Protein AF-A0AA35RX96-F1 (afdb_monomer)

Organism: Geodia barretti (NCBI:txid519541)

Nearest PDB structures (foldseek):
  9b27-assembly1_G  TM=5.243E-01  e=1.505E-03  Mus musculus
  9b3d-assembly1_G  TM=5.099E-01  e=1.868E-03  Mus musculus
  9b03-assembly1_G  TM=5.341E-01  e=7.207E-03  Homo sapiens

Secondary structure (DSSP, 8-state):
-HHHHTSPSSP-HHHHHHHHHHHHHHHHHSSSHHHHHHHHHHHHHTT--HHHHHHHTTT---HHHHHHHHHHHHH---HHHHHHHHHHHHHHHHHHHHHHHHHHHHHHHHHHHHHHHHHHHHHHHHHHHHHHHHHHHHHHHHHHHHHHHHHHHHHHHHHHHHHHHHHHHHHHHHHHHHHHHHHHHHHHHHHHHHHHHHHHHHHHHTS-----------------------------------PPPPPPPPPPPP-----------PPPP-----------PPPP--SSPPPPP-----S--TTSGGGS---HHHHHH---HHHHHHH--------HHHHHHHHHHHHHHT-B--S-HHHHHHHHHHHHHH-S-HHHHHHHHHHT-TTTS-HHHHHHHHTTPPPHHHHHHHHHTGGGGGGB-HHHHHHHHHHHHHHHHHHHHHHHHHHHHHTT-

Mean predicted aligned error: 22.91 Å

pLDDT: mean 76.08, std 21.25, range [27.05, 98.06]

Foldseek 3Di:
DLQVLLQDPPHDVVSVLVVLVVLLCCLVVADDDVRNQVSVVVCVVVPHDLVSNVVSCVPPCDPSNVVSSVSCVVPPDDPVVVVVVVVVVVVVVVVVVVVVVVVVVVVVVVVVVVVVVVVVVVVVVVVVVVVVVVVVVVVVVVVVVVVVVVVVVVVVVVVVVVVVVVVVVVVVVVVVVVVVVVVVVVVVVVVVVVVVVVVVVVVVVVPDDDDDDDDDDDDDDDDDDDDDDDDDDDDDDDDDDDDDDDDDDDDDDDDDDDDDDDPPPDDDDDPDDDDDDDPDDDDDDDPADFDDDPDDDDPDCPPHPCVPDDCVVVVVPDDCPVVCVVGHDDPPPQPPVRVVVVVVVVLVVLADDLDDPVLLVLQVVLVVVQVDDLVQLLVCLVVVPCPSGPPVNLVSVLVNQDDPVLQVSLVVCVVPLVRHDPSSNSNNSNCVRCNVSNVVVVVVVVVVVVVVD

Radius of gyration: 59.41 Å; Cα contacts (8 Å, |Δi|>4): 144; chains: 1; bounding box: 136×60×183 Å

Sequence (453 aa):
MLMSALVQEPVDPAFQAAVLCFINTVVQTAHGPNARVFHQHEFLEAGFSVQEVERSLHGRQDERVLHELREWAKNFIDIQQYMDDLAVARGRARDLKEDLETHQRKLHEANIDRENQFEQIRRLLKKTENQRENILTLNENINELLEVKLERDQLVEENEKMAEANKRYHLHTTELKEKVESLAEEKKIIDAQQDQIEFLQDKIQALGGGEGEEPTVKPGVSVDAAASTTDTDAGENGSRSEAPIIPPAPPPPPIDGVPMAPAFVPPPPPIGGGLVGVPMKKAVVPNVPLPMLNWLPIKNPEHTIFKDLNDEAVLETIDFSEFEAMFQVKRIEKSKKDLKREENLQKLSEQLHLIEQRRARNLVIAKRRIGHTSYRVTEFIMNADLDGLLPEHCELLLKFIPTEEELADLTKHSHRLHEFGEAERFIYDVSQKTHTRLEQCNMFCNWLCDAAC

InterPro domains:
  IPR015425 Formin, FH2 domain [PF02181] (281-435)
  IPR015425 Formin, FH2 domain [PS51444] (280-453)
  IPR016024 Armadillo-type fold [SSF48371] (4-142)
  IPR042201 Formin, FH2 domain superfamily [G3DSA:1.20.58.2220] (274-441)
  IPR043592 Formin-like protein, animal [PTHR45857] (2-433)

Structure (mmCIF, N/CA/C/O backbone):
data_AF-A0AA35RX96-F1
#
_entry.id   AF-A0AA35RX96-F1
#
loop_
_atom_site.group_PDB
_atom_site.id
_atom_site.type_symbol
_atom_site.label_atom_id
_atom_site.label_alt_id
_atom_site.label_comp_id
_atom_site.label_asym_id
_atom_site.label_entity_id
_atom_site.label_seq_id
_atom_site.pdbx_PDB_ins_code
_atom_site.Cartn_x
_atom_site.Cartn_y
_atom_site.Cartn_z
_atom_site.occupancy
_atom_site.B_iso_or_equiv
_atom_site.auth_seq_id
_atom_site.auth_comp_id
_atom_site.auth_asym_id
_atom_site.auth_atom_id
_atom_site.pdbx_PDB_model_num
ATOM 1 N N . MET A 1 1 ? 35.365 -10.823 -57.723 1.00 63.38 1 MET A N 1
ATOM 2 C CA . MET A 1 1 ? 34.862 -10.361 -59.039 1.00 63.38 1 MET A CA 1
ATOM 3 C C . MET A 1 1 ? 33.635 -9.461 -58.917 1.00 63.38 1 MET A C 1
ATOM 5 O O . MET A 1 1 ? 33.638 -8.420 -59.552 1.00 63.38 1 MET A O 1
ATOM 9 N N . LEU A 1 2 ? 32.615 -9.803 -58.110 1.00 76.56 2 LEU A N 1
ATOM 10 C CA . LEU A 1 2 ? 31.434 -8.936 -57.937 1.00 76.56 2 LEU A CA 1
ATOM 11 C C . LEU A 1 2 ? 31.775 -7.598 -57.249 1.00 76.56 2 LEU A C 1
ATOM 13 O O . LEU A 1 2 ? 31.431 -6.545 -57.772 1.00 76.56 2 LEU A O 1
ATOM 17 N N . MET A 1 3 ? 32.531 -7.630 -56.142 1.00 80.00 3 MET A N 1
ATOM 18 C CA . MET A 1 3 ? 32.918 -6.412 -55.405 1.00 80.00 3 MET A CA 1
ATOM 19 C C . MET A 1 3 ? 33.865 -5.500 -56.185 1.00 80.00 3 MET A C 1
ATOM 21 O O . MET A 1 3 ? 33.729 -4.286 -56.151 1.00 80.00 3 MET A O 1
ATOM 25 N N . SER A 1 4 ? 34.763 -6.073 -56.984 1.00 76.31 4 SER A N 1
ATOM 26 C CA . SER A 1 4 ? 35.619 -5.303 -57.892 1.00 76.31 4 SER A CA 1
ATOM 27 C C . SER A 1 4 ? 34.835 -4.655 -59.044 1.00 76.31 4 SER A C 1
ATOM 29 O O . SER A 1 4 ? 35.230 -3.599 -59.524 1.00 76.31 4 SER A O 1
ATOM 31 N N . ALA A 1 5 ? 33.722 -5.260 -59.480 1.00 79.25 5 ALA A N 1
ATOM 32 C CA . ALA A 1 5 ? 32.872 -4.734 -60.552 1.00 79.25 5 ALA A CA 1
ATOM 33 C C . ALA A 1 5 ? 31.914 -3.622 -60.080 1.00 79.25 5 ALA A C 1
ATOM 35 O O . ALA A 1 5 ? 31.410 -2.868 -60.905 1.00 79.25 5 ALA A O 1
ATOM 36 N N . LEU A 1 6 ? 31.685 -3.488 -58.766 1.00 77.81 6 LEU A N 1
ATOM 37 C CA . LEU A 1 6 ? 30.864 -2.420 -58.176 1.00 77.81 6 LEU A CA 1
ATOM 38 C C . LEU A 1 6 ? 31.442 -1.016 -58.413 1.00 77.81 6 LEU A C 1
ATOM 40 O O . LEU A 1 6 ? 30.689 -0.046 -58.406 1.00 77.81 6 LEU A O 1
ATOM 44 N N . VAL A 1 7 ? 32.759 -0.912 -58.599 1.00 78.31 7 VAL A N 1
ATOM 45 C CA . VAL A 1 7 ? 33.512 0.356 -58.667 1.00 78.31 7 VAL A CA 1
ATOM 46 C C . VAL A 1 7 ? 34.237 0.507 -60.018 1.00 78.31 7 VAL A C 1
ATOM 48 O O . VAL A 1 7 ? 34.886 1.516 -60.276 1.00 78.31 7 VAL A O 1
ATOM 51 N N . GLN A 1 8 ? 34.127 -0.486 -60.908 1.00 78.19 8 GLN A N 1
ATOM 52 C CA . GLN A 1 8 ? 34.809 -0.487 -62.200 1.00 78.19 8 GLN A CA 1
ATOM 53 C C . GLN A 1 8 ? 34.097 0.428 -63.208 1.00 78.19 8 GLN A C 1
ATOM 55 O O . GLN A 1 8 ? 32.892 0.314 -63.420 1.00 78.19 8 GLN A O 1
ATOM 60 N N . GLU A 1 9 ? 34.847 1.319 -63.859 1.00 73.38 9 GLU A N 1
ATOM 61 C CA . GLU A 1 9 ? 34.300 2.208 -64.888 1.00 73.38 9 GLU A CA 1
ATOM 62 C C . GLU A 1 9 ? 34.098 1.493 -66.244 1.00 73.38 9 GLU A C 1
ATOM 64 O O . GLU A 1 9 ? 34.957 0.699 -66.644 1.00 73.38 9 GLU A O 1
ATOM 69 N N . PRO A 1 10 ? 33.016 1.800 -66.996 1.00 71.31 10 PRO A N 1
ATOM 70 C CA . PRO A 1 10 ? 31.931 2.725 -66.654 1.00 71.31 10 PRO A CA 1
ATOM 71 C C . PRO A 1 10 ? 30.943 2.126 -65.641 1.00 71.31 10 PRO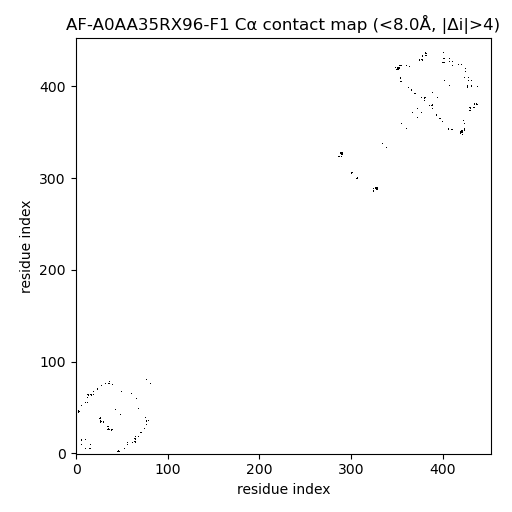 A C 1
ATOM 73 O O . PRO A 1 10 ? 30.452 1.012 -65.810 1.00 71.31 10 PRO A O 1
ATOM 76 N N . VAL A 1 11 ? 30.615 2.908 -64.611 1.00 76.38 11 VAL A N 1
ATOM 77 C CA . VAL A 1 11 ? 29.732 2.493 -63.515 1.00 76.38 11 VAL A CA 1
ATOM 78 C C . VAL A 1 11 ? 28.261 2.588 -63.941 1.00 76.38 11 VAL A C 1
ATOM 80 O O . VAL A 1 11 ? 27.792 3.665 -64.320 1.00 76.38 11 VAL A O 1
ATOM 83 N N . ASP A 1 12 ? 27.518 1.481 -63.839 1.00 84.56 12 ASP A N 1
ATOM 84 C CA . ASP A 1 12 ? 26.058 1.447 -64.010 1.00 84.56 12 ASP A CA 1
ATOM 85 C C . ASP A 1 12 ? 25.338 1.494 -62.642 1.00 84.56 12 ASP A C 1
ATOM 87 O O . ASP A 1 12 ? 25.375 0.511 -61.895 1.00 84.56 12 ASP A O 1
ATOM 91 N N . PRO A 1 13 ? 24.639 2.596 -62.299 1.00 83.25 13 PRO A N 1
ATOM 92 C CA . PRO A 1 13 ? 23.929 2.725 -61.025 1.00 83.25 13 PRO A CA 1
ATOM 93 C C . PRO A 1 13 ? 22.829 1.680 -60.805 1.00 83.25 13 PRO A C 1
ATOM 95 O O . PRO A 1 13 ? 22.554 1.309 -59.665 1.00 83.25 13 PRO A O 1
ATOM 98 N N . ALA A 1 14 ? 22.194 1.181 -61.874 1.00 85.69 14 ALA A N 1
ATOM 99 C CA . ALA A 1 14 ? 21.171 0.143 -61.746 1.00 85.69 14 ALA A CA 1
ATOM 100 C C . ALA A 1 14 ? 21.791 -1.188 -61.295 1.00 85.69 14 ALA A C 1
ATOM 102 O O . ALA A 1 14 ? 21.245 -1.866 -60.423 1.00 85.69 14 ALA A O 1
ATOM 103 N N . PHE A 1 15 ? 22.962 -1.521 -61.842 1.00 88.44 15 PHE A N 1
ATOM 104 C CA . PHE A 1 15 ? 23.752 -2.667 -61.409 1.00 88.44 15 PHE A CA 1
ATOM 105 C C . PHE A 1 15 ? 24.236 -2.510 -59.961 1.00 88.44 15 PHE A C 1
ATOM 107 O O . PHE A 1 15 ? 24.071 -3.434 -59.166 1.00 88.44 15 PHE A O 1
ATOM 114 N N . GLN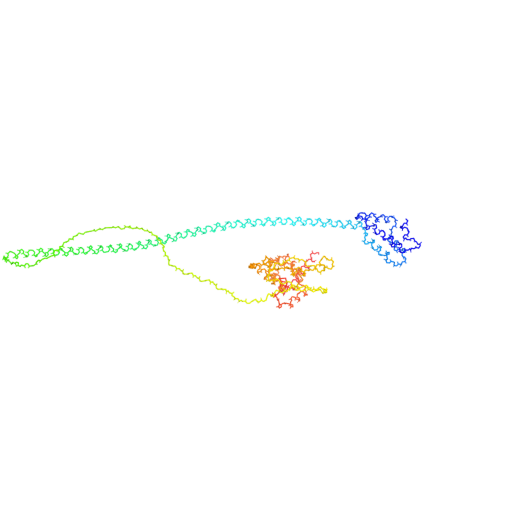 A 1 16 ? 24.753 -1.336 -59.579 1.00 87.81 16 GLN A N 1
ATOM 115 C CA . GLN A 1 16 ? 25.178 -1.075 -58.197 1.00 87.81 16 GLN A CA 1
ATOM 116 C C . GLN A 1 16 ? 24.034 -1.253 -57.196 1.00 87.81 16 GLN A C 1
ATOM 118 O O . GLN A 1 16 ? 24.204 -1.940 -56.190 1.00 87.81 16 GLN A O 1
ATOM 123 N N . ALA A 1 17 ? 22.858 -0.692 -57.489 1.00 89.19 17 ALA A N 1
ATOM 124 C CA . ALA A 1 17 ? 21.682 -0.845 -56.640 1.00 89.19 17 ALA A CA 1
ATOM 125 C C . ALA A 1 17 ? 21.252 -2.317 -56.519 1.00 89.19 17 ALA A C 1
ATOM 127 O O . ALA A 1 17 ? 20.965 -2.777 -55.419 1.00 89.19 17 ALA A O 1
ATOM 128 N N . ALA A 1 18 ? 21.267 -3.082 -57.617 1.00 90.81 18 ALA A N 1
ATOM 129 C CA . ALA A 1 18 ? 20.932 -4.507 -57.590 1.00 90.81 18 ALA A CA 1
ATOM 130 C C . ALA A 1 18 ? 21.916 -5.329 -56.739 1.00 90.81 18 ALA A C 1
ATOM 132 O O . ALA A 1 18 ? 21.499 -6.211 -55.987 1.00 90.81 18 ALA A O 1
ATOM 133 N N . VAL A 1 19 ? 23.216 -5.028 -56.821 1.00 90.81 19 VAL A N 1
ATOM 134 C CA . VAL A 1 19 ? 24.245 -5.707 -56.019 1.00 90.81 19 VAL A CA 1
ATOM 135 C C . VAL A 1 19 ? 24.138 -5.330 -54.540 1.00 90.81 19 VAL A C 1
ATOM 137 O O . VAL A 1 19 ? 24.203 -6.215 -53.690 1.00 90.81 19 VAL A O 1
ATOM 140 N N . LEU A 1 20 ? 23.928 -4.053 -54.213 1.00 91.31 20 LEU A N 1
ATOM 141 C CA . LEU A 1 20 ? 23.720 -3.621 -52.827 1.00 91.31 20 LEU A CA 1
ATOM 142 C C . LEU A 1 20 ? 22.447 -4.227 -52.227 1.00 91.31 20 LEU A C 1
ATOM 144 O O . LEU A 1 20 ? 22.480 -4.722 -51.104 1.00 91.31 20 LEU A O 1
ATOM 148 N N . CYS A 1 21 ? 21.362 -4.274 -53.001 1.00 93.12 21 CYS A N 1
ATOM 149 C CA . CYS A 1 21 ? 20.119 -4.927 -52.605 1.00 93.12 21 CYS A CA 1
ATOM 150 C C . CYS A 1 21 ? 20.332 -6.424 -52.337 1.00 93.12 21 CYS A C 1
ATOM 152 O O . CYS A 1 21 ? 19.841 -6.955 -51.341 1.00 93.12 21 CYS A O 1
ATOM 154 N N . PHE A 1 22 ? 21.124 -7.110 -53.170 1.00 93.75 22 PHE A N 1
ATOM 155 C CA . PHE A 1 22 ? 21.512 -8.501 -52.930 1.00 93.75 22 PHE A CA 1
ATOM 156 C C . PHE A 1 22 ? 22.292 -8.656 -51.618 1.00 93.75 22 PHE A C 1
ATOM 158 O O . PHE A 1 22 ? 21.932 -9.500 -50.799 1.00 93.75 22 PHE A O 1
ATOM 165 N N . ILE A 1 23 ? 23.316 -7.827 -51.390 1.00 92.12 23 ILE A N 1
ATOM 166 C CA . ILE A 1 23 ? 24.123 -7.843 -50.160 1.00 92.12 23 ILE A CA 1
ATOM 167 C C . ILE A 1 23 ? 23.229 -7.628 -48.931 1.00 92.12 23 ILE A C 1
ATOM 169 O O . ILE A 1 23 ? 23.259 -8.432 -47.996 1.00 92.12 23 ILE A O 1
ATOM 173 N N . ASN A 1 24 ? 22.382 -6.596 -48.956 1.00 93.62 24 ASN A N 1
ATOM 174 C CA . ASN A 1 24 ? 21.435 -6.295 -47.885 1.00 93.62 24 ASN A CA 1
ATOM 175 C C . ASN A 1 24 ? 20.462 -7.450 -47.652 1.00 93.62 24 ASN A C 1
ATOM 177 O O . ASN A 1 24 ? 20.251 -7.854 -46.511 1.00 93.62 24 ASN A O 1
ATOM 181 N N . THR A 1 25 ? 19.922 -8.040 -48.718 1.00 93.88 25 THR A N 1
ATOM 182 C CA . THR A 1 25 ? 19.000 -9.176 -48.621 1.00 93.88 25 THR A CA 1
ATOM 183 C C . THR A 1 25 ? 19.683 -10.389 -47.994 1.00 93.88 25 THR A C 1
ATOM 185 O O . THR A 1 25 ? 19.126 -10.992 -47.078 1.00 93.88 25 THR A O 1
ATOM 188 N N . VAL A 1 26 ? 20.899 -10.740 -48.421 1.00 92.94 26 VAL A N 1
ATOM 189 C CA . VAL A 1 26 ? 21.652 -11.878 -47.861 1.00 92.94 26 VAL A CA 1
ATOM 190 C C . VAL A 1 26 ? 21.942 -11.665 -46.377 1.00 92.94 26 VAL A C 1
ATOM 192 O O . VAL A 1 26 ? 21.703 -12.562 -45.571 1.00 92.94 26 VAL A O 1
ATOM 195 N N . VAL A 1 27 ? 22.387 -10.467 -45.988 1.00 93.12 27 VAL A N 1
ATOM 196 C CA . VAL A 1 27 ? 22.633 -10.157 -44.574 1.00 93.12 27 VAL A CA 1
ATOM 197 C C . VAL A 1 27 ? 21.332 -10.180 -43.770 1.00 93.12 27 VAL A C 1
ATOM 199 O O . VAL A 1 27 ? 21.289 -10.769 -42.697 1.00 93.12 27 VAL A O 1
ATOM 202 N N . GLN A 1 28 ? 20.245 -9.584 -44.256 1.00 91.12 28 GLN A N 1
ATOM 203 C CA . GLN A 1 28 ? 18.998 -9.481 -43.490 1.00 91.12 28 GLN A CA 1
ATOM 204 C C . GLN A 1 28 ? 18.252 -10.816 -43.360 1.00 91.12 28 GLN A C 1
ATOM 206 O O . GLN A 1 28 ? 17.637 -11.074 -42.318 1.00 91.12 28 GLN A O 1
ATOM 211 N N . THR A 1 29 ? 18.328 -11.672 -44.382 1.00 94.12 29 THR A N 1
ATOM 212 C CA . THR A 1 29 ? 17.693 -13.001 -44.390 1.00 94.12 29 THR A CA 1
ATOM 213 C C . THR A 1 29 ? 18.434 -14.032 -43.537 1.00 94.12 29 THR A C 1
ATOM 215 O O . THR A 1 29 ? 17.857 -15.065 -43.201 1.00 94.12 29 THR A O 1
ATOM 218 N N . ALA A 1 30 ? 19.672 -13.751 -43.122 1.00 92.94 30 ALA A N 1
ATOM 219 C CA . ALA A 1 30 ? 20.445 -14.654 -42.283 1.00 92.94 30 ALA A CA 1
ATOM 220 C C . ALA A 1 30 ? 19.833 -14.849 -40.880 1.00 92.94 30 ALA A C 1
ATOM 222 O O . ALA A 1 30 ? 19.326 -13.915 -40.241 1.00 92.94 30 ALA A O 1
ATOM 223 N N . HIS A 1 31 ? 19.908 -16.088 -40.384 1.00 90.62 31 HIS A N 1
ATOM 224 C CA . HIS A 1 31 ? 19.288 -16.516 -39.130 1.00 90.62 31 HIS A CA 1
ATOM 225 C C . HIS A 1 31 ? 20.068 -16.039 -37.896 1.00 90.62 31 HIS A C 1
ATOM 227 O O . HIS A 1 31 ? 20.986 -16.700 -37.413 1.00 90.62 31 HIS A O 1
ATOM 233 N N . GLY A 1 32 ? 19.637 -14.907 -37.341 1.00 89.38 32 GLY A N 1
ATOM 234 C CA . GLY A 1 32 ? 20.140 -14.373 -36.076 1.00 89.38 32 GLY A CA 1
ATOM 235 C C . GLY A 1 32 ? 21.416 -13.532 -36.216 1.00 89.38 32 GLY A C 1
ATOM 236 O O . GLY A 1 32 ? 22.087 -13.567 -37.246 1.00 89.38 32 GLY A O 1
ATOM 237 N N . PRO A 1 33 ? 21.768 -12.756 -35.176 1.00 87.69 33 PRO A N 1
ATOM 238 C CA . PRO A 1 33 ? 22.790 -11.710 -35.259 1.00 87.69 33 PRO A CA 1
ATOM 239 C C . PRO A 1 33 ? 24.180 -12.247 -35.622 1.00 87.69 33 PRO A C 1
ATOM 241 O O . PRO A 1 33 ? 24.883 -11.616 -36.399 1.00 87.69 33 PRO A O 1
ATOM 244 N N . ASN A 1 34 ? 24.548 -13.442 -35.152 1.00 90.62 34 ASN A N 1
ATOM 245 C CA . ASN A 1 34 ? 25.856 -14.038 -35.445 1.00 90.62 34 ASN A CA 1
ATOM 246 C C . ASN A 1 34 ? 26.034 -14.360 -36.936 1.00 90.62 34 ASN A C 1
ATOM 248 O O . ASN A 1 34 ? 27.093 -14.100 -37.497 1.00 90.62 34 ASN A O 1
ATOM 252 N N . ALA A 1 35 ? 24.995 -14.896 -37.586 1.00 92.56 35 ALA A N 1
ATOM 253 C CA . ALA A 1 35 ? 25.037 -15.184 -39.018 1.00 92.56 35 ALA A CA 1
ATOM 254 C C . ALA A 1 35 ? 25.080 -13.887 -39.841 1.00 92.56 35 ALA A C 1
ATOM 256 O O . ALA A 1 35 ? 25.801 -13.806 -40.831 1.00 92.56 35 ALA A O 1
ATOM 257 N N . ARG A 1 36 ? 24.368 -12.842 -39.393 1.00 93.62 36 ARG A N 1
ATOM 258 C CA . ARG A 1 36 ? 24.420 -11.509 -40.015 1.00 93.62 36 ARG A CA 1
ATOM 259 C C . ARG A 1 36 ? 25.817 -10.900 -39.942 1.00 93.62 36 ARG A C 1
ATOM 261 O O . ARG A 1 36 ? 26.319 -10.457 -40.967 1.00 93.62 36 ARG A O 1
ATOM 268 N N . VAL A 1 37 ? 26.447 -10.935 -38.766 1.00 93.38 37 VAL A N 1
ATOM 269 C CA . VAL A 1 37 ? 27.826 -10.463 -38.554 1.00 93.38 37 VAL A CA 1
ATOM 270 C C . VAL A 1 37 ? 28.813 -11.247 -39.420 1.00 93.38 37 VAL A C 1
ATOM 272 O O . VAL A 1 37 ? 29.675 -10.645 -40.052 1.00 93.38 37 VAL A O 1
ATOM 275 N N . PHE A 1 38 ? 28.664 -12.574 -39.503 1.00 92.81 38 PHE A N 1
ATOM 276 C CA . PHE A 1 38 ? 29.500 -13.413 -40.365 1.00 92.81 38 PHE A CA 1
ATOM 277 C C . PHE A 1 38 ? 29.401 -12.991 -41.838 1.00 92.81 38 PHE A C 1
ATOM 279 O O . PHE A 1 38 ? 30.417 -12.714 -42.465 1.00 92.81 38 PHE A O 1
ATOM 286 N N . HIS A 1 39 ? 28.187 -12.856 -42.381 1.00 92.62 39 HIS A N 1
ATOM 287 C CA . HIS A 1 39 ? 28.011 -12.408 -43.764 1.00 92.62 39 HIS A CA 1
ATOM 288 C C . HIS A 1 39 ? 28.483 -10.965 -43.988 1.00 92.62 39 HIS A C 1
ATOM 290 O O . HIS A 1 39 ? 29.057 -10.675 -45.034 1.00 92.62 39 HIS A O 1
ATOM 296 N N . GLN A 1 40 ? 28.289 -10.067 -43.016 1.00 93.06 40 GLN A N 1
ATOM 297 C CA . GLN A 1 40 ? 28.836 -8.708 -43.072 1.00 93.06 40 GLN A CA 1
ATOM 298 C C . GLN A 1 40 ? 30.364 -8.733 -43.192 1.00 93.06 40 GLN A C 1
ATOM 300 O O . GLN A 1 40 ? 30.909 -8.051 -44.057 1.00 93.06 40 GLN A O 1
ATOM 305 N N . HIS A 1 41 ? 31.041 -9.552 -42.384 1.00 91.56 41 HIS A N 1
ATO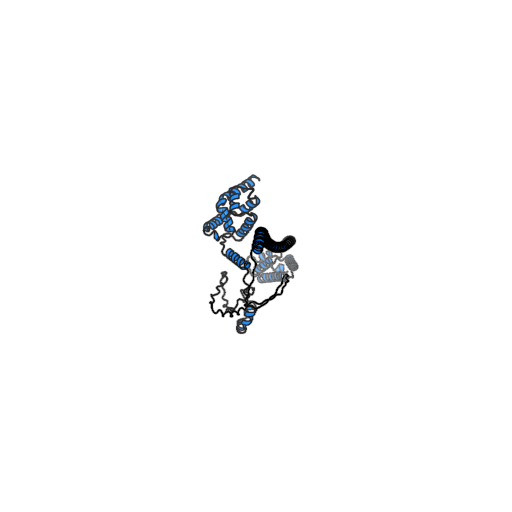M 306 C CA . HIS A 1 41 ? 32.493 -9.717 -42.431 1.00 91.56 41 HIS A CA 1
ATOM 307 C C . HIS A 1 41 ? 32.972 -10.288 -43.771 1.00 91.56 41 HIS A C 1
ATOM 309 O O . HIS A 1 41 ? 33.861 -9.712 -44.388 1.00 91.56 41 HIS A O 1
ATOM 315 N N . GLU A 1 42 ? 32.334 -11.354 -44.262 1.00 92.19 42 GLU A N 1
ATOM 316 C CA . GLU A 1 42 ? 32.661 -11.978 -45.554 1.00 92.19 42 GLU A CA 1
ATOM 317 C C . GLU A 1 42 ? 32.570 -10.978 -46.716 1.00 92.19 42 GLU A C 1
ATOM 319 O O . GLU A 1 42 ? 33.431 -10.951 -47.595 1.00 92.19 42 GLU A O 1
ATOM 324 N N . PHE A 1 43 ? 31.546 -10.116 -46.727 1.00 91.31 43 PHE A N 1
ATOM 325 C CA . PHE A 1 43 ? 31.423 -9.093 -47.764 1.00 91.31 43 PHE A CA 1
ATOM 326 C C . PHE A 1 43 ? 32.516 -8.024 -47.660 1.00 91.31 43 PHE A C 1
ATOM 328 O O . PHE A 1 43 ? 33.072 -7.640 -48.692 1.00 91.31 43 PHE A O 1
ATOM 335 N N . LEU A 1 44 ? 32.858 -7.575 -46.448 1.00 90.00 44 LEU A N 1
ATOM 336 C CA . LEU A 1 44 ? 33.948 -6.619 -46.227 1.00 90.00 44 LEU A CA 1
ATOM 337 C C . LEU A 1 44 ? 35.309 -7.203 -46.644 1.00 90.00 44 LEU A C 1
ATOM 339 O O . LEU A 1 44 ? 36.059 -6.540 -47.359 1.00 90.00 44 LEU A O 1
ATOM 343 N N . GLU A 1 45 ? 35.607 -8.457 -46.285 1.00 89.00 45 GLU A N 1
ATOM 344 C CA . GLU A 1 45 ? 36.835 -9.155 -46.703 1.00 89.00 45 GLU A CA 1
ATOM 345 C C . GLU A 1 45 ? 36.898 -9.386 -48.214 1.00 89.00 45 GLU A C 1
ATOM 347 O O . GLU A 1 45 ? 37.965 -9.281 -48.821 1.00 89.00 45 GLU A O 1
ATOM 352 N N . ALA A 1 46 ? 35.751 -9.634 -48.852 1.00 88.50 46 ALA A N 1
ATOM 353 C CA . ALA A 1 46 ? 35.649 -9.737 -50.305 1.00 88.50 46 ALA A CA 1
ATOM 354 C C . ALA A 1 46 ? 35.882 -8.397 -51.038 1.00 88.50 46 ALA A C 1
ATOM 356 O O . ALA A 1 46 ? 35.848 -8.371 -52.274 1.00 88.50 46 ALA A O 1
ATOM 357 N N . GLY A 1 47 ? 36.121 -7.302 -50.304 1.00 85.00 47 GLY A N 1
ATOM 358 C CA . GLY A 1 47 ? 36.432 -5.976 -50.833 1.00 85.00 47 GLY A CA 1
ATOM 359 C C . GLY A 1 47 ? 35.220 -5.057 -50.976 1.00 85.00 47 GLY A C 1
ATOM 360 O O . GLY A 1 47 ? 35.275 -4.103 -51.746 1.00 85.00 47 GLY A O 1
ATOM 361 N N . PHE A 1 48 ? 34.105 -5.337 -50.294 1.00 89.94 48 PHE A N 1
ATOM 362 C CA . PHE A 1 48 ? 32.981 -4.405 -50.248 1.00 89.94 48 PHE A CA 1
ATOM 363 C C . PHE A 1 48 ? 33.326 -3.195 -49.375 1.00 89.94 48 PHE A C 1
ATOM 365 O O . PHE A 1 48 ? 33.612 -3.337 -48.189 1.00 89.94 48 PHE A O 1
ATOM 372 N N . SER A 1 49 ? 33.249 -1.992 -49.942 1.00 87.69 49 SER A N 1
ATOM 373 C CA . SER A 1 49 ? 33.463 -0.749 -49.203 1.00 87.69 49 SER A CA 1
ATOM 374 C C . SER A 1 49 ? 32.415 0.291 -49.575 1.00 87.69 49 SER A C 1
ATOM 376 O O . SER A 1 49 ? 32.360 0.764 -50.710 1.00 87.69 49 SER A O 1
ATOM 378 N N . VAL A 1 50 ? 31.608 0.691 -48.586 1.00 86.94 50 VAL A N 1
ATOM 379 C CA . VAL A 1 50 ? 30.605 1.766 -48.712 1.00 86.94 50 VAL A CA 1
ATOM 380 C C . VAL A 1 50 ? 31.253 3.042 -49.257 1.00 86.94 50 VAL A C 1
ATOM 382 O O . VAL A 1 50 ? 30.737 3.642 -50.192 1.00 86.94 50 VAL A O 1
ATOM 385 N N . GLN A 1 51 ? 32.438 3.399 -48.753 1.00 85.31 51 GLN A N 1
ATOM 386 C CA . GLN A 1 51 ? 33.160 4.606 -49.165 1.00 85.31 51 GLN A CA 1
ATOM 387 C C . GLN A 1 51 ? 33.646 4.546 -50.618 1.00 85.31 51 GLN A C 1
ATOM 389 O O . GLN A 1 51 ? 33.758 5.578 -51.277 1.00 85.31 51 GLN A O 1
ATOM 394 N N . GLU A 1 52 ? 33.993 3.359 -51.120 1.00 85.12 52 GLU A N 1
ATOM 395 C CA . GLU A 1 52 ? 34.406 3.184 -52.517 1.00 85.12 52 GLU A CA 1
ATOM 396 C C . GLU A 1 52 ? 33.212 3.267 -53.462 1.00 85.12 52 GLU A C 1
ATOM 398 O O . GLU A 1 52 ? 33.306 3.922 -54.500 1.00 85.12 52 GLU A O 1
ATOM 403 N N . VAL A 1 53 ? 32.074 2.692 -53.066 1.00 85.19 53 VAL A N 1
ATOM 404 C CA . VAL A 1 53 ? 30.814 2.811 -53.808 1.00 85.19 53 VAL A CA 1
ATOM 405 C C . VAL A 1 53 ? 30.342 4.269 -53.836 1.00 85.19 53 VAL A C 1
ATOM 407 O O . VAL A 1 53 ? 30.027 4.780 -54.908 1.00 85.19 53 VAL A O 1
ATOM 410 N N . GLU A 1 54 ? 30.389 4.989 -52.714 1.00 84.31 54 GLU A N 1
ATOM 411 C CA . GLU A 1 54 ? 30.064 6.423 -52.663 1.00 84.31 54 GLU A CA 1
ATOM 412 C C . GLU A 1 54 ? 31.002 7.272 -53.535 1.00 84.31 54 GLU A C 1
ATOM 414 O O . GLU A 1 54 ? 30.542 8.156 -54.260 1.00 84.31 54 GLU A O 1
ATOM 419 N N . ARG A 1 55 ? 32.313 6.982 -53.530 1.00 84.44 55 ARG A N 1
ATOM 420 C CA . ARG A 1 55 ? 33.289 7.663 -54.401 1.00 84.44 55 ARG A CA 1
ATOM 421 C C . ARG A 1 55 ? 33.029 7.397 -55.883 1.00 84.44 55 ARG A C 1
ATOM 423 O O . ARG A 1 55 ? 33.133 8.324 -56.684 1.00 84.44 55 ARG A O 1
ATOM 430 N N . SER A 1 56 ? 32.647 6.169 -56.239 1.00 82.19 56 SER A N 1
ATOM 431 C CA . SER A 1 56 ? 32.367 5.765 -57.626 1.00 82.19 56 SER A CA 1
ATOM 432 C C . SER A 1 56 ? 31.200 6.523 -58.264 1.00 82.19 56 SER A C 1
ATOM 434 O O . SER A 1 56 ? 31.140 6.663 -59.486 1.00 82.19 56 SER A O 1
ATOM 436 N N . LEU A 1 57 ? 30.294 7.063 -57.444 1.00 78.81 57 LEU A N 1
ATOM 437 C CA . LEU A 1 57 ? 29.157 7.835 -57.923 1.00 78.81 57 LEU A CA 1
ATOM 438 C C . LEU A 1 57 ? 29.567 9.209 -58.478 1.00 78.81 57 LEU A C 1
ATOM 440 O O . LEU A 1 57 ? 28.758 9.815 -59.167 1.00 78.81 57 LEU A O 1
ATOM 444 N N . HIS A 1 58 ? 30.792 9.711 -58.249 1.00 69.81 58 HIS A N 1
ATOM 445 C CA . HIS A 1 58 ? 31.307 10.969 -58.830 1.00 69.81 58 HIS A CA 1
ATOM 446 C C . HIS A 1 58 ? 30.329 12.169 -58.725 1.00 69.81 58 HIS A C 1
ATOM 448 O O . HIS A 1 58 ? 30.204 12.979 -59.643 1.00 69.81 58 HIS A O 1
ATOM 454 N N . GLY A 1 59 ? 29.589 12.279 -57.614 1.00 68.12 59 GLY A N 1
ATOM 455 C CA . GLY A 1 59 ? 28.572 13.324 -57.401 1.00 68.12 59 GLY A CA 1
ATOM 456 C C . GLY A 1 59 ? 27.188 13.036 -58.008 1.00 68.12 59 GLY A C 1
ATOM 457 O O . GLY A 1 59 ? 26.273 13.844 -57.854 1.00 68.12 59 GLY A O 1
ATOM 458 N N . ARG A 1 60 ? 26.999 11.882 -58.657 1.00 74.06 60 ARG A N 1
ATOM 459 C CA . ARG A 1 60 ? 25.712 11.372 -59.144 1.00 74.06 60 ARG A CA 1
ATOM 460 C C . ARG A 1 60 ? 24.874 10.874 -57.964 1.00 74.06 60 ARG A C 1
ATOM 462 O O . ARG A 1 60 ? 25.262 9.952 -57.259 1.00 74.06 60 ARG A O 1
ATOM 469 N N . GLN A 1 61 ? 23.711 11.477 -57.755 1.00 71.69 61 GLN A N 1
ATOM 470 C CA . GLN A 1 61 ? 22.782 11.100 -56.687 1.00 71.69 61 GLN A CA 1
ATOM 471 C C . GLN A 1 61 ? 21.757 10.092 -57.233 1.00 71.69 61 GLN A C 1
ATOM 473 O O . GLN A 1 61 ? 20.651 10.480 -57.603 1.00 71.69 61 GLN A O 1
ATOM 478 N N . ASP A 1 62 ? 22.123 8.810 -57.363 1.00 84.81 62 ASP A N 1
ATOM 479 C CA . ASP A 1 62 ? 21.125 7.765 -57.655 1.00 84.81 62 ASP A CA 1
ATOM 480 C C . ASP A 1 62 ? 20.452 7.333 -56.346 1.00 84.81 62 ASP A C 1
ATOM 482 O O . ASP A 1 62 ? 21.080 6.728 -55.474 1.00 84.81 62 ASP A O 1
ATOM 486 N N . GLU A 1 63 ? 19.166 7.659 -56.204 1.00 86.50 63 GLU A N 1
ATOM 487 C CA . GLU A 1 63 ? 18.395 7.395 -54.985 1.00 86.50 63 GLU A CA 1
ATOM 488 C C . GLU A 1 63 ? 18.360 5.913 -54.601 1.00 86.50 63 GLU A C 1
ATOM 490 O O . GLU A 1 63 ? 18.307 5.601 -53.414 1.00 86.50 63 GLU A O 1
ATOM 495 N N . ARG A 1 64 ? 18.429 4.991 -55.570 1.00 89.81 64 ARG A N 1
ATOM 496 C CA . ARG A 1 64 ? 18.367 3.547 -55.296 1.00 89.81 64 ARG A CA 1
ATOM 497 C C . ARG A 1 64 ? 19.645 3.074 -54.623 1.00 89.81 64 ARG A C 1
ATOM 499 O O . ARG A 1 64 ? 19.589 2.370 -53.623 1.00 89.81 64 ARG A O 1
ATOM 506 N N . VAL A 1 65 ? 20.794 3.511 -55.135 1.00 88.31 65 VAL A N 1
ATOM 507 C CA . VAL A 1 65 ? 22.101 3.196 -54.545 1.00 88.31 65 VAL A CA 1
ATOM 508 C C . VAL A 1 65 ? 22.189 3.796 -53.139 1.00 88.31 65 VAL A C 1
ATOM 510 O O . VAL A 1 65 ? 22.536 3.098 -52.192 1.00 88.31 65 VAL A O 1
ATOM 513 N N . LEU A 1 66 ? 21.788 5.059 -52.968 1.00 88.75 66 LEU A N 1
ATOM 514 C CA . LEU A 1 66 ? 21.799 5.734 -51.664 1.00 88.75 66 LEU A CA 1
ATOM 515 C C . LEU A 1 66 ? 20.834 5.108 -50.650 1.00 88.75 66 LEU A C 1
ATOM 517 O O . LEU A 1 66 ? 21.144 5.063 -49.459 1.00 88.75 66 LEU A O 1
ATOM 521 N N . HIS A 1 67 ? 19.668 4.640 -51.101 1.00 91.56 67 HIS A N 1
ATOM 522 C CA . HIS A 1 67 ? 18.724 3.913 -50.259 1.00 91.56 67 HIS A CA 1
ATOM 523 C C . HIS A 1 67 ? 19.355 2.629 -49.718 1.00 91.56 67 HIS A C 1
ATOM 525 O O . HIS A 1 67 ? 19.359 2.419 -48.507 1.00 91.56 67 HIS A O 1
ATOM 531 N N . GLU A 1 68 ? 19.963 1.822 -50.588 1.00 92.25 68 GLU A N 1
ATOM 532 C CA . GLU A 1 68 ? 20.594 0.567 -50.179 1.00 92.25 68 GLU A CA 1
ATOM 533 C C . GLU A 1 68 ? 21.826 0.788 -49.288 1.00 92.25 68 GLU A C 1
ATOM 535 O O . GLU A 1 68 ? 22.029 0.048 -48.326 1.00 92.25 68 GLU A O 1
ATOM 540 N N . LEU A 1 69 ? 22.622 1.837 -49.527 1.00 91.25 69 LEU A N 1
ATOM 541 C CA . LEU A 1 69 ? 23.726 2.205 -48.628 1.00 91.25 69 LEU A CA 1
ATOM 542 C C . LEU A 1 69 ? 23.218 2.640 -47.245 1.00 91.25 69 LEU A C 1
ATOM 544 O O . LEU A 1 69 ? 23.818 2.303 -46.223 1.00 91.25 69 LEU A O 1
ATOM 548 N N . ARG A 1 70 ? 22.084 3.348 -47.188 1.00 91.31 70 ARG A N 1
ATOM 549 C CA . ARG A 1 70 ? 21.441 3.723 -45.922 1.00 91.31 70 ARG A CA 1
ATOM 550 C C . ARG A 1 70 ? 20.886 2.506 -45.188 1.00 91.31 70 ARG A C 1
ATOM 552 O O . ARG A 1 70 ? 21.032 2.423 -43.971 1.00 91.31 70 ARG A O 1
ATOM 559 N N . GLU A 1 71 ? 20.267 1.574 -45.906 1.00 91.69 71 GLU A N 1
ATOM 560 C CA . GLU A 1 71 ? 19.798 0.309 -45.335 1.00 91.69 71 GLU A CA 1
ATOM 561 C C . GLU A 1 71 ? 20.963 -0.545 -44.827 1.00 91.69 71 GLU A C 1
ATOM 563 O O . GLU A 1 71 ? 20.868 -1.105 -43.733 1.00 91.69 71 GLU A O 1
ATOM 568 N N . TRP A 1 72 ? 22.095 -0.573 -45.536 1.00 91.38 72 TRP A N 1
ATOM 569 C CA . TRP A 1 72 ? 23.315 -1.205 -45.037 1.00 91.38 72 TRP A CA 1
ATOM 570 C C . TRP A 1 72 ? 23.768 -0.562 -43.725 1.00 91.38 72 TRP A C 1
ATOM 572 O O . TRP A 1 72 ? 23.919 -1.259 -42.728 1.00 91.38 72 TRP A O 1
ATOM 582 N N . ALA A 1 73 ? 23.916 0.768 -43.691 1.00 90.62 73 ALA A N 1
ATOM 583 C CA . ALA A 1 73 ? 24.372 1.492 -42.503 1.00 90.62 73 ALA A CA 1
ATOM 584 C C . ALA A 1 73 ? 23.439 1.301 -41.295 1.00 90.62 73 ALA A C 1
ATOM 586 O O . ALA A 1 73 ? 23.901 1.120 -40.173 1.00 90.62 73 ALA A O 1
ATOM 587 N N . LYS A 1 74 ? 22.122 1.306 -41.520 1.00 89.94 74 LYS A N 1
ATOM 588 C CA . LYS A 1 74 ? 21.109 1.123 -40.473 1.00 89.94 74 LYS A CA 1
ATOM 589 C C . LYS A 1 74 ? 21.121 -0.285 -39.875 1.00 89.94 74 LYS A C 1
ATOM 591 O O . LYS A 1 74 ? 20.858 -0.439 -38.686 1.00 89.94 74 LYS A O 1
ATOM 596 N N . ASN A 1 75 ? 21.377 -1.300 -40.696 1.00 89.00 75 ASN A N 1
ATOM 597 C CA . ASN A 1 75 ? 21.362 -2.703 -40.278 1.00 89.00 75 ASN A CA 1
ATOM 598 C C . ASN A 1 75 ? 22.769 -3.258 -39.995 1.00 89.00 75 ASN A C 1
ATOM 600 O O . ASN A 1 75 ? 22.917 -4.451 -39.711 1.00 89.00 75 ASN A O 1
ATOM 604 N N . PHE A 1 76 ? 23.799 -2.416 -40.088 1.00 90.62 76 PHE A N 1
ATOM 605 C CA . PHE A 1 76 ? 25.172 -2.784 -39.787 1.00 90.62 76 PHE A CA 1
ATOM 606 C C . PHE A 1 76 ? 25.306 -3.122 -38.301 1.00 90.62 76 PHE A C 1
ATOM 608 O O . PHE A 1 76 ? 24.882 -2.347 -37.444 1.00 90.62 76 PHE A O 1
ATOM 615 N N . ILE A 1 77 ? 25.871 -4.290 -37.987 1.00 90.38 77 ILE A N 1
ATOM 616 C CA . ILE A 1 77 ? 26.041 -4.724 -36.601 1.00 90.38 77 ILE A CA 1
ATOM 617 C C . ILE A 1 77 ? 27.473 -4.409 -36.184 1.00 90.38 77 ILE A C 1
ATOM 619 O O . ILE A 1 77 ? 28.410 -5.124 -36.536 1.00 90.38 77 ILE A O 1
ATOM 623 N N . ASP A 1 78 ? 27.633 -3.350 -35.396 1.00 90.50 78 ASP A N 1
ATOM 624 C CA . ASP A 1 78 ? 28.886 -3.075 -34.702 1.00 90.50 78 ASP A CA 1
ATOM 625 C C . ASP A 1 78 ? 28.994 -3.991 -33.474 1.00 90.50 78 ASP A C 1
ATOM 627 O O . ASP A 1 78 ? 28.259 -3.843 -32.494 1.00 90.50 78 ASP A O 1
ATOM 631 N N . ILE A 1 79 ? 29.901 -4.968 -33.545 1.00 89.31 79 ILE A N 1
ATOM 632 C CA . ILE A 1 79 ? 30.118 -5.955 -32.481 1.00 89.31 79 ILE A CA 1
ATOM 633 C C . ILE A 1 79 ? 30.520 -5.265 -31.175 1.00 89.31 79 ILE A C 1
ATOM 635 O O . ILE A 1 79 ? 30.079 -5.694 -30.111 1.00 89.31 79 ILE A O 1
ATOM 639 N N . GLN A 1 80 ? 31.333 -4.209 -31.237 1.00 89.56 80 GLN A N 1
ATOM 640 C CA . GLN A 1 80 ? 31.839 -3.549 -30.041 1.00 89.56 80 GLN A CA 1
ATOM 641 C C . GLN A 1 80 ? 30.711 -2.806 -29.327 1.00 89.56 80 GLN A C 1
ATOM 643 O O . GLN A 1 80 ? 30.470 -3.056 -28.146 1.00 89.56 80 GLN A O 1
ATOM 648 N N . GLN A 1 81 ? 29.949 -1.998 -30.070 1.00 90.50 81 GLN A N 1
ATOM 649 C CA . GLN A 1 81 ? 28.773 -1.315 -29.528 1.00 90.50 81 GLN A CA 1
ATOM 650 C C . GLN A 1 81 ? 27.744 -2.318 -28.983 1.00 90.50 81 GLN A C 1
ATOM 652 O O . GLN A 1 81 ? 27.206 -2.133 -27.894 1.00 90.50 81 GLN A O 1
ATOM 657 N N . TYR A 1 82 ? 27.503 -3.418 -29.703 1.00 88.50 82 TYR A N 1
ATOM 658 C CA . TYR A 1 82 ? 26.570 -4.459 -29.273 1.00 88.50 82 TYR A CA 1
ATOM 659 C C . TYR A 1 82 ? 27.012 -5.143 -27.969 1.00 88.50 82 TYR A C 1
ATOM 661 O O . TYR A 1 82 ? 26.187 -5.424 -27.096 1.00 88.50 82 TYR A O 1
ATOM 669 N N . MET A 1 83 ? 28.311 -5.403 -27.806 1.00 89.50 83 MET A N 1
ATOM 670 C CA . MET A 1 83 ? 28.863 -5.982 -26.579 1.00 89.50 83 MET A CA 1
ATOM 671 C C . MET A 1 83 ? 28.764 -5.019 -25.392 1.00 89.50 83 MET A C 1
ATOM 673 O O . MET A 1 83 ? 28.415 -5.459 -24.291 1.00 89.50 83 MET A O 1
ATOM 677 N N . ASP A 1 84 ? 29.003 -3.727 -25.612 1.00 94.12 84 ASP A N 1
ATOM 678 C CA . ASP A 1 84 ? 28.861 -2.692 -24.587 1.00 94.12 84 ASP A CA 1
ATOM 679 C C . ASP A 1 84 ? 27.393 -2.543 -24.147 1.00 94.12 84 ASP A C 1
ATOM 681 O O . ASP A 1 84 ? 27.092 -2.573 -22.948 1.00 94.12 84 ASP A O 1
ATOM 685 N N . ASP A 1 85 ? 26.451 -2.511 -25.095 1.00 92.56 85 ASP A N 1
ATOM 686 C CA . ASP A 1 85 ? 25.011 -2.471 -24.812 1.00 92.56 85 ASP A CA 1
ATOM 687 C C . ASP A 1 85 ? 24.551 -3.708 -24.023 1.00 92.56 85 ASP A C 1
ATOM 689 O O . ASP A 1 85 ? 23.782 -3.599 -23.059 1.00 92.56 85 ASP A O 1
ATOM 693 N N . LEU A 1 86 ? 25.056 -4.897 -24.376 1.00 92.19 86 LEU A N 1
ATOM 694 C CA . LEU A 1 86 ? 24.798 -6.129 -23.630 1.00 92.19 86 LEU A CA 1
ATOM 695 C C . LEU A 1 86 ? 25.373 -6.083 -22.211 1.00 92.19 86 LEU A C 1
ATOM 697 O O . LEU A 1 86 ? 24.734 -6.579 -21.277 1.00 92.19 86 LEU A O 1
ATOM 701 N N . ALA A 1 87 ? 26.562 -5.509 -22.021 1.00 94.94 87 ALA A N 1
ATOM 702 C CA . ALA A 1 87 ? 27.161 -5.347 -20.701 1.00 94.94 87 ALA A CA 1
ATOM 703 C C . ALA A 1 87 ? 26.316 -4.412 -19.821 1.00 94.94 87 ALA A C 1
ATOM 705 O O . ALA A 1 87 ? 26.017 -4.754 -18.671 1.00 94.94 87 ALA A O 1
ATOM 706 N N . VAL A 1 88 ? 25.845 -3.292 -20.378 1.00 96.38 88 VAL A N 1
ATOM 707 C CA . VAL A 1 88 ? 24.930 -2.359 -19.703 1.00 96.38 88 VAL A CA 1
ATOM 708 C C . VAL A 1 88 ? 23.603 -3.040 -19.362 1.00 96.38 88 VAL A C 1
ATOM 710 O O . VAL A 1 88 ? 23.133 -2.938 -18.227 1.00 96.38 88 VAL A O 1
ATOM 713 N N . ALA A 1 89 ? 23.010 -3.782 -20.300 1.00 95.38 89 ALA A N 1
ATOM 714 C CA . ALA A 1 89 ? 21.763 -4.511 -20.072 1.00 95.38 89 ALA A CA 1
ATOM 715 C C . ALA A 1 89 ? 21.906 -5.568 -18.964 1.00 95.38 89 ALA A C 1
ATOM 717 O O . ALA A 1 89 ? 21.036 -5.681 -18.100 1.00 95.38 89 ALA A O 1
ATOM 718 N N . ARG A 1 90 ? 23.026 -6.303 -18.934 1.00 96.19 90 ARG A N 1
ATOM 719 C CA . ARG A 1 90 ? 23.346 -7.251 -17.852 1.00 96.19 90 ARG A CA 1
ATOM 720 C C . ARG A 1 90 ? 23.571 -6.559 -16.510 1.00 96.19 90 ARG A C 1
ATOM 722 O O . ARG A 1 90 ? 23.231 -7.137 -15.482 1.00 96.19 90 ARG A O 1
ATOM 729 N N . GLY A 1 91 ? 24.149 -5.357 -16.501 1.00 96.75 91 GLY A N 1
ATOM 730 C CA . GLY A 1 91 ? 24.235 -4.505 -15.312 1.00 96.75 91 GLY A CA 1
ATOM 731 C C . GLY A 1 91 ? 22.847 -4.203 -14.757 1.00 96.75 91 GLY A C 1
ATOM 732 O O . GLY A 1 91 ? 22.514 -4.660 -13.671 1.00 96.75 91 GLY A O 1
ATOM 733 N N . ARG A 1 92 ? 21.986 -3.590 -15.577 1.00 97.25 92 ARG A N 1
ATOM 734 C CA . ARG A 1 92 ? 20.604 -3.252 -15.196 1.00 97.25 92 ARG A CA 1
ATOM 735 C C . ARG A 1 92 ? 19.793 -4.464 -14.735 1.00 97.25 92 ARG A C 1
ATOM 737 O O . ARG A 1 92 ? 19.011 -4.361 -13.800 1.00 97.25 92 ARG A O 1
ATOM 744 N N . ALA A 1 93 ? 19.966 -5.619 -15.380 1.00 96.88 93 ALA A N 1
ATOM 745 C CA . ALA A 1 93 ? 19.283 -6.849 -14.983 1.00 96.88 93 ALA A CA 1
ATOM 746 C C . ALA A 1 93 ? 19.724 -7.353 -13.598 1.00 96.88 93 ALA A C 1
ATOM 748 O O . ALA A 1 93 ? 18.909 -7.928 -12.878 1.00 96.88 93 ALA A O 1
ATOM 749 N N . ARG A 1 94 ? 20.993 -7.144 -13.217 1.00 97.62 94 ARG A N 1
ATOM 750 C CA . ARG A 1 94 ? 21.476 -7.449 -11.862 1.00 97.62 94 ARG A CA 1
ATOM 751 C C . ARG A 1 94 ? 20.881 -6.489 -10.841 1.00 97.62 94 ARG A C 1
ATOM 753 O O . ARG A 1 94 ? 20.341 -6.971 -9.853 1.00 97.62 94 ARG A O 1
ATOM 760 N N . ASP A 1 95 ? 20.896 -5.191 -11.125 1.00 96.94 95 ASP A N 1
ATOM 761 C CA . ASP A 1 95 ? 20.351 -4.172 -10.219 1.00 96.94 95 ASP A CA 1
ATOM 762 C C . ASP A 1 95 ? 18.850 -4.410 -9.970 1.00 96.94 95 ASP A C 1
ATOM 764 O O . ASP A 1 95 ? 18.402 -4.493 -8.831 1.00 96.94 95 ASP A O 1
ATOM 768 N N . LEU A 1 96 ? 18.075 -4.670 -11.033 1.00 97.56 96 LEU A N 1
ATOM 769 C CA . LEU A 1 96 ? 16.650 -5.016 -10.924 1.00 97.56 96 LEU A CA 1
ATOM 770 C C . LEU A 1 96 ? 16.403 -6.294 -10.112 1.00 97.56 96 LEU A C 1
ATOM 772 O O . LEU A 1 96 ? 15.380 -6.414 -9.435 1.00 97.56 96 LEU A O 1
ATOM 776 N N . LYS A 1 97 ? 17.312 -7.271 -10.194 1.00 97.75 97 LYS A N 1
ATOM 777 C CA . LYS A 1 97 ? 17.219 -8.502 -9.406 1.00 97.75 97 LYS A CA 1
ATOM 778 C C . LYS A 1 97 ? 17.470 -8.221 -7.922 1.00 97.75 97 LYS A C 1
ATOM 780 O O . LYS A 1 97 ? 16.728 -8.733 -7.088 1.00 97.75 97 LYS A O 1
ATOM 785 N N . GLU A 1 98 ? 18.463 -7.400 -7.599 1.00 97.75 98 GLU A N 1
ATOM 786 C CA . GLU A 1 98 ? 18.760 -6.986 -6.224 1.00 97.75 98 GLU A CA 1
ATOM 787 C C . GLU A 1 98 ? 17.614 -6.162 -5.612 1.00 97.75 98 GLU A C 1
ATOM 789 O O . GLU A 1 98 ? 17.198 -6.407 -4.473 1.00 97.75 98 GLU A O 1
ATOM 794 N N . ASP A 1 99 ? 17.027 -5.253 -6.392 1.00 97.44 99 ASP A N 1
ATOM 795 C CA . ASP A 1 99 ? 15.836 -4.501 -5.996 1.00 97.44 99 ASP A CA 1
ATOM 796 C C . ASP A 1 99 ? 14.653 -5.435 -5.715 1.00 97.44 99 ASP A C 1
ATOM 798 O O . ASP A 1 99 ? 13.967 -5.294 -4.697 1.00 97.44 99 ASP A O 1
ATOM 802 N N . LEU A 1 100 ? 14.422 -6.431 -6.580 1.00 98.06 100 LEU A N 1
ATOM 803 C CA . LEU A 1 100 ? 13.360 -7.419 -6.392 1.00 98.06 100 LEU A CA 1
ATOM 804 C C . LEU A 1 100 ? 13.560 -8.231 -5.105 1.00 98.06 100 LEU A C 1
ATOM 806 O O . LEU A 1 100 ? 12.613 -8.385 -4.331 1.00 98.06 100 LEU A O 1
ATOM 810 N N . GLU A 1 101 ? 14.776 -8.715 -4.845 1.00 97.44 101 GLU A N 1
ATOM 811 C CA . GLU A 1 101 ? 15.118 -9.441 -3.614 1.00 97.44 101 GLU A CA 1
ATOM 812 C C . GLU A 1 101 ? 14.917 -8.559 -2.370 1.00 97.44 101 GLU A C 1
ATOM 814 O O . GLU A 1 101 ? 14.374 -8.999 -1.349 1.00 97.44 101 GLU A O 1
ATOM 819 N N . THR A 1 102 ? 15.274 -7.278 -2.466 1.00 97.75 102 THR A N 1
ATOM 820 C CA . THR A 1 102 ? 15.058 -6.294 -1.399 1.00 97.75 102 THR A CA 1
ATOM 821 C C . THR A 1 102 ? 13.570 -6.055 -1.144 1.00 97.75 102 THR A C 1
ATOM 823 O O . THR A 1 102 ? 13.130 -6.026 0.011 1.00 97.75 102 THR A O 1
ATOM 826 N N . HIS A 1 103 ? 12.762 -5.921 -2.197 1.00 97.19 103 HIS A N 1
ATOM 827 C CA . HIS A 1 103 ? 11.311 -5.780 -2.082 1.00 97.19 103 HIS A CA 1
ATOM 828 C C . HIS A 1 103 ? 10.650 -7.027 -1.489 1.00 97.19 103 HIS A C 1
ATOM 830 O O . HIS A 1 103 ? 9.770 -6.898 -0.636 1.00 97.19 103 HIS A O 1
ATOM 836 N N . GLN A 1 104 ? 11.099 -8.223 -1.873 1.00 97.81 104 GLN A N 1
ATOM 837 C CA . GLN A 1 104 ? 10.626 -9.480 -1.290 1.00 97.81 104 GLN A CA 1
ATOM 838 C C . GLN A 1 104 ? 10.930 -9.559 0.210 1.00 97.81 104 GLN A C 1
ATOM 840 O O . GLN A 1 104 ? 10.055 -9.940 0.988 1.00 97.81 104 GLN A O 1
ATOM 845 N N . ARG A 1 105 ? 12.127 -9.133 0.638 1.00 98.06 105 ARG A N 1
ATOM 846 C CA . ARG A 1 105 ? 12.501 -9.089 2.060 1.00 98.06 105 ARG A CA 1
ATOM 847 C C . ARG A 1 105 ? 11.614 -8.133 2.857 1.00 98.06 105 ARG A C 1
ATOM 849 O O . ARG A 1 105 ? 11.072 -8.531 3.883 1.00 98.06 105 ARG A O 1
ATOM 856 N N . LYS A 1 106 ? 11.398 -6.913 2.352 1.00 97.50 106 LYS A N 1
ATOM 857 C CA . LYS A 1 106 ? 10.505 -5.922 2.985 1.00 97.50 106 LYS A CA 1
ATOM 858 C C . LYS A 1 106 ? 9.069 -6.433 3.098 1.00 97.50 106 LYS A C 1
ATOM 860 O O . LYS A 1 106 ? 8.414 -6.219 4.112 1.00 97.50 106 LYS A O 1
ATOM 865 N N . LEU A 1 107 ? 8.576 -7.121 2.067 1.00 97.75 107 LEU A N 1
ATOM 866 C CA . LEU A 1 107 ? 7.239 -7.711 2.079 1.00 97.75 107 LEU A CA 1
ATOM 867 C C . LEU A 1 107 ? 7.134 -8.851 3.103 1.00 97.75 107 LEU A C 1
ATOM 869 O O . LEU A 1 107 ? 6.114 -8.976 3.778 1.00 97.75 107 LEU A O 1
ATOM 873 N N . HIS A 1 108 ? 8.184 -9.662 3.251 1.00 97.50 108 HIS A N 1
ATOM 874 C CA . HIS A 1 108 ? 8.244 -10.705 4.272 1.00 97.50 108 HIS A CA 1
ATOM 875 C C . HIS A 1 108 ? 8.243 -10.125 5.695 1.00 97.50 108 HIS A C 1
ATOM 877 O O . HIS A 1 108 ? 7.449 -10.562 6.524 1.00 97.50 108 HIS A O 1
ATOM 883 N N . GLU A 1 109 ? 9.061 -9.105 5.954 1.00 97.62 109 GLU A N 1
ATOM 884 C CA . GLU A 1 109 ? 9.119 -8.405 7.243 1.00 97.62 109 GLU A CA 1
ATOM 885 C C . GLU A 1 109 ? 7.771 -7.759 7.601 1.00 97.62 109 GLU A C 1
ATOM 887 O O . GLU A 1 109 ? 7.216 -8.029 8.664 1.00 97.62 109 GLU A O 1
ATOM 892 N N . ALA A 1 110 ? 7.158 -7.028 6.664 1.00 97.00 110 ALA A N 1
ATOM 893 C CA . ALA A 1 110 ? 5.837 -6.434 6.865 1.00 97.00 110 ALA A CA 1
ATOM 894 C C . ALA A 1 110 ? 4.744 -7.484 7.146 1.00 97.00 110 ALA A C 1
ATOM 896 O O . ALA A 1 110 ? 3.806 -7.227 7.904 1.00 97.00 110 ALA A O 1
ATOM 897 N N . ASN A 1 111 ? 4.848 -8.678 6.553 1.00 97.25 111 ASN A N 1
ATOM 898 C CA . ASN A 1 111 ? 3.928 -9.778 6.838 1.00 97.25 111 ASN A CA 1
ATOM 899 C C . ASN A 1 111 ? 4.106 -10.342 8.251 1.00 97.25 111 ASN A C 1
ATOM 901 O O . ASN A 1 111 ? 3.100 -10.667 8.883 1.00 97.25 111 ASN A O 1
ATOM 905 N N . ILE A 1 112 ? 5.345 -10.440 8.742 1.00 97.69 112 ILE A N 1
ATOM 906 C CA . ILE A 1 112 ? 5.638 -10.845 10.123 1.00 97.69 112 ILE A CA 1
ATOM 907 C C . ILE A 1 112 ? 5.069 -9.812 11.101 1.00 97.69 112 ILE A C 1
ATOM 909 O O . ILE A 1 112 ? 4.357 -10.181 12.035 1.00 97.69 112 ILE A O 1
ATOM 913 N N . ASP A 1 113 ? 5.302 -8.522 10.857 1.00 97.06 113 ASP A N 1
ATOM 914 C CA . ASP A 1 113 ? 4.777 -7.444 11.701 1.00 97.06 113 ASP A CA 1
ATOM 915 C C . ASP A 1 113 ? 3.250 -7.437 11.743 1.00 97.06 113 ASP A C 1
ATOM 917 O O . ASP A 1 113 ? 2.647 -7.321 12.813 1.00 97.06 113 ASP A O 1
ATOM 921 N N . ARG A 1 114 ? 2.609 -7.623 10.584 1.00 97.00 114 ARG A N 1
ATOM 922 C CA . ARG A 1 114 ? 1.154 -7.763 10.487 1.00 97.00 114 ARG A CA 1
ATOM 923 C C . ARG A 1 114 ? 0.661 -8.933 11.342 1.00 97.00 114 ARG A C 1
ATOM 925 O O . ARG A 1 114 ? -0.314 -8.777 12.073 1.00 97.00 114 ARG A O 1
ATOM 932 N N . GLU A 1 115 ? 1.317 -10.088 11.275 1.00 97.12 115 GLU A N 1
ATOM 933 C CA . GLU A 1 115 ? 0.935 -11.266 12.063 1.00 97.12 115 GLU A CA 1
ATOM 934 C C . GLU A 1 115 ? 1.093 -11.019 13.573 1.00 97.12 115 GLU A C 1
ATOM 936 O O . GLU A 1 115 ? 0.191 -11.321 14.356 1.00 97.12 115 GLU A O 1
ATOM 941 N N . ASN A 1 116 ? 2.178 -10.353 13.980 1.00 97.25 116 ASN A N 1
ATOM 942 C CA . ASN A 1 116 ? 2.400 -9.947 15.368 1.00 97.25 116 ASN A CA 1
ATOM 943 C C . ASN A 1 116 ? 1.303 -8.995 15.877 1.00 97.25 116 ASN A C 1
ATOM 945 O O . ASN A 1 116 ? 0.820 -9.145 17.005 1.00 97.25 116 ASN A O 1
ATOM 949 N N . GLN A 1 117 ? 0.869 -8.042 15.046 1.00 97.25 117 GLN A N 1
ATOM 950 C CA . GLN A 1 117 ? -0.248 -7.148 15.364 1.00 97.25 117 GLN A CA 1
ATOM 951 C C . GLN A 1 117 ? -1.565 -7.919 15.513 1.00 97.25 117 GLN A C 1
ATOM 953 O O . GLN A 1 117 ? -2.312 -7.675 16.465 1.00 97.25 117 GLN A O 1
ATOM 958 N N . PHE A 1 118 ? -1.847 -8.878 14.626 1.00 97.50 118 PHE A N 1
ATOM 959 C CA . PHE A 1 118 ? -3.036 -9.727 14.738 1.00 97.50 118 PHE A CA 1
ATOM 960 C C . PHE A 1 118 ? -3.043 -10.538 16.036 1.00 97.50 118 PHE A C 1
ATOM 962 O O . PHE A 1 118 ? -4.073 -10.601 16.711 1.00 97.50 118 PHE A O 1
ATOM 969 N N . GLU A 1 119 ? -1.901 -11.089 16.442 1.00 97.62 119 GLU A N 1
ATOM 970 C CA . GLU A 1 119 ? -1.800 -11.844 17.691 1.00 97.62 119 GLU A CA 1
ATOM 971 C C . GLU A 1 119 ? -1.938 -10.937 18.929 1.00 97.62 119 GLU A C 1
ATOM 973 O O . GLU A 1 119 ? -2.525 -11.321 19.945 1.00 97.62 119 GLU A O 1
ATOM 978 N N . GLN A 1 120 ? -1.470 -9.686 18.861 1.00 97.81 120 GLN A N 1
ATOM 979 C CA . GLN A 1 120 ? -1.731 -8.694 19.909 1.00 97.81 120 GLN A CA 1
ATOM 980 C C . GLN A 1 120 ? -3.224 -8.353 20.014 1.00 97.81 120 GLN A C 1
ATOM 982 O O . GLN A 1 120 ? -3.769 -8.338 21.121 1.00 97.81 120 GLN A O 1
ATOM 987 N N . ILE A 1 121 ? -3.898 -8.125 18.883 1.00 97.50 121 ILE A N 1
ATOM 988 C CA . ILE A 1 121 ? -5.343 -7.866 18.841 1.00 97.50 121 ILE A CA 1
ATOM 989 C C . ILE A 1 121 ? -6.111 -9.058 19.418 1.00 97.50 121 ILE A C 1
ATOM 991 O O . ILE A 1 121 ? -6.996 -8.867 20.248 1.00 97.50 121 ILE A O 1
ATOM 995 N N . ARG A 1 122 ? -5.739 -10.291 19.055 1.00 97.81 122 ARG A N 1
ATOM 996 C CA . ARG A 1 122 ? -6.360 -11.514 19.581 1.00 97.81 122 ARG A CA 1
ATOM 997 C C . ARG A 1 122 ? -6.242 -11.607 21.105 1.00 97.81 122 ARG A C 1
ATOM 999 O O . ARG A 1 122 ? -7.230 -11.900 21.779 1.00 97.81 122 ARG A O 1
ATOM 1006 N N . ARG A 1 123 ? -5.066 -11.303 21.668 1.00 97.56 123 ARG A N 1
ATOM 1007 C CA . ARG A 1 123 ? -4.866 -11.255 23.129 1.00 97.56 123 ARG A CA 1
ATOM 1008 C C . ARG A 1 123 ? -5.735 -10.194 23.802 1.00 97.56 123 ARG A C 1
ATOM 1010 O O . ARG A 1 123 ? -6.309 -10.465 24.857 1.00 97.56 123 ARG A O 1
ATOM 1017 N N . LEU A 1 124 ? -5.841 -9.005 23.207 1.00 97.81 124 LEU A N 1
ATOM 1018 C CA . LEU A 1 124 ? -6.689 -7.933 23.732 1.00 97.81 124 LEU A CA 1
ATOM 1019 C C . LEU A 1 124 ? -8.169 -8.314 23.694 1.00 97.81 124 LEU A C 1
ATOM 1021 O O . LEU A 1 124 ? -8.843 -8.146 24.704 1.00 97.81 124 LEU A O 1
ATOM 1025 N N . LEU A 1 125 ? -8.647 -8.894 22.590 1.00 97.88 125 LEU A N 1
ATOM 1026 C CA . LEU A 1 125 ? -10.023 -9.378 22.471 1.00 97.88 125 LEU A CA 1
ATOM 1027 C C . LEU A 1 125 ? -10.354 -10.396 23.564 1.00 97.88 125 LEU A C 1
ATOM 1029 O O . LEU A 1 125 ? -11.343 -10.216 24.267 1.00 97.88 125 LEU A O 1
ATOM 1033 N N . LYS A 1 126 ? -9.480 -11.385 23.787 1.00 97.75 126 LYS A N 1
ATOM 1034 C CA . LYS A 1 126 ? -9.660 -12.371 24.863 1.00 97.75 126 LYS A CA 1
ATOM 1035 C C . LYS A 1 126 ? -9.711 -11.720 26.249 1.00 97.75 126 LYS A C 1
ATOM 1037 O O . LYS A 1 126 ? -10.513 -12.103 27.092 1.00 97.75 126 LYS A O 1
ATOM 1042 N N . LYS A 1 127 ? -8.872 -10.708 26.501 1.00 97.62 127 LYS A N 1
ATOM 1043 C CA . LYS A 1 127 ? -8.908 -9.955 27.765 1.00 97.62 127 LYS A CA 1
ATOM 1044 C C . LYS A 1 127 ? -10.227 -9.194 27.928 1.00 97.62 127 LYS A C 1
ATOM 1046 O O . LYS A 1 127 ? -10.787 -9.204 29.019 1.00 97.62 127 LYS A O 1
ATOM 1051 N N . THR A 1 128 ? -10.711 -8.544 26.871 1.00 97.19 128 THR A N 1
ATOM 1052 C CA . THR A 1 128 ? -11.987 -7.817 26.877 1.00 97.19 128 THR A CA 1
ATOM 1053 C C . THR A 1 128 ? -13.175 -8.756 27.075 1.00 97.19 128 THR A C 1
ATOM 1055 O O . THR A 1 128 ? -14.095 -8.412 27.809 1.00 97.19 128 THR A O 1
ATOM 1058 N N . GLU A 1 129 ? -13.145 -9.942 26.475 1.00 97.69 129 GLU A N 1
ATOM 1059 C CA . GLU A 1 129 ? -14.170 -10.973 26.649 1.00 97.69 129 GLU A CA 1
ATOM 1060 C C . GLU A 1 129 ? -14.228 -11.461 28.101 1.00 97.69 129 GLU A C 1
ATOM 1062 O O . GLU A 1 129 ? -15.276 -11.352 28.732 1.00 97.69 129 GLU A O 1
ATOM 1067 N N . ASN A 1 130 ? -13.083 -11.817 28.693 1.00 97.19 130 ASN A N 1
ATOM 1068 C CA . ASN A 1 130 ? -13.011 -12.174 30.115 1.00 97.19 130 ASN A CA 1
ATOM 1069 C C . ASN A 1 130 ? -13.498 -11.033 31.031 1.00 97.19 130 ASN A C 1
ATOM 1071 O O . ASN A 1 130 ? -14.165 -11.263 32.036 1.00 97.19 130 ASN A O 1
ATOM 1075 N N . GLN A 1 131 ? -13.161 -9.777 30.710 1.00 96.69 131 GLN A N 1
ATOM 1076 C CA . GLN A 1 131 ? -13.657 -8.621 31.465 1.00 96.69 131 GLN A CA 1
ATOM 1077 C C . GLN A 1 131 ? -15.176 -8.478 31.354 1.00 96.69 131 GLN A C 1
ATOM 1079 O O . GLN A 1 131 ? -15.826 -8.147 32.342 1.00 96.69 131 GLN A O 1
ATOM 1084 N N . ARG A 1 132 ? -15.744 -8.729 30.172 1.00 97.56 132 ARG A N 1
ATOM 1085 C CA . ARG A 1 132 ? -17.190 -8.707 29.952 1.00 97.56 132 ARG A CA 1
ATOM 1086 C C . ARG A 1 132 ? -17.885 -9.799 30.764 1.00 97.56 132 ARG A C 1
ATOM 1088 O O . ARG A 1 132 ? -18.884 -9.495 31.403 1.00 97.56 132 ARG A O 1
ATOM 1095 N N . GLU A 1 133 ? -17.350 -11.018 30.782 1.00 97.31 133 GLU A N 1
ATOM 1096 C CA . GLU A 1 133 ? -17.876 -12.115 31.608 1.00 97.31 133 GLU A CA 1
ATOM 1097 C C . GLU A 1 133 ? -17.849 -11.763 33.100 1.00 97.31 133 GLU A C 1
ATOM 1099 O O . GLU A 1 133 ? -18.863 -11.898 33.777 1.00 97.31 133 GLU A O 1
ATOM 1104 N N . ASN A 1 134 ? -16.742 -11.203 33.597 1.00 97.12 134 ASN A N 1
ATOM 1105 C CA . ASN A 1 134 ? -16.644 -10.749 34.988 1.00 97.12 134 ASN A CA 1
ATOM 1106 C C . ASN A 1 134 ? -17.665 -9.654 35.340 1.00 97.12 134 ASN A C 1
ATOM 1108 O O . ASN A 1 134 ? -18.148 -9.592 36.465 1.00 97.12 134 ASN A O 1
ATOM 1112 N N . ILE A 1 135 ? -17.978 -8.756 34.401 1.00 97.19 135 ILE A N 1
ATOM 1113 C CA . ILE A 1 135 ? -19.002 -7.724 34.615 1.00 97.19 135 ILE A CA 1
ATOM 1114 C C . ILE A 1 135 ? -20.397 -8.352 34.664 1.00 97.19 135 ILE A C 1
ATOM 1116 O O . ILE A 1 135 ? -21.217 -7.930 35.475 1.00 97.19 135 ILE A O 1
ATOM 1120 N N . LEU A 1 136 ? -20.676 -9.343 33.812 1.00 96.88 136 LEU A N 1
ATOM 1121 C CA . LEU A 1 136 ? -21.961 -10.044 33.814 1.00 96.88 136 LEU A CA 1
ATOM 1122 C C . LEU A 1 136 ? -22.187 -10.778 35.138 1.00 96.88 136 LEU A C 1
ATOM 1124 O O . LEU A 1 136 ? -23.224 -10.566 35.758 1.00 96.88 136 LEU A O 1
ATOM 1128 N N . THR A 1 137 ? -21.194 -11.527 35.620 1.00 97.00 137 THR A N 1
ATOM 1129 C CA . THR A 1 137 ? -21.290 -12.225 36.914 1.00 97.00 137 THR A CA 1
ATOM 1130 C C . THR A 1 137 ? -21.405 -11.253 38.085 1.00 97.00 137 THR A C 1
ATOM 1132 O O . THR A 1 137 ? -22.179 -11.478 39.010 1.00 97.00 137 THR A O 1
ATOM 1135 N N . LEU A 1 138 ? -20.689 -10.123 38.050 1.00 96.50 138 LEU A N 1
ATOM 1136 C CA . LEU A 1 138 ? -20.837 -9.091 39.076 1.00 96.50 138 LEU A CA 1
ATOM 1137 C C . LEU A 1 138 ? -22.246 -8.481 39.076 1.00 96.50 138 LEU A C 1
ATOM 1139 O O . LEU A 1 138 ? -22.796 -8.241 40.147 1.00 96.50 138 LEU A O 1
ATOM 1143 N N . ASN A 1 139 ? -22.833 -8.240 37.902 1.00 96.56 139 ASN A N 1
ATOM 1144 C CA . ASN A 1 139 ? -24.203 -7.740 37.794 1.00 96.56 139 ASN A CA 1
ATOM 1145 C C . ASN A 1 139 ? -25.231 -8.758 38.307 1.00 96.56 139 ASN A C 1
ATOM 1147 O O . ASN A 1 139 ? -26.173 -8.351 38.979 1.00 96.56 139 ASN A O 1
ATOM 1151 N N . GLU A 1 140 ? -25.046 -10.052 38.033 1.00 96.88 140 GLU A N 1
ATOM 1152 C CA . GLU A 1 140 ? -25.874 -11.123 38.609 1.00 96.88 140 GLU A CA 1
ATOM 1153 C C . GLU A 1 140 ? -25.805 -11.097 40.141 1.00 96.88 140 GLU A C 1
ATOM 1155 O O . GLU A 1 140 ? -26.838 -10.951 40.791 1.00 96.88 140 GLU A O 1
ATOM 1160 N N . ASN A 1 141 ? -24.598 -11.067 40.714 1.00 96.50 141 ASN A N 1
ATOM 1161 C CA . ASN A 1 141 ? -24.407 -10.973 42.165 1.00 96.50 141 ASN A CA 1
ATOM 1162 C C . ASN A 1 141 ? -25.046 -9.707 42.771 1.00 96.50 141 ASN A C 1
ATOM 1164 O O . ASN A 1 141 ? -25.564 -9.737 43.886 1.00 96.50 141 ASN A O 1
ATOM 1168 N N . ILE A 1 142 ? -24.991 -8.568 42.069 1.00 97.06 142 ILE A N 1
ATOM 1169 C CA . ILE A 1 142 ? -25.632 -7.322 42.519 1.00 97.06 142 ILE A CA 1
ATOM 1170 C C . ILE A 1 142 ? -27.155 -7.469 42.528 1.00 97.06 142 ILE A C 1
ATOM 1172 O O . ILE A 1 142 ? -27.793 -7.007 43.473 1.00 97.06 142 ILE A O 1
ATOM 1176 N N . ASN A 1 143 ? -27.736 -8.093 41.503 1.00 96.19 143 ASN A N 1
ATOM 1177 C CA . ASN A 1 143 ? -29.178 -8.319 41.435 1.00 96.19 143 ASN A CA 1
ATOM 1178 C C . ASN A 1 143 ? -29.645 -9.243 42.568 1.00 96.19 143 ASN A C 1
ATOM 1180 O O . ASN A 1 143 ? -30.594 -8.892 43.265 1.00 96.19 143 ASN A O 1
ATOM 1184 N N . GLU A 1 144 ? -28.927 -10.339 42.828 1.00 96.44 144 GLU A N 1
ATOM 1185 C CA . GLU A 1 144 ? -29.200 -11.227 43.968 1.00 96.44 144 GLU A CA 1
ATOM 1186 C C . GLU A 1 144 ? -29.118 -10.472 45.307 1.00 96.44 144 GLU A C 1
ATOM 1188 O O . GLU A 1 144 ? -29.993 -10.591 46.164 1.00 96.44 144 GLU A O 1
ATOM 1193 N N . LEU A 1 145 ? -28.099 -9.622 45.487 1.00 96.06 145 LEU A N 1
ATOM 1194 C CA . LEU A 1 145 ? -27.956 -8.813 46.700 1.00 96.06 145 LEU A CA 1
ATOM 1195 C C . LEU A 1 145 ? -29.111 -7.809 46.870 1.00 96.06 145 LEU A C 1
ATOM 1197 O O . LEU A 1 145 ? -29.520 -7.522 47.997 1.00 96.06 145 LEU A O 1
ATOM 1201 N N . LEU A 1 146 ? -29.622 -7.245 45.772 1.00 96.44 146 LEU A N 1
ATOM 1202 C CA . LEU A 1 146 ? -30.769 -6.337 45.794 1.00 96.44 146 LEU A CA 1
ATOM 1203 C C . LEU A 1 146 ? -32.058 -7.062 46.191 1.00 96.44 146 LEU A C 1
ATOM 1205 O O . LEU A 1 146 ? -32.825 -6.500 46.974 1.00 96.44 146 LEU A O 1
ATOM 1209 N N . GLU A 1 147 ? -32.271 -8.289 45.714 1.00 96.19 147 GLU A N 1
ATOM 1210 C CA . GLU A 1 147 ? -33.403 -9.132 46.122 1.00 96.19 147 GLU A CA 1
ATOM 1211 C C . GLU A 1 147 ? -33.341 -9.448 47.618 1.00 96.19 147 GLU A C 1
ATOM 1213 O O . GLU A 1 147 ? -34.278 -9.134 48.352 1.00 96.19 147 GLU A O 1
ATOM 1218 N N . VAL A 1 148 ? -32.193 -9.925 48.109 1.00 96.44 148 VAL A N 1
ATOM 1219 C CA . VAL A 1 148 ? -31.988 -10.196 49.544 1.00 96.44 148 VAL A CA 1
ATOM 1220 C C . VAL A 1 148 ? -32.192 -8.937 50.387 1.00 96.44 148 VAL A C 1
ATOM 1222 O O . VAL A 1 148 ? -32.763 -8.985 51.478 1.00 96.44 148 VAL A O 1
ATOM 1225 N N . LYS A 1 149 ? -31.731 -7.777 49.904 1.00 96.38 149 LYS A N 1
ATOM 1226 C CA . LYS A 1 149 ? -31.938 -6.508 50.606 1.00 96.38 149 LYS A CA 1
ATOM 1227 C C . LYS A 1 149 ? -33.426 -6.158 50.690 1.00 96.38 149 LYS A C 1
ATOM 1229 O O . LYS A 1 149 ? -33.858 -5.701 51.746 1.00 96.38 149 LYS A O 1
ATOM 1234 N N . LEU A 1 150 ? -34.188 -6.374 49.617 1.00 96.56 150 LEU A N 1
ATOM 1235 C CA . LEU A 1 150 ? -35.626 -6.120 49.587 1.00 96.56 150 LEU A CA 1
ATOM 1236 C C . LEU A 1 150 ? -36.374 -7.030 50.570 1.00 96.56 150 LEU A C 1
ATOM 1238 O O . LEU A 1 150 ? -37.184 -6.535 51.349 1.00 96.56 150 LEU A O 1
ATOM 1242 N N . GLU A 1 151 ? -36.061 -8.328 50.584 1.00 95.94 151 GLU A N 1
ATOM 1243 C CA . GLU A 1 151 ? -36.638 -9.290 51.536 1.00 95.94 151 GLU A CA 1
ATOM 1244 C C . GLU A 1 151 ? -36.316 -8.913 52.986 1.00 95.94 151 GLU A C 1
ATOM 1246 O O . GLU A 1 151 ? -37.190 -8.899 53.853 1.00 95.94 151 GLU A O 1
ATOM 1251 N N . ARG A 1 152 ? -35.062 -8.535 53.256 1.00 94.94 152 ARG A N 1
ATOM 1252 C CA . ARG A 1 152 ? -34.642 -8.061 54.578 1.00 94.94 152 ARG A CA 1
ATOM 1253 C C . ARG A 1 152 ? -35.422 -6.818 55.005 1.00 94.94 152 ARG A C 1
ATOM 1255 O O . ARG A 1 152 ? -35.841 -6.746 56.156 1.00 94.94 152 ARG A O 1
ATOM 1262 N N . ASP A 1 153 ? -35.591 -5.843 54.114 1.00 95.50 153 ASP A N 1
ATOM 1263 C CA . ASP A 1 153 ? -36.309 -4.602 54.422 1.00 95.50 153 ASP A CA 1
ATOM 1264 C C . ASP A 1 153 ? -37.799 -4.889 54.725 1.00 95.50 153 ASP A C 1
ATOM 1266 O O . ASP A 1 153 ? -38.341 -4.326 55.675 1.00 95.50 153 ASP A O 1
ATOM 1270 N N . GLN A 1 154 ? -38.426 -5.838 54.015 1.00 96.00 154 GLN A N 1
ATOM 1271 C CA . GLN A 1 154 ? -39.792 -6.310 54.305 1.00 96.00 154 GLN A CA 1
ATOM 1272 C C . GLN A 1 154 ? -39.898 -6.991 55.677 1.00 96.00 154 GLN A C 1
ATOM 1274 O O . GLN A 1 154 ? -40.785 -6.662 56.465 1.00 96.00 154 GLN A O 1
ATOM 1279 N N . LEU A 1 155 ? -38.968 -7.896 56.003 1.00 94.75 155 LEU A N 1
ATOM 1280 C CA . LEU A 1 155 ? -38.940 -8.581 57.301 1.00 94.75 155 LEU A CA 1
ATOM 1281 C C . LEU A 1 155 ? -38.711 -7.618 58.471 1.00 94.75 155 LEU A C 1
ATOM 1283 O O . LEU A 1 155 ? -39.229 -7.836 59.567 1.00 94.75 155 LEU A O 1
ATOM 1287 N N . VAL A 1 156 ? -37.918 -6.562 58.275 1.00 96.00 156 VAL A N 1
ATOM 1288 C CA . VAL A 1 156 ? -37.739 -5.514 59.290 1.00 96.00 156 VAL A CA 1
ATOM 1289 C C . VAL A 1 156 ? -39.059 -4.781 59.528 1.00 96.00 156 VAL A C 1
ATOM 1291 O O . VAL A 1 156 ? -39.456 -4.631 60.682 1.00 96.00 156 VAL A O 1
ATOM 1294 N N . GLU A 1 157 ? -39.772 -4.401 58.467 1.00 95.69 157 GLU A N 1
ATOM 1295 C CA . GLU A 1 157 ? -41.068 -3.723 58.580 1.00 95.69 157 GLU A CA 1
ATOM 1296 C C . GLU A 1 157 ? -42.125 -4.601 59.281 1.00 95.69 157 GLU A C 1
ATOM 1298 O O . GLU A 1 157 ? -42.874 -4.126 60.140 1.00 95.69 157 GLU A O 1
ATOM 1303 N N . GLU A 1 158 ? -42.181 -5.898 58.967 1.00 94.44 158 GLU A N 1
ATOM 1304 C CA . GLU A 1 158 ? -43.075 -6.843 59.650 1.00 94.44 158 GLU A CA 1
ATOM 1305 C C . GLU A 1 158 ? -42.723 -7.016 61.131 1.00 94.44 158 GLU A C 1
ATOM 1307 O O . GLU A 1 158 ? -43.616 -7.009 61.984 1.00 94.44 158 GLU A O 1
ATOM 1312 N N . ASN A 1 159 ? -41.432 -7.113 61.461 1.00 92.38 159 ASN A N 1
ATOM 1313 C CA . ASN A 1 159 ? -40.980 -7.199 62.848 1.00 92.38 159 ASN A CA 1
ATOM 1314 C C . ASN A 1 159 ? -41.320 -5.935 63.646 1.00 92.38 159 ASN A C 1
ATOM 1316 O O . ASN A 1 159 ? -41.728 -6.040 64.804 1.00 92.38 159 ASN A O 1
ATOM 1320 N N . GLU A 1 160 ? -41.200 -4.748 63.048 1.00 95.75 160 GLU A N 1
ATOM 1321 C CA . GLU A 1 160 ? -41.606 -3.491 63.684 1.00 95.75 160 GLU A CA 1
ATOM 1322 C C . GLU A 1 160 ? -43.115 -3.469 63.964 1.00 95.75 160 GLU A C 1
ATOM 1324 O O . GLU A 1 160 ? -43.528 -3.196 65.095 1.00 95.75 160 GLU A O 1
ATOM 1329 N N . LYS A 1 161 ? -43.947 -3.861 62.988 1.00 95.69 161 LYS A N 1
ATOM 1330 C CA . LYS A 1 161 ? -45.405 -3.990 63.175 1.00 95.69 161 LYS A CA 1
ATOM 1331 C C . LYS A 1 161 ? -45.753 -4.985 64.282 1.00 95.69 161 LYS A C 1
ATOM 1333 O O . LYS A 1 161 ? -46.622 -4.710 65.113 1.00 95.69 161 LYS A O 1
ATOM 1338 N N . MET A 1 162 ? -45.071 -6.129 64.322 1.00 93.56 162 MET A N 1
ATOM 1339 C CA . MET A 1 162 ? -45.273 -7.141 65.358 1.00 93.56 162 MET A CA 1
ATOM 1340 C C . MET A 1 162 ? -44.855 -6.628 66.741 1.00 93.56 162 MET A C 1
ATOM 1342 O O . MET A 1 162 ? -45.565 -6.852 67.723 1.00 93.56 162 MET A O 1
ATOM 1346 N N . ALA A 1 163 ? -43.743 -5.898 66.836 1.00 94.69 163 ALA A N 1
ATOM 1347 C CA . ALA A 1 163 ? -43.289 -5.287 68.080 1.00 94.69 163 ALA A CA 1
ATOM 1348 C C . ALA A 1 163 ? -44.284 -4.235 68.596 1.00 94.69 163 ALA A C 1
ATOM 1350 O O . ALA A 1 163 ? -44.591 -4.207 69.791 1.00 94.69 163 ALA A O 1
ATOM 1351 N N . GLU A 1 164 ? -44.844 -3.407 67.711 1.00 95.12 164 GLU A N 1
ATOM 1352 C CA . GLU A 1 164 ? -45.898 -2.456 68.069 1.00 95.12 164 GLU A CA 1
ATOM 1353 C C . GLU A 1 164 ? -47.175 -3.152 68.542 1.00 95.12 164 GLU A C 1
ATOM 1355 O O . GLU A 1 164 ? -47.753 -2.753 69.557 1.00 95.12 164 GLU A O 1
ATOM 1360 N N . ALA A 1 165 ? -47.611 -4.202 67.841 1.00 94.25 165 ALA A N 1
ATOM 1361 C CA . ALA A 1 165 ? -48.764 -4.999 68.242 1.00 94.25 165 ALA A CA 1
ATOM 1362 C C . ALA A 1 165 ? -48.543 -5.625 69.626 1.00 94.25 165 ALA A C 1
ATOM 1364 O O . ALA A 1 165 ? -49.384 -5.459 70.510 1.00 94.25 165 ALA A O 1
ATOM 1365 N N . ASN A 1 166 ? -47.384 -6.249 69.859 1.00 92.31 166 ASN A N 1
ATOM 1366 C CA . ASN A 1 166 ? -47.012 -6.794 71.166 1.00 92.31 166 ASN A CA 1
ATOM 1367 C C . ASN A 1 166 ? -47.008 -5.720 72.256 1.00 92.31 166 ASN A C 1
ATOM 1369 O O . ASN A 1 166 ? -47.529 -5.954 73.345 1.00 92.31 166 ASN A O 1
ATOM 1373 N N . LYS A 1 167 ? -46.497 -4.517 71.969 1.00 95.19 167 LYS A N 1
ATOM 1374 C CA . LYS A 1 167 ? -46.535 -3.391 72.911 1.00 95.19 167 LYS A CA 1
ATOM 1375 C C . LYS A 1 167 ? -47.971 -2.988 73.266 1.00 95.19 167 LYS A C 1
ATOM 1377 O O . LYS A 1 167 ? -48.253 -2.750 74.439 1.00 95.19 167 LYS A O 1
ATOM 1382 N N . ARG A 1 168 ? -48.885 -2.948 72.287 1.00 93.81 168 ARG A N 1
ATOM 1383 C CA . ARG A 1 168 ? -50.319 -2.669 72.513 1.00 93.81 168 ARG A CA 1
ATOM 1384 C C . ARG A 1 168 ? -50.988 -3.765 73.337 1.00 93.81 168 ARG A C 1
ATOM 1386 O O . ARG A 1 168 ? -51.698 -3.447 74.286 1.00 93.81 168 ARG A O 1
ATOM 1393 N N . TYR A 1 169 ? -50.727 -5.033 73.019 1.00 90.12 169 TYR A N 1
ATOM 1394 C CA . TYR A 1 169 ? -51.217 -6.162 73.812 1.00 90.12 169 TYR A CA 1
ATOM 1395 C C . TYR A 1 169 ? -50.731 -6.079 75.256 1.00 90.12 169 TYR A C 1
ATOM 1397 O O . TYR A 1 169 ? -51.519 -6.280 76.180 1.00 90.12 169 TYR A O 1
ATOM 1405 N N . HIS A 1 170 ? -49.460 -5.737 75.468 1.00 92.75 170 HIS A N 1
ATOM 1406 C CA . HIS A 1 170 ? -48.917 -5.592 76.812 1.00 92.75 170 HIS A CA 1
ATOM 1407 C C . HIS A 1 170 ? -49.599 -4.463 77.588 1.00 92.75 170 HIS A C 1
ATOM 1409 O O . HIS A 1 170 ? -50.010 -4.693 78.723 1.00 92.75 170 HIS A O 1
ATOM 1415 N N . LEU A 1 171 ? -49.799 -3.300 76.957 1.00 94.81 171 LEU A N 1
ATOM 1416 C CA . LEU A 1 171 ? -50.506 -2.168 77.559 1.00 94.81 171 LEU A CA 1
ATOM 1417 C C . LEU A 1 171 ? -51.955 -2.526 77.925 1.00 94.81 171 LEU A C 1
ATOM 1419 O O . LEU A 1 171 ? -52.394 -2.297 79.049 1.00 94.81 171 LEU A O 1
ATOM 1423 N N . HIS A 1 172 ? -52.685 -3.166 77.011 1.00 93.38 172 HIS A N 1
ATOM 1424 C CA . HIS A 1 172 ? -54.051 -3.599 77.290 1.00 93.38 172 HIS A CA 1
ATOM 1425 C C . HIS A 1 172 ? -54.101 -4.629 78.430 1.00 93.38 172 HIS A C 1
ATOM 1427 O O . HIS A 1 172 ? -54.971 -4.575 79.298 1.00 93.38 172 HIS A O 1
ATOM 1433 N N . THR A 1 173 ? -53.133 -5.547 78.471 1.00 90.56 173 THR A N 1
ATOM 1434 C CA . THR A 1 173 ? -53.020 -6.534 79.552 1.00 90.56 173 THR A CA 1
ATOM 1435 C C . THR A 1 173 ? -52.759 -5.859 80.900 1.00 90.56 173 THR A C 1
ATOM 1437 O O . THR A 1 173 ? -53.304 -6.298 81.911 1.00 90.56 173 THR A O 1
ATOM 1440 N N . THR A 1 174 ? -51.948 -4.795 80.941 1.00 92.19 174 THR A N 1
ATOM 1441 C CA . THR A 1 174 ? -51.736 -4.014 82.169 1.00 92.19 174 THR A CA 1
ATOM 1442 C C . THR A 1 174 ? -52.997 -3.265 82.596 1.00 92.19 174 THR A C 1
ATOM 1444 O O . THR A 1 174 ? -53.375 -3.368 83.757 1.00 92.19 174 THR A O 1
ATOM 1447 N N . GLU A 1 175 ? -53.718 -2.630 81.667 1.00 93.75 175 GLU A N 1
ATOM 1448 C CA . GLU A 1 175 ? -54.988 -1.945 81.961 1.00 93.75 175 GLU A CA 1
ATOM 1449 C C . GLU A 1 175 ? -56.061 -2.912 82.491 1.00 93.75 175 GLU A C 1
ATOM 1451 O O . GLU A 1 175 ? -56.794 -2.596 83.429 1.00 93.75 175 GLU A O 1
ATOM 1456 N N . LEU A 1 176 ? -56.154 -4.119 81.919 1.00 92.12 176 LEU A N 1
ATOM 1457 C CA . LEU A 1 176 ? -57.060 -5.161 82.408 1.00 92.12 176 LEU A CA 1
ATOM 1458 C C . LEU A 1 176 ? -56.694 -5.610 83.823 1.00 92.12 176 LEU A C 1
ATOM 1460 O O . LEU A 1 176 ? -57.594 -5.795 84.638 1.00 92.12 176 LEU A O 1
ATOM 1464 N N . LYS A 1 177 ? -55.399 -5.767 84.131 1.00 90.88 177 LYS A N 1
ATOM 1465 C CA . LYS A 1 177 ? -54.944 -6.100 85.490 1.00 90.88 177 LYS A CA 1
ATOM 1466 C C . LYS A 1 177 ? -55.332 -5.018 86.494 1.00 90.88 177 LYS A C 1
ATOM 1468 O O . LYS A 1 177 ? -55.922 -5.357 87.513 1.00 90.88 177 LYS A O 1
ATOM 1473 N N . GLU A 1 178 ? -55.087 -3.748 86.177 1.00 93.50 178 GLU A N 1
ATOM 1474 C CA . GLU A 1 178 ? -55.483 -2.618 87.031 1.00 93.50 178 GLU A CA 1
ATOM 1475 C C . GLU A 1 178 ? -57.003 -2.578 87.249 1.00 93.50 178 GLU A C 1
ATOM 1477 O O . GLU A 1 178 ? -57.480 -2.336 88.356 1.00 93.50 178 GLU A O 1
ATOM 1482 N N . LYS A 1 179 ? -57.791 -2.870 86.206 1.00 92.62 179 LYS A N 1
ATOM 1483 C CA . LYS A 1 179 ? -59.254 -2.911 86.309 1.00 92.62 179 LYS A CA 1
ATOM 1484 C C . LYS A 1 179 ? -59.767 -4.107 87.111 1.00 92.62 179 LYS A C 1
ATOM 1486 O O . LYS A 1 179 ? -60.774 -3.993 87.798 1.00 92.62 179 LYS A O 1
ATOM 1491 N N . VAL A 1 180 ? -59.091 -5.252 87.037 1.00 92.81 180 VAL A N 1
ATOM 1492 C CA . VAL A 1 180 ? -59.391 -6.412 87.890 1.00 92.81 180 VAL A CA 1
ATOM 1493 C C . VAL A 1 180 ? -59.053 -6.109 89.349 1.00 92.81 180 VAL A C 1
ATOM 1495 O O . VAL A 1 180 ? -59.840 -6.466 90.222 1.00 92.81 180 VAL A O 1
ATOM 1498 N N . GLU A 1 181 ? -57.937 -5.431 89.626 1.00 90.75 181 GLU A N 1
ATOM 1499 C CA . GLU A 1 181 ? -57.589 -4.989 90.983 1.00 90.75 181 GLU A CA 1
ATOM 1500 C C . GLU A 1 181 ? -58.619 -4.002 91.543 1.00 90.75 181 GLU A C 1
ATOM 1502 O O . GLU A 1 181 ? -59.115 -4.216 92.650 1.00 90.75 181 GLU A O 1
ATOM 1507 N N . SER A 1 182 ? -59.031 -2.996 90.763 1.00 90.88 182 SER A N 1
ATOM 1508 C CA . SER A 1 182 ? -60.030 -2.020 91.217 1.00 90.88 182 SER A CA 1
ATOM 1509 C C . SER A 1 182 ? -61.406 -2.646 91.450 1.00 90.88 182 SER A C 1
ATOM 1511 O O . SER A 1 182 ? -62.044 -2.366 92.464 1.00 90.88 182 SER A O 1
ATOM 1513 N N . LEU A 1 183 ? -61.842 -3.558 90.574 1.00 90.69 183 LEU A N 1
ATOM 1514 C CA . LEU A 1 183 ? -63.070 -4.331 90.780 1.00 90.69 183 LEU A CA 1
ATOM 1515 C C . LEU A 1 183 ? -62.964 -5.266 91.992 1.00 90.69 183 LEU A C 1
ATOM 1517 O O . LEU A 1 183 ? -63.956 -5.477 92.684 1.00 90.69 183 LEU A O 1
ATOM 1521 N N . ALA A 1 184 ? -61.787 -5.829 92.279 1.00 89.81 184 ALA A N 1
ATOM 1522 C CA . ALA A 1 184 ? -61.576 -6.644 93.474 1.00 89.81 184 ALA A CA 1
ATOM 1523 C C . ALA A 1 184 ? -61.646 -5.804 94.763 1.00 89.81 184 ALA A C 1
ATOM 1525 O O . ALA A 1 184 ? -62.142 -6.285 95.783 1.00 89.81 184 ALA A O 1
ATOM 1526 N N . GLU A 1 185 ? -61.183 -4.555 94.727 1.00 90.62 185 GLU A N 1
ATOM 1527 C CA . GLU A 1 185 ? -61.329 -3.596 95.826 1.00 90.62 185 GLU A CA 1
ATOM 1528 C C . GLU A 1 185 ? -62.770 -3.124 96.007 1.00 90.62 185 GLU A C 1
ATOM 1530 O O . GLU A 1 185 ? -63.266 -3.121 97.133 1.00 90.62 185 GLU A O 1
ATOM 1535 N N . GLU A 1 186 ? -63.476 -2.817 94.920 1.00 88.62 186 GLU A N 1
ATOM 1536 C CA . GLU A 1 186 ? -64.907 -2.506 94.963 1.00 88.62 186 GLU A CA 1
ATOM 1537 C C . GLU A 1 186 ? -65.711 -3.691 95.513 1.00 88.62 186 GLU A C 1
ATOM 1539 O O . GLU A 1 186 ? -66.552 -3.520 96.397 1.00 88.62 186 GLU A O 1
ATOM 1544 N N . LYS A 1 187 ? -65.384 -4.917 95.086 1.00 86.81 187 LYS A N 1
ATOM 1545 C CA . LYS A 1 187 ? -66.001 -6.135 95.615 1.00 86.81 187 LYS A CA 1
ATOM 1546 C C . LYS A 1 187 ? -65.773 -6.287 97.122 1.00 86.81 187 LYS A C 1
ATOM 1548 O O . LYS A 1 187 ? -66.723 -6.582 97.831 1.00 86.81 187 LYS A O 1
ATOM 1553 N N . LYS A 1 188 ? -64.565 -6.022 97.639 1.00 90.12 188 LYS A N 1
ATOM 1554 C CA . LYS A 1 188 ? -64.311 -6.037 99.097 1.00 90.12 188 LYS A CA 1
ATOM 1555 C C . LYS A 1 188 ? -65.212 -5.060 99.859 1.00 90.12 188 LYS A C 1
ATOM 1557 O O . LYS A 1 188 ? -65.614 -5.359 100.979 1.00 90.12 188 LYS A O 1
ATOM 1562 N N . ILE A 1 189 ? -65.503 -3.893 99.280 1.00 87.94 189 ILE A N 1
ATOM 1563 C CA . ILE A 1 189 ? -66.397 -2.899 99.891 1.00 87.94 189 ILE A CA 1
ATOM 1564 C C . ILE A 1 189 ? -67.838 -3.413 99.892 1.00 87.94 189 ILE A C 1
ATOM 1566 O O . ILE A 1 189 ? -68.511 -3.308 100.915 1.00 87.94 189 ILE A O 1
ATOM 1570 N N . ILE A 1 190 ? -68.299 -3.978 98.774 1.00 85.75 190 ILE A N 1
ATOM 1571 C CA . ILE A 1 190 ? -69.643 -4.558 98.661 1.00 85.75 190 ILE A CA 1
ATOM 1572 C C . ILE A 1 190 ? -69.811 -5.727 99.633 1.00 85.75 190 ILE A C 1
ATOM 1574 O O . ILE A 1 190 ? -70.802 -5.748 100.354 1.00 85.75 190 ILE A O 1
ATOM 1578 N N . ASP A 1 191 ? -68.838 -6.639 99.709 1.00 86.62 191 ASP A N 1
ATOM 1579 C CA . ASP A 1 191 ? -68.858 -7.775 100.636 1.00 86.62 191 ASP A CA 1
ATOM 1580 C C . ASP A 1 191 ? -68.967 -7.264 102.095 1.00 86.62 191 ASP A C 1
ATOM 1582 O O . ASP A 1 191 ? -69.834 -7.698 102.845 1.00 86.62 191 ASP A O 1
ATOM 1586 N N . ALA A 1 192 ? -68.200 -6.233 102.479 1.00 83.62 192 ALA A N 1
ATOM 1587 C CA . ALA A 1 192 ? -68.294 -5.624 103.814 1.00 83.62 192 ALA A CA 1
ATOM 1588 C C . ALA A 1 192 ? -69.633 -4.897 104.078 1.00 83.62 192 ALA A C 1
ATOM 1590 O O . ALA A 1 192 ? -70.112 -4.845 105.215 1.00 83.62 192 ALA A O 1
ATOM 1591 N N . GLN A 1 193 ? -70.238 -4.300 103.046 1.00 84.81 193 GLN A N 1
ATOM 1592 C CA . GLN A 1 193 ? -71.578 -3.715 103.132 1.00 84.81 193 GLN A CA 1
ATOM 1593 C C . GLN A 1 193 ? -72.654 -4.798 103.250 1.00 84.81 193 GLN A C 1
ATOM 1595 O O . GLN A 1 193 ? -73.608 -4.612 104.002 1.00 84.81 193 GLN A O 1
ATOM 1600 N N . GLN A 1 194 ? -72.504 -5.922 102.548 1.00 81.56 194 GLN A N 1
ATOM 1601 C CA . GLN A 1 194 ? -73.383 -7.082 102.668 1.00 81.56 194 GLN A CA 1
ATOM 1602 C C . GLN A 1 194 ? -73.291 -7.700 104.059 1.00 81.56 194 GLN A C 1
ATOM 1604 O O . GLN A 1 194 ? -74.340 -7.904 104.654 1.00 81.56 194 GLN A O 1
ATOM 1609 N N . ASP A 1 195 ? -72.095 -7.858 104.629 1.00 83.06 195 ASP A N 1
ATOM 1610 C CA . ASP A 1 195 ? -71.919 -8.308 106.018 1.00 83.06 195 ASP A CA 1
ATOM 1611 C C . ASP A 1 195 ? -72.636 -7.370 107.013 1.00 83.06 195 ASP A C 1
ATOM 1613 O O . ASP A 1 195 ? -73.272 -7.811 107.973 1.00 83.06 195 ASP A O 1
ATOM 1617 N N . GLN A 1 196 ? -72.587 -6.048 106.782 1.00 79.69 196 GLN A N 1
ATOM 1618 C CA . GLN A 1 196 ? -73.356 -5.080 107.575 1.00 79.69 196 GLN A CA 1
ATOM 1619 C C . GLN A 1 196 ? -74.869 -5.207 107.371 1.00 79.69 196 GLN A C 1
ATOM 1621 O O . GLN A 1 196 ? -75.623 -5.066 108.334 1.00 79.69 196 GLN A O 1
ATOM 1626 N N . ILE A 1 197 ? -75.329 -5.433 106.139 1.00 79.69 197 ILE A N 1
ATOM 1627 C CA . ILE A 1 197 ? -76.750 -5.623 105.832 1.00 79.69 197 ILE A CA 1
ATOM 1628 C C . ILE A 1 197 ? -77.255 -6.927 106.447 1.00 79.69 197 ILE A C 1
ATOM 1630 O O . ILE A 1 197 ? -78.325 -6.907 107.040 1.00 79.69 197 ILE A O 1
ATOM 1634 N N . GLU A 1 198 ? -76.497 -8.018 106.366 1.00 80.94 198 GLU A N 1
ATOM 1635 C CA . GLU A 1 198 ? -76.818 -9.311 106.975 1.00 80.94 198 GLU A CA 1
ATOM 1636 C C . GLU A 1 198 ? -76.903 -9.170 108.500 1.00 80.94 198 GLU A C 1
ATOM 1638 O O . GLU A 1 198 ? -77.909 -9.538 109.099 1.00 80.94 198 GLU A O 1
ATOM 1643 N N . PHE A 1 199 ? -75.952 -8.465 109.123 1.00 76.75 199 PHE A N 1
ATOM 1644 C CA . PHE A 1 199 ? -76.019 -8.114 110.545 1.00 76.75 199 PHE A CA 1
ATOM 1645 C C . PHE A 1 199 ? -77.264 -7.279 110.913 1.00 76.75 199 PHE A C 1
ATOM 1647 O O . PHE A 1 199 ? -77.840 -7.433 111.995 1.00 76.75 199 PHE A O 1
ATOM 1654 N N . LEU A 1 200 ? -77.699 -6.372 110.032 1.00 73.25 200 LEU A N 1
ATOM 1655 C CA . LEU A 1 200 ? -78.919 -5.581 110.225 1.00 73.25 200 LEU A CA 1
ATOM 1656 C C . LEU A 1 200 ? -80.195 -6.397 109.961 1.00 73.25 200 LEU A C 1
ATOM 1658 O O . LEU A 1 200 ? -81.186 -6.190 110.660 1.00 73.25 200 LEU A O 1
ATOM 1662 N N . GLN A 1 201 ? -80.182 -7.326 109.006 1.00 71.25 201 GLN A N 1
ATOM 1663 C CA . GLN A 1 201 ? -81.283 -8.242 108.707 1.00 71.25 201 GLN A CA 1
ATOM 1664 C C . GLN A 1 201 ? -81.481 -9.255 109.837 1.00 71.25 201 GLN A C 1
ATOM 1666 O O . GLN A 1 201 ? -82.611 -9.396 110.297 1.00 71.25 201 GLN A O 1
ATOM 1671 N N . ASP A 1 202 ? -80.409 -9.829 110.389 1.00 71.00 202 ASP A N 1
ATOM 1672 C CA . ASP A 1 202 ? -80.446 -10.670 111.596 1.00 71.00 202 ASP A CA 1
ATOM 1673 C C . ASP A 1 202 ? -81.047 -9.916 112.794 1.00 71.00 202 ASP A C 1
ATOM 1675 O O . ASP A 1 202 ? -81.813 -10.462 113.593 1.00 71.00 202 ASP A O 1
ATOM 1679 N N . LYS A 1 203 ? -80.775 -8.610 112.897 1.00 65.69 203 LYS A N 1
ATOM 1680 C CA . LYS A 1 203 ? -81.339 -7.739 113.938 1.00 65.69 203 LYS A CA 1
ATOM 1681 C C . LYS A 1 203 ? -82.813 -7.383 113.706 1.00 65.69 203 LYS A C 1
ATOM 1683 O O . LYS A 1 203 ? -83.544 -7.184 114.676 1.00 65.69 203 LYS A O 1
ATOM 1688 N N . ILE A 1 204 ? -83.257 -7.304 112.451 1.00 59.62 204 ILE A N 1
ATOM 1689 C CA . ILE A 1 204 ? -84.665 -7.093 112.073 1.00 59.62 204 ILE A CA 1
ATOM 1690 C C . ILE A 1 204 ? -85.469 -8.394 112.242 1.00 59.62 204 ILE A C 1
ATOM 1692 O O . ILE A 1 204 ? -86.592 -8.358 112.745 1.00 59.62 204 ILE A O 1
ATOM 1696 N N . GLN A 1 205 ? -84.883 -9.550 111.926 1.00 55.94 205 GLN A N 1
ATOM 1697 C CA . GLN A 1 205 ? -85.509 -10.867 112.077 1.00 55.94 205 GLN A CA 1
ATOM 1698 C C . GLN A 1 205 ? -85.663 -11.282 113.552 1.00 55.94 205 GLN A C 1
ATOM 1700 O O . GLN A 1 205 ? -86.559 -12.053 113.891 1.00 55.94 205 GLN A O 1
ATOM 1705 N N . ALA A 1 206 ? -84.887 -10.676 114.458 1.00 50.94 206 ALA A N 1
ATOM 1706 C CA . ALA A 1 206 ? -85.075 -10.774 115.905 1.00 50.94 206 ALA A CA 1
ATOM 1707 C C . ALA A 1 206 ? -86.282 -9.972 116.464 1.00 50.94 206 ALA A C 1
ATOM 1709 O O . ALA A 1 206 ? -86.579 -10.103 117.653 1.00 50.94 206 ALA A O 1
ATOM 1710 N N . LEU A 1 207 ? -86.994 -9.157 115.662 1.00 40.81 207 LEU A N 1
ATOM 1711 C CA . LEU A 1 207 ? -88.107 -8.300 116.128 1.00 40.81 207 LEU A CA 1
ATOM 1712 C C . LEU A 1 207 ? -89.416 -8.365 115.315 1.00 40.81 207 LEU A C 1
ATOM 1714 O O . LEU A 1 207 ? -90.354 -7.636 115.637 1.00 40.81 207 LEU A O 1
ATOM 1718 N N . GLY A 1 208 ? -89.561 -9.248 114.328 1.00 33.19 208 GLY A N 1
ATOM 1719 C CA . GLY A 1 208 ? -90.822 -9.342 113.583 1.00 33.19 208 GLY A CA 1
ATOM 1720 C C . GLY A 1 208 ? -90.997 -10.668 112.864 1.00 33.19 208 GLY A C 1
ATOM 1721 O O . GLY A 1 208 ? -90.355 -10.912 111.848 1.00 33.19 208 GLY A O 1
ATOM 1722 N N . GLY A 1 209 ? -91.882 -11.514 113.392 1.00 32.47 209 GLY A N 1
ATOM 1723 C CA . GLY A 1 209 ? -92.401 -12.686 112.690 1.00 32.47 209 GLY A CA 1
ATOM 1724 C C . GLY A 1 209 ? -93.656 -12.359 111.874 1.00 32.47 209 GLY A C 1
ATOM 1725 O O . GLY A 1 209 ? -94.387 -11.432 112.217 1.00 32.47 209 GLY A O 1
ATOM 1726 N N . GLY A 1 210 ? -93.924 -13.179 110.851 1.00 31.39 210 GLY A N 1
ATOM 1727 C CA . GLY A 1 210 ? -95.267 -13.363 110.282 1.00 31.39 210 GLY A CA 1
ATOM 1728 C C . GLY A 1 210 ? -95.413 -13.187 108.763 1.00 31.39 210 GLY A C 1
ATOM 1729 O O . GLY A 1 210 ? -95.670 -12.085 108.305 1.00 31.39 210 GLY A O 1
ATOM 1730 N N . GLU A 1 211 ? -95.262 -14.309 108.048 1.00 30.08 211 GLU A N 1
ATOM 1731 C CA . GLU A 1 211 ? -96.102 -14.901 106.973 1.00 30.08 211 GLU A CA 1
ATOM 1732 C C . GLU A 1 211 ? -96.755 -14.101 105.810 1.00 30.08 211 GLU A C 1
ATOM 1734 O O . GLU A 1 211 ? -97.472 -13.126 106.012 1.00 30.08 211 GLU A O 1
ATOM 1739 N N . GLY A 1 212 ? -96.657 -14.722 104.612 1.00 29.19 212 GLY A N 1
ATOM 1740 C CA . GLY A 1 212 ? -97.653 -14.769 103.513 1.00 29.19 212 GLY A CA 1
ATOM 1741 C C . GLY A 1 212 ? -97.487 -13.733 102.386 1.00 29.19 212 GLY A C 1
ATOM 1742 O O . GLY A 1 212 ? -97.174 -12.586 102.657 1.00 29.19 212 GLY A O 1
ATOM 1743 N N . GLU A 1 213 ? -97.703 -13.988 101.091 1.00 27.98 213 GLU A N 1
ATOM 1744 C CA . GLU A 1 213 ? -98.056 -15.161 100.276 1.00 27.98 213 GLU A CA 1
ATOM 1745 C C . GLU A 1 213 ? -97.865 -14.744 98.781 1.00 27.98 213 GLU A C 1
ATOM 1747 O O . GLU A 1 213 ? -97.744 -13.558 98.471 1.00 27.98 213 GLU A O 1
ATOM 1752 N N . GLU A 1 214 ? -97.798 -15.719 97.869 1.00 27.05 214 GLU A N 1
ATOM 1753 C CA . GLU A 1 214 ? -97.663 -15.644 96.390 1.00 27.05 214 GLU A CA 1
ATOM 1754 C C . GLU A 1 214 ? -98.845 -14.901 95.679 1.00 27.05 214 GLU A C 1
ATOM 1756 O O . GLU A 1 214 ? -99.823 -14.612 96.370 1.00 27.05 214 GLU A O 1
ATOM 1761 N N . PRO A 1 215 ? -98.866 -14.599 94.341 1.00 44.38 215 PRO A N 1
ATOM 1762 C CA . PRO A 1 215 ? -98.696 -15.591 93.259 1.00 44.38 215 PRO A CA 1
ATOM 1763 C C . PRO A 1 215 ? -98.016 -15.152 91.927 1.00 44.38 215 PRO A C 1
ATOM 1765 O O . PRO A 1 215 ? -98.152 -14.039 91.430 1.00 44.38 215 PRO A O 1
ATOM 1768 N N . THR A 1 216 ? -97.313 -16.126 91.335 1.00 31.89 216 THR A N 1
ATOM 1769 C CA . THR A 1 216 ? -97.192 -16.525 89.908 1.00 31.89 216 THR A CA 1
ATOM 1770 C C . THR A 1 216 ? -97.480 -15.546 88.750 1.00 31.89 216 THR A C 1
ATOM 1772 O O . THR A 1 216 ? -98.604 -15.075 88.634 1.00 31.89 216 THR A O 1
ATOM 1775 N N . VAL A 1 217 ? -96.577 -15.497 87.747 1.00 31.02 217 VAL A N 1
ATOM 1776 C CA . VAL A 1 217 ? -96.772 -16.069 86.380 1.00 31.02 217 VAL A CA 1
ATOM 1777 C C . VAL A 1 217 ? -95.400 -16.492 85.795 1.00 31.02 217 VAL A C 1
ATOM 1779 O O . VAL A 1 217 ? -94.419 -15.762 85.876 1.00 31.02 217 VAL A O 1
ATOM 1782 N N . LYS A 1 218 ? -95.346 -17.702 85.224 1.00 38.84 218 LYS A N 1
ATOM 1783 C CA . LYS A 1 218 ? -94.227 -18.434 84.579 1.00 38.84 218 LYS A CA 1
ATOM 1784 C C . LYS A 1 218 ? -94.538 -18.600 83.056 1.00 38.84 218 LYS A C 1
ATOM 1786 O O . LYS A 1 218 ? -95.657 -18.282 82.668 1.00 38.84 218 LYS A O 1
ATOM 1791 N N . PRO A 1 219 ? -93.754 -19.330 82.230 1.00 58.19 219 PRO A N 1
ATOM 1792 C CA . PRO A 1 219 ? -92.312 -19.237 81.948 1.00 58.19 219 PRO A CA 1
ATOM 1793 C C . PRO A 1 219 ? -91.981 -19.516 80.445 1.00 58.19 219 PRO A C 1
ATOM 1795 O O . PRO A 1 219 ? -92.859 -19.793 79.633 1.00 58.19 219 PRO A O 1
ATOM 1798 N N . GLY A 1 220 ? -90.688 -19.578 80.108 1.00 31.47 220 GLY A N 1
ATOM 1799 C CA . GLY A 1 220 ? -90.147 -20.265 78.918 1.00 31.47 220 GLY A CA 1
ATOM 1800 C C . GLY A 1 220 ? -88.659 -19.922 78.745 1.00 31.47 220 GLY A C 1
ATOM 1801 O O . GLY A 1 220 ? -88.374 -18.848 78.237 1.00 31.47 220 GLY A O 1
ATOM 1802 N N . VAL A 1 221 ? -87.702 -20.594 79.414 1.00 32.16 221 VAL A N 1
ATOM 1803 C CA . VAL A 1 221 ? -87.039 -21.880 79.040 1.00 32.16 221 VAL A CA 1
ATOM 1804 C C . VAL A 1 221 ? -86.281 -21.699 77.705 1.00 32.16 221 VAL A C 1
ATOM 1806 O O . VAL A 1 221 ? -86.910 -21.305 76.734 1.00 32.16 221 VAL A O 1
ATOM 1809 N N . SER A 1 222 ? -84.962 -21.881 77.535 1.00 34.34 222 SER A N 1
ATOM 1810 C CA . SER A 1 222 ? -83.912 -22.722 78.164 1.00 34.34 222 SER A CA 1
ATOM 1811 C C . SER A 1 222 ? -82.528 -22.273 77.612 1.00 34.34 222 SER A C 1
ATOM 1813 O O . SER A 1 222 ? -82.500 -21.790 76.484 1.00 34.34 222 SER A O 1
ATOM 1815 N N . VAL A 1 223 ? -81.442 -22.199 78.410 1.00 33.56 223 VAL A N 1
ATOM 1816 C CA . VAL A 1 223 ? -80.243 -23.106 78.495 1.00 33.56 223 VAL A CA 1
ATOM 1817 C C . VAL A 1 223 ? -79.655 -23.571 77.142 1.00 33.56 223 VAL A C 1
ATOM 1819 O O . VAL A 1 223 ? -80.423 -23.908 76.253 1.00 33.56 223 VAL A O 1
ATOM 1822 N N . ASP A 1 224 ? -78.349 -23.597 76.835 1.00 28.25 224 ASP A N 1
ATOM 1823 C CA . ASP A 1 224 ? -77.085 -23.915 77.543 1.00 28.25 224 ASP A CA 1
ATOM 1824 C C . ASP A 1 224 ? -75.909 -23.368 76.668 1.00 28.25 224 ASP A C 1
ATOM 1826 O O . ASP A 1 224 ? -76.066 -23.254 75.456 1.00 28.25 224 ASP A O 1
ATOM 1830 N N . ALA A 1 225 ? -74.822 -22.789 77.193 1.00 30.00 225 ALA A N 1
ATOM 1831 C CA . ALA A 1 225 ? -73.590 -23.380 77.751 1.00 30.00 225 ALA A CA 1
ATOM 1832 C C . ALA A 1 225 ? -72.410 -23.563 76.765 1.00 30.00 225 ALA A C 1
ATOM 1834 O O . ALA A 1 225 ? -72.574 -24.027 75.644 1.00 30.00 225 ALA A O 1
ATOM 1835 N N . ALA A 1 226 ? -71.219 -23.279 77.319 1.00 29.00 226 ALA A N 1
ATOM 1836 C CA . ALA A 1 226 ? -69.878 -23.779 76.978 1.00 29.00 226 ALA A CA 1
ATOM 1837 C C . ALA A 1 226 ? -69.257 -23.283 75.649 1.00 29.00 226 ALA A C 1
ATOM 1839 O O . ALA A 1 226 ? -69.816 -23.460 74.579 1.00 29.00 226 ALA A O 1
ATOM 1840 N N . ALA A 1 227 ? -68.165 -22.505 75.725 1.00 28.95 227 ALA A N 1
ATOM 1841 C CA . ALA A 1 227 ? -66.761 -22.971 75.668 1.00 28.95 227 ALA A CA 1
ATOM 1842 C C . ALA A 1 227 ? -66.368 -23.400 74.235 1.00 28.95 227 ALA A C 1
ATOM 1844 O O . ALA A 1 227 ? -67.160 -24.006 73.537 1.00 28.95 227 ALA A O 1
ATOM 1845 N N . SER A 1 228 ? -65.176 -23.220 73.683 1.00 30.12 228 SER A N 1
ATOM 1846 C CA . SER A 1 228 ? -63.910 -22.582 74.028 1.00 30.12 228 SER A CA 1
ATOM 1847 C C . SER A 1 228 ? -63.003 -22.837 72.806 1.00 30.12 228 SER A C 1
ATOM 1849 O O . SER A 1 228 ? -63.181 -23.848 72.132 1.00 30.12 228 SER A O 1
ATOM 1851 N N . THR A 1 229 ? -61.984 -21.992 72.619 1.00 30.58 229 THR A N 1
ATOM 1852 C CA . THR A 1 229 ? -60.621 -22.342 72.144 1.00 30.58 229 THR A CA 1
ATOM 1853 C C . THR A 1 229 ? -60.351 -22.809 70.699 1.00 30.58 229 THR A C 1
ATOM 1855 O O . THR A 1 229 ? -60.902 -23.806 70.249 1.00 30.58 229 THR A O 1
ATOM 1858 N N . THR A 1 230 ? -59.316 -22.153 70.123 1.00 31.38 230 THR A N 1
ATOM 1859 C CA . THR A 1 230 ? -58.167 -22.693 69.333 1.00 31.38 230 THR A CA 1
ATOM 1860 C C . THR A 1 230 ? -58.472 -23.306 67.961 1.00 31.38 230 THR A C 1
ATOM 1862 O O . THR A 1 230 ? -59.491 -23.953 67.794 1.00 31.38 230 THR A O 1
ATOM 1865 N N . ASP A 1 231 ? -57.635 -23.278 66.930 1.00 31.69 231 ASP A N 1
ATOM 1866 C CA . ASP A 1 231 ? -56.371 -22.632 66.540 1.00 31.69 231 ASP A CA 1
ATOM 1867 C C . ASP A 1 231 ? -56.106 -23.123 65.089 1.00 31.69 231 ASP A C 1
ATOM 1869 O O . ASP A 1 231 ? -56.713 -24.108 64.662 1.00 31.69 231 ASP A O 1
ATOM 1873 N N . THR A 1 232 ? -55.135 -22.496 64.409 1.00 34.47 232 THR A N 1
ATOM 1874 C CA . THR A 1 232 ? -54.344 -23.015 63.256 1.00 34.47 232 THR A CA 1
ATOM 1875 C C . THR A 1 232 ? -55.096 -23.177 61.916 1.00 34.47 232 THR A C 1
ATOM 1877 O O . THR A 1 232 ? -56.033 -23.957 61.806 1.00 34.47 232 THR A O 1
ATOM 1880 N N . ASP A 1 233 ? -54.842 -22.386 60.867 1.00 34.06 233 ASP A N 1
ATOM 1881 C CA . ASP A 1 233 ? -53.621 -22.225 60.040 1.00 34.06 233 ASP A CA 1
ATOM 1882 C C . ASP A 1 233 ? -53.340 -23.402 59.070 1.00 34.06 233 ASP A C 1
ATOM 1884 O O . ASP A 1 233 ? -53.833 -24.513 59.249 1.00 34.06 233 ASP A O 1
ATOM 1888 N N . ALA A 1 234 ? -52.529 -23.098 58.049 1.00 33.12 234 ALA A N 1
ATOM 1889 C CA . ALA A 1 234 ? -52.179 -23.817 56.824 1.00 33.12 234 ALA A CA 1
ATOM 1890 C C . ALA A 1 234 ? -53.224 -23.666 55.699 1.00 33.12 234 ALA A C 1
ATOM 1892 O O . ALA A 1 234 ? -54.391 -23.997 55.852 1.00 33.12 234 ALA A O 1
ATOM 1893 N N . GLY A 1 235 ? -52.902 -23.185 54.501 1.00 30.33 235 GLY A N 1
ATOM 1894 C CA . GLY A 1 235 ? -51.601 -23.005 53.873 1.00 30.33 235 GLY A CA 1
ATOM 1895 C C . GLY A 1 235 ? -51.654 -23.531 52.435 1.00 30.33 235 GLY A C 1
ATOM 1896 O O . GLY A 1 235 ? -52.218 -24.587 52.179 1.00 30.33 235 GLY A O 1
ATOM 1897 N N . GLU A 1 236 ? -51.009 -22.775 51.548 1.00 30.78 236 GLU A N 1
ATOM 1898 C CA . GLU A 1 236 ? -50.425 -23.183 50.261 1.00 30.78 236 GLU A CA 1
ATOM 1899 C C . GLU A 1 236 ? -51.264 -23.309 48.967 1.00 30.78 236 GLU A C 1
ATOM 1901 O O . GLU A 1 236 ? -52.053 -24.219 48.745 1.00 30.78 236 GLU A O 1
ATOM 1906 N N . ASN A 1 237 ? -50.889 -22.397 48.056 1.00 31.62 237 ASN A N 1
ATOM 1907 C CA . ASN A 1 237 ? -50.387 -22.602 46.688 1.00 31.62 237 ASN A CA 1
ATOM 1908 C C . ASN A 1 237 ? -51.264 -23.228 45.593 1.00 31.62 237 ASN A C 1
ATOM 1910 O O . ASN A 1 237 ? -51.673 -24.382 45.647 1.00 31.62 237 ASN A O 1
ATOM 1914 N N . GLY A 1 238 ? -51.311 -22.513 44.457 1.00 28.03 238 GLY A N 1
ATOM 1915 C CA . GLY A 1 238 ? -51.447 -23.152 43.147 1.00 28.03 238 GLY A CA 1
ATOM 1916 C C . GLY A 1 238 ? -52.047 -22.306 42.023 1.00 28.03 238 GLY A C 1
ATOM 1917 O O . GLY A 1 238 ? -53.215 -22.457 41.713 1.00 28.03 238 GLY A O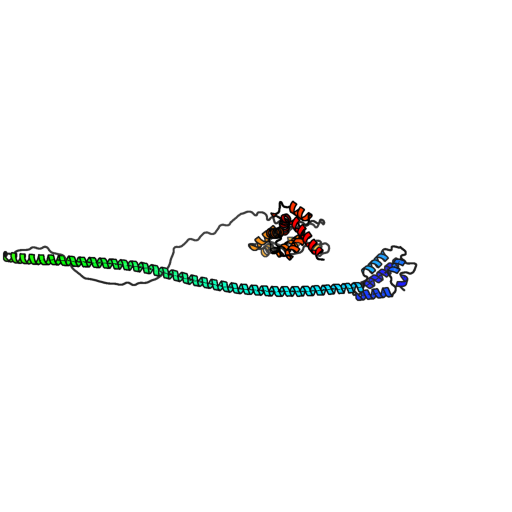 1
ATOM 1918 N N . SER A 1 239 ? -51.211 -21.480 41.382 1.00 31.28 239 SER A N 1
ATOM 1919 C CA . SER A 1 239 ? -51.081 -21.292 39.919 1.00 31.28 239 SER A CA 1
ATOM 1920 C C . SER A 1 239 ? -52.324 -21.290 38.994 1.00 31.28 239 SER A C 1
ATOM 1922 O O . SER A 1 239 ? -52.993 -22.306 38.831 1.00 31.28 239 SER A O 1
ATOM 1924 N N . ARG A 1 240 ? -52.457 -20.209 38.198 1.00 29.30 240 ARG A N 1
ATOM 1925 C CA . ARG A 1 240 ? -52.359 -20.186 36.708 1.00 29.30 240 ARG A CA 1
ATOM 1926 C C . ARG A 1 240 ? -53.397 -19.268 36.027 1.00 29.30 240 ARG A C 1
ATOM 1928 O O . ARG A 1 240 ? -54.587 -19.519 36.096 1.00 29.30 240 ARG A O 1
ATOM 1935 N N . SER A 1 241 ? -52.858 -18.254 35.333 1.00 34.09 241 SER A N 1
ATOM 1936 C CA . SER A 1 241 ? -53.213 -17.693 34.006 1.00 34.09 241 SER A CA 1
ATOM 1937 C C . SER A 1 241 ? -54.691 -17.553 33.594 1.00 34.09 241 SER A C 1
ATOM 1939 O O . SER A 1 241 ? -55.375 -18.558 33.513 1.00 34.09 241 SER A O 1
ATOM 1941 N N . GLU A 1 242 ? -55.125 -16.346 33.192 1.00 32.84 242 GLU A N 1
ATOM 1942 C CA . GLU A 1 242 ? -55.447 -15.992 31.785 1.00 32.84 242 GLU A CA 1
ATOM 1943 C C . GLU A 1 242 ? -55.847 -14.500 31.673 1.00 32.84 242 GLU A C 1
ATOM 1945 O O . GLU A 1 242 ? -56.617 -13.987 32.483 1.00 32.84 242 GLU A O 1
ATOM 1950 N N . ALA A 1 243 ? -55.293 -13.783 30.688 1.00 43.41 243 ALA A N 1
ATOM 1951 C CA . ALA A 1 243 ? -55.547 -12.364 30.399 1.00 43.41 243 ALA A CA 1
ATOM 1952 C C . ALA A 1 243 ? -56.498 -12.208 29.190 1.00 43.41 243 ALA A C 1
ATOM 1954 O O . ALA A 1 243 ? -56.537 -13.103 28.344 1.00 43.41 243 ALA A O 1
ATOM 1955 N N . PRO A 1 244 ? -57.243 -11.092 29.051 1.00 39.50 244 PRO A N 1
ATOM 1956 C CA . PRO A 1 244 ? -58.209 -10.930 27.971 1.00 39.50 244 PRO A CA 1
ATOM 1957 C C . PRO A 1 244 ? -57.574 -10.523 26.627 1.00 39.50 244 PRO A C 1
ATOM 1959 O O . PRO A 1 244 ? -56.556 -9.839 26.546 1.00 39.50 244 PRO A O 1
ATOM 1962 N N . ILE A 1 245 ? -58.253 -10.980 25.577 1.00 41.97 245 ILE A N 1
ATOM 1963 C CA . ILE A 1 245 ? -57.930 -11.023 24.145 1.00 41.97 245 ILE A CA 1
ATOM 1964 C C . ILE A 1 245 ? -57.827 -9.624 23.497 1.00 41.97 245 ILE A C 1
ATOM 1966 O O . ILE A 1 245 ? -58.706 -8.783 23.677 1.00 41.97 245 ILE A O 1
ATOM 1970 N N . ILE A 1 246 ? -56.791 -9.409 22.674 1.00 48.53 246 ILE A N 1
ATOM 1971 C CA . ILE A 1 246 ? -56.593 -8.233 21.799 1.00 48.53 246 ILE A CA 1
ATOM 1972 C C . ILE A 1 246 ? -57.076 -8.584 20.372 1.00 48.53 246 ILE A C 1
ATOM 1974 O O . ILE A 1 246 ? -56.764 -9.679 19.899 1.00 48.53 246 ILE A O 1
ATOM 1978 N N . PRO A 1 247 ? -57.811 -7.708 19.653 1.00 59.16 247 PRO A N 1
ATOM 1979 C CA . PRO A 1 247 ? -58.248 -7.975 18.279 1.00 59.16 247 PRO A CA 1
ATOM 1980 C C . PRO A 1 247 ? -57.121 -7.764 17.240 1.00 59.16 247 PRO A C 1
ATOM 1982 O O . PRO A 1 247 ? -56.202 -6.978 17.480 1.00 59.16 247 PRO A O 1
ATOM 1985 N N . PRO A 1 248 ? -57.178 -8.430 16.066 1.00 45.28 248 PRO A N 1
ATOM 1986 C CA . PRO A 1 248 ? -56.132 -8.352 15.047 1.00 45.28 248 PRO A CA 1
ATOM 1987 C C . PRO A 1 248 ? -56.179 -7.032 14.261 1.00 45.28 248 PRO A C 1
ATOM 1989 O O . PRO A 1 248 ? -57.246 -6.548 13.882 1.00 45.28 248 PRO A O 1
ATOM 1992 N N . ALA A 1 249 ? -55.001 -6.467 13.993 1.00 46.06 249 ALA A N 1
ATOM 1993 C CA . ALA A 1 249 ? -54.822 -5.268 13.180 1.00 46.06 249 ALA A CA 1
ATOM 1994 C C . ALA A 1 249 ? -55.066 -5.543 11.674 1.00 46.06 249 ALA A C 1
ATOM 1996 O O . ALA A 1 249 ? -54.728 -6.628 11.193 1.00 46.06 249 ALA A O 1
ATOM 1997 N N . PRO A 1 250 ? -55.626 -4.580 10.915 1.00 52.78 250 PRO A N 1
ATOM 1998 C CA . PRO A 1 250 ? -55.869 -4.717 9.478 1.00 52.78 250 PRO A CA 1
ATOM 1999 C C . PRO A 1 250 ? -54.579 -4.598 8.634 1.00 52.78 250 PRO A C 1
ATOM 2001 O O . PRO A 1 250 ? -53.607 -3.979 9.075 1.00 52.78 250 PRO A O 1
ATOM 2004 N N . PRO A 1 251 ? -54.559 -5.165 7.409 1.00 48.81 251 PRO A N 1
ATOM 2005 C CA . PRO A 1 251 ? -53.413 -5.106 6.498 1.00 48.81 251 PRO A CA 1
ATOM 2006 C C . PRO A 1 251 ? -53.183 -3.686 5.935 1.00 48.81 251 PRO A C 1
ATOM 2008 O O . PRO A 1 251 ? -54.151 -2.952 5.721 1.00 48.81 251 PRO A O 1
ATOM 2011 N N . PRO A 1 252 ? -51.925 -3.284 5.661 1.00 44.12 252 PRO A N 1
ATOM 2012 C CA . PRO A 1 252 ? -51.620 -1.974 5.090 1.00 44.12 252 PRO A CA 1
ATOM 2013 C C . PRO A 1 252 ? -52.061 -1.859 3.610 1.00 44.12 252 PRO A C 1
ATOM 2015 O O . PRO A 1 252 ? -51.922 -2.826 2.858 1.00 44.12 252 PRO A O 1
ATOM 2018 N N . PRO A 1 253 ? -52.574 -0.688 3.175 1.00 50.19 253 PRO A N 1
ATOM 2019 C CA . PRO A 1 253 ? -52.970 -0.421 1.789 1.00 50.19 253 PRO A CA 1
ATOM 2020 C C . PRO A 1 253 ? -51.766 -0.230 0.838 1.00 50.19 253 PRO A C 1
ATOM 2022 O O . PRO A 1 253 ? -50.661 0.077 1.296 1.00 50.19 253 PRO A O 1
ATOM 2025 N N . PRO A 1 254 ? -51.969 -0.382 -0.487 1.00 40.88 254 PRO A N 1
ATOM 2026 C CA . PRO A 1 254 ? -50.930 -0.203 -1.499 1.00 40.88 254 PRO A CA 1
ATOM 2027 C C . PRO A 1 254 ? -50.567 1.282 -1.644 1.00 40.88 254 PRO A C 1
ATOM 2029 O O . PRO A 1 254 ? -51.444 2.133 -1.785 1.00 40.88 254 PRO A O 1
ATOM 2032 N N . ILE A 1 255 ? -49.271 1.601 -1.610 1.00 37.31 255 ILE A N 1
ATOM 2033 C CA . ILE A 1 255 ? -48.783 2.949 -1.921 1.00 37.31 255 ILE A CA 1
ATOM 2034 C C . ILE A 1 255 ? -48.617 3.041 -3.437 1.00 37.31 255 ILE A C 1
ATOM 2036 O O . ILE A 1 255 ? -47.588 2.656 -3.990 1.00 37.31 255 ILE A O 1
ATOM 2040 N N . ASP A 1 256 ? -49.652 3.560 -4.089 1.00 37.94 256 ASP A N 1
ATOM 2041 C CA . ASP A 1 256 ? -49.544 4.169 -5.407 1.00 37.94 256 ASP A CA 1
ATOM 2042 C C . ASP A 1 256 ? -48.850 5.535 -5.304 1.00 37.94 256 ASP A C 1
ATOM 2044 O O . ASP A 1 256 ? -49.201 6.375 -4.475 1.00 37.94 256 ASP A O 1
ATOM 2048 N N . GLY A 1 257 ? -47.909 5.765 -6.221 1.00 40.84 257 GLY A N 1
ATOM 2049 C CA . GLY A 1 257 ? -47.658 7.083 -6.804 1.00 40.84 257 GLY A CA 1
ATOM 2050 C C . GLY A 1 257 ? -46.782 8.064 -6.021 1.00 40.84 257 GLY A C 1
ATOM 2051 O O . GLY A 1 257 ? -47.285 8.927 -5.310 1.00 40.84 257 GLY A O 1
ATOM 2052 N N . VAL A 1 258 ? -45.477 8.071 -6.318 1.00 28.98 258 VAL A N 1
ATOM 2053 C CA . VAL A 1 258 ? -44.662 9.303 -6.309 1.00 28.98 258 VAL A CA 1
ATOM 2054 C C . VAL A 1 258 ? -43.741 9.270 -7.544 1.00 28.98 258 VAL A C 1
ATOM 2056 O O . VAL A 1 258 ? -43.174 8.216 -7.838 1.00 28.98 258 VAL A O 1
ATOM 2059 N N . PRO A 1 259 ? -43.641 10.362 -8.328 1.00 33.62 259 PRO A N 1
ATOM 2060 C CA . PRO A 1 259 ? -43.169 10.326 -9.710 1.00 33.62 259 PRO A CA 1
ATOM 2061 C C . PRO A 1 259 ? -41.648 10.162 -9.818 1.00 33.62 259 PRO A C 1
ATOM 2063 O O . PRO A 1 259 ? -40.885 10.734 -9.041 1.00 33.62 259 PRO A O 1
ATOM 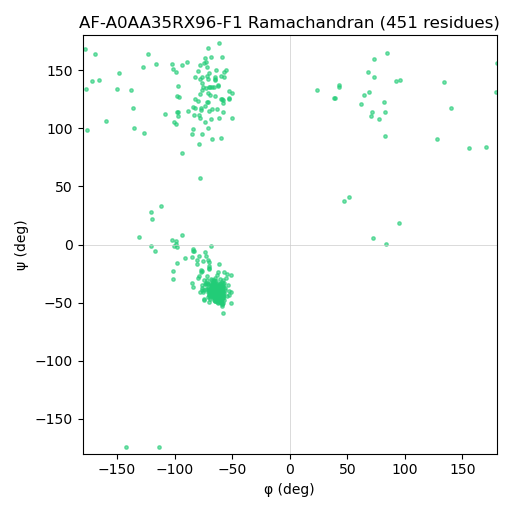2066 N N . MET A 1 260 ? -41.210 9.418 -10.837 1.00 29.80 260 MET A N 1
ATOM 2067 C CA . MET A 1 260 ? -39.814 9.378 -11.276 1.00 29.80 260 MET A CA 1
ATOM 2068 C C . MET A 1 260 ? -39.339 10.788 -11.648 1.00 29.80 260 MET A C 1
ATOM 2070 O O . MET A 1 260 ? -39.785 11.361 -12.641 1.00 29.80 260 MET A O 1
ATOM 2074 N N . ALA A 1 261 ? -38.392 11.321 -10.878 1.00 30.25 261 ALA A N 1
ATOM 2075 C CA . ALA A 1 261 ? -37.492 12.368 -11.343 1.00 30.25 261 ALA A CA 1
ATOM 2076 C C . ALA A 1 261 ? -36.336 11.722 -12.143 1.00 30.25 261 ALA A C 1
ATOM 2078 O O . ALA A 1 261 ? -35.911 10.611 -11.813 1.00 30.25 261 ALA A O 1
ATOM 2079 N N . PRO A 1 262 ? -35.843 12.380 -13.206 1.00 38.00 262 PRO A N 1
ATOM 2080 C CA . PRO A 1 262 ? -34.958 11.780 -14.197 1.00 38.00 262 PRO A CA 1
ATOM 2081 C C . PRO A 1 262 ? -33.571 11.511 -13.608 1.00 38.00 262 PRO A C 1
ATOM 2083 O O . PRO A 1 262 ? -32.981 12.365 -12.946 1.00 38.00 262 PRO A O 1
ATOM 2086 N N . ALA A 1 263 ? -33.029 10.325 -13.881 1.00 33.66 263 ALA A N 1
ATOM 2087 C CA . ALA A 1 263 ? -31.640 10.004 -13.596 1.00 33.66 263 ALA A CA 1
ATOM 2088 C C . ALA A 1 263 ? -30.724 10.839 -14.509 1.00 33.66 263 ALA A C 1
ATOM 2090 O O . ALA A 1 263 ? -30.387 10.429 -15.616 1.00 33.66 263 ALA A O 1
ATOM 2091 N N . PHE A 1 264 ? -30.313 12.019 -14.047 1.00 35.97 264 PHE A N 1
ATOM 2092 C CA . PHE A 1 264 ? -29.156 12.719 -14.597 1.00 35.97 264 PHE A CA 1
ATOM 2093 C C . PHE A 1 264 ? -27.889 12.079 -14.029 1.00 35.97 264 PHE A C 1
ATOM 2095 O O . PHE A 1 264 ? -27.345 12.517 -13.018 1.00 35.97 264 PHE A O 1
ATOM 2102 N N . VAL A 1 265 ? -27.419 11.019 -14.680 1.00 36.38 265 VAL A N 1
ATOM 2103 C CA . VAL A 1 265 ? -25.998 10.660 -14.639 1.00 36.38 265 VAL A CA 1
ATOM 2104 C C . VAL A 1 265 ? -25.331 11.426 -15.783 1.00 36.38 265 VAL A C 1
ATOM 2106 O O . VAL A 1 265 ? -25.692 11.191 -16.938 1.00 36.38 265 VAL A O 1
ATOM 2109 N N . PRO A 1 266 ? -24.422 12.380 -15.514 1.00 31.41 266 PRO A N 1
ATOM 2110 C CA . PRO A 1 266 ? -23.732 13.078 -16.585 1.00 31.41 266 PRO A CA 1
ATOM 2111 C C . PRO A 1 266 ? -22.803 12.087 -17.309 1.00 31.41 266 PRO A C 1
ATOM 2113 O O . PRO A 1 266 ? -22.113 11.305 -16.646 1.00 31.41 266 PRO A O 1
ATOM 2116 N N . PRO A 1 267 ? -22.766 12.087 -18.652 1.00 39.31 267 PRO A N 1
ATOM 2117 C CA . PRO A 1 267 ? -21.775 11.317 -19.388 1.00 39.31 267 PRO A CA 1
ATOM 2118 C C . PRO A 1 267 ? -20.363 11.857 -19.088 1.00 39.31 267 PRO A C 1
ATOM 2120 O O . PRO A 1 267 ? -20.206 13.053 -18.820 1.00 39.31 267 PRO A O 1
ATOM 2123 N N . PRO A 1 268 ? -19.323 11.003 -19.130 1.00 35.34 268 PRO A N 1
ATOM 2124 C CA . PRO A 1 268 ? -17.945 11.443 -18.947 1.00 35.34 268 PRO A CA 1
ATOM 2125 C C . PRO A 1 268 ? -17.562 12.480 -20.021 1.00 35.34 268 PRO A C 1
ATOM 2127 O O . PRO A 1 268 ? -18.030 12.383 -21.160 1.00 35.34 268 PRO A O 1
ATOM 2130 N N . PRO A 1 269 ? -16.725 13.479 -19.686 1.00 35.53 269 PRO A N 1
ATOM 2131 C CA . PRO A 1 269 ? -16.406 14.570 -20.596 1.00 35.53 269 PRO A CA 1
ATOM 2132 C C . PRO A 1 269 ? -15.641 14.061 -21.831 1.00 35.53 269 PRO A C 1
ATOM 2134 O O . PRO A 1 269 ? -14.783 13.180 -21.706 1.00 35.53 269 PRO A O 1
ATOM 2137 N N . PRO A 1 270 ? -15.902 14.623 -23.025 1.00 41.25 270 PRO A N 1
ATOM 2138 C CA . PRO A 1 270 ? -15.148 14.291 -24.221 1.00 41.25 270 PRO A CA 1
ATOM 2139 C C . PRO A 1 270 ? -13.733 14.861 -24.091 1.00 41.25 270 PRO A C 1
ATOM 2141 O O . PRO A 1 270 ? -13.533 16.075 -24.062 1.00 41.25 270 PRO A O 1
ATOM 2144 N N . ILE A 1 271 ? -12.732 13.982 -24.033 1.00 41.47 271 ILE A N 1
ATOM 2145 C CA . ILE A 1 271 ? -11.339 14.376 -24.250 1.00 41.47 271 ILE A CA 1
ATOM 2146 C C . ILE A 1 271 ? -11.226 14.753 -25.729 1.00 41.47 271 ILE A C 1
ATOM 2148 O O . ILE A 1 271 ? -11.333 13.902 -26.612 1.00 41.47 271 ILE A O 1
ATOM 2152 N N . GLY A 1 272 ? -11.095 16.056 -25.979 1.00 32.06 272 GLY A N 1
ATOM 2153 C CA . GLY A 1 272 ? -11.049 16.651 -27.306 1.00 32.06 272 GLY A CA 1
ATOM 2154 C C . GLY A 1 272 ? -9.903 16.112 -28.164 1.00 32.06 272 GLY A C 1
ATOM 2155 O O . GLY A 1 272 ? -8.735 16.187 -27.796 1.00 32.06 272 GLY A O 1
ATOM 2156 N N . GLY A 1 273 ? -10.273 15.611 -29.337 1.00 30.33 273 GLY A N 1
ATOM 2157 C CA . GLY A 1 273 ? -9.400 15.231 -30.442 1.00 30.33 273 GLY A CA 1
ATOM 2158 C C . GLY A 1 273 ? -10.294 14.800 -31.598 1.00 30.33 273 GLY A C 1
ATOM 2159 O O . GLY A 1 273 ? -10.867 13.717 -31.561 1.00 30.33 273 GLY A O 1
ATOM 2160 N N . GLY A 1 274 ? -10.526 15.710 -32.543 1.00 34.31 274 GLY A N 1
ATOM 2161 C CA . GLY A 1 274 ? -11.531 15.562 -33.592 1.00 34.31 274 GLY A CA 1
ATOM 2162 C C . GLY A 1 274 ? -11.209 14.524 -34.671 1.00 34.31 274 GLY A C 1
ATOM 2163 O O . GLY A 1 274 ? -10.067 14.104 -34.833 1.00 34.31 274 GLY A O 1
ATOM 2164 N N . LEU A 1 275 ? -12.259 14.259 -35.462 1.00 36.34 275 LEU A N 1
ATOM 2165 C CA . LEU A 1 275 ? -12.319 13.531 -36.738 1.00 36.34 275 LEU A CA 1
ATOM 2166 C C . LEU A 1 275 ? -12.260 11.995 -36.623 1.00 36.34 275 LEU A C 1
ATOM 2168 O O . LEU A 1 275 ? -11.224 11.420 -36.327 1.00 36.34 275 LEU A O 1
ATOM 2172 N N . VAL A 1 276 ? -13.388 11.317 -36.861 1.00 35.88 276 VAL A N 1
ATOM 2173 C CA . VAL A 1 276 ? -13.752 10.614 -38.114 1.00 35.88 276 VAL A CA 1
ATOM 2174 C C . VAL A 1 276 ? -15.129 9.961 -37.889 1.00 35.88 276 VAL A C 1
ATOM 2176 O O . VAL A 1 276 ? -15.386 9.351 -36.854 1.00 35.88 276 VAL A O 1
ATOM 2179 N N . GLY A 1 277 ? -16.046 10.164 -38.840 1.00 42.72 277 GLY A N 1
ATOM 2180 C CA . GLY A 1 277 ? -17.452 9.772 -38.753 1.00 42.72 277 GLY A CA 1
ATOM 2181 C C . GLY A 1 277 ? -17.680 8.265 -38.834 1.00 42.72 277 GLY A C 1
ATOM 2182 O O . GLY A 1 277 ? -17.745 7.706 -39.924 1.00 42.72 277 GLY A O 1
ATOM 2183 N N . VAL A 1 278 ? -17.892 7.637 -37.679 1.00 42.41 278 VAL A N 1
ATOM 2184 C CA . VAL A 1 278 ? -18.558 6.334 -37.583 1.00 42.41 278 VAL A CA 1
ATOM 2185 C C . VAL A 1 278 ? -20.036 6.605 -37.272 1.00 42.41 278 VAL A C 1
ATOM 2187 O O . VAL A 1 278 ? -20.309 7.360 -36.333 1.00 42.41 278 VAL A O 1
ATOM 2190 N N . PRO A 1 279 ? -21.002 6.066 -38.039 1.00 46.62 279 PRO A N 1
ATOM 2191 C CA . PRO A 1 279 ? -22.418 6.256 -37.741 1.00 46.62 279 PRO A CA 1
ATOM 2192 C C . PRO A 1 279 ? -22.724 5.737 -36.329 1.00 46.62 279 PRO A C 1
ATOM 2194 O O . PRO A 1 279 ? -22.412 4.595 -35.990 1.00 46.62 279 PRO A O 1
ATOM 2197 N N . MET A 1 280 ? -23.297 6.599 -35.483 1.00 47.94 280 MET A N 1
ATOM 2198 C CA . MET A 1 280 ? -23.717 6.242 -34.126 1.00 47.94 280 MET A CA 1
ATOM 2199 C C . MET A 1 280 ? -24.792 5.150 -34.197 1.00 47.94 280 MET A C 1
ATOM 2201 O O . MET A 1 280 ? -25.926 5.418 -34.594 1.00 47.94 280 MET A O 1
ATOM 2205 N N . LYS A 1 281 ? -24.433 3.920 -33.804 1.00 57.81 281 LYS A N 1
ATOM 2206 C CA . LYS A 1 281 ? -25.385 2.823 -33.566 1.00 57.81 281 LYS A CA 1
ATOM 2207 C C . LYS A 1 281 ? -26.409 3.258 -32.504 1.00 57.81 281 LYS A C 1
ATOM 2209 O O . LYS A 1 281 ? -26.059 3.976 -31.564 1.00 57.81 281 LYS A O 1
ATOM 2214 N N . LYS A 1 282 ? -27.671 2.828 -32.641 1.00 60.12 282 LYS A N 1
ATOM 2215 C CA . LYS A 1 282 ? -28.726 3.097 -31.646 1.00 60.12 282 LYS A CA 1
ATOM 2216 C C . LYS A 1 282 ? -28.299 2.536 -30.286 1.00 60.12 282 LYS A C 1
ATOM 2218 O O . LYS A 1 282 ? -28.037 1.343 -30.164 1.00 60.12 282 LYS A O 1
ATOM 2223 N N . ALA A 1 283 ? -28.229 3.394 -29.272 1.00 60.81 283 ALA A N 1
ATOM 2224 C CA . ALA A 1 283 ? -27.941 2.962 -27.912 1.00 60.81 283 ALA A CA 1
ATOM 2225 C C . ALA A 1 283 ? -29.153 2.208 -27.344 1.00 60.81 283 ALA A C 1
ATOM 2227 O O . ALA A 1 283 ? -30.253 2.759 -27.288 1.00 60.81 283 ALA A O 1
ATOM 2228 N N . VAL A 1 284 ? -28.948 0.962 -26.920 1.00 70.00 284 VAL A N 1
ATOM 2229 C CA . VAL A 1 284 ? -29.945 0.206 -26.155 1.00 70.00 284 VAL A CA 1
ATOM 2230 C C . VAL A 1 284 ? -29.909 0.722 -24.719 1.00 70.00 284 VAL A C 1
ATOM 2232 O O . VAL A 1 284 ? -28.873 0.645 -24.058 1.00 70.00 284 VAL A O 1
ATOM 2235 N N . VAL A 1 285 ? -31.019 1.295 -24.256 1.00 73.62 285 VAL A N 1
ATOM 2236 C CA . VAL A 1 285 ? -31.1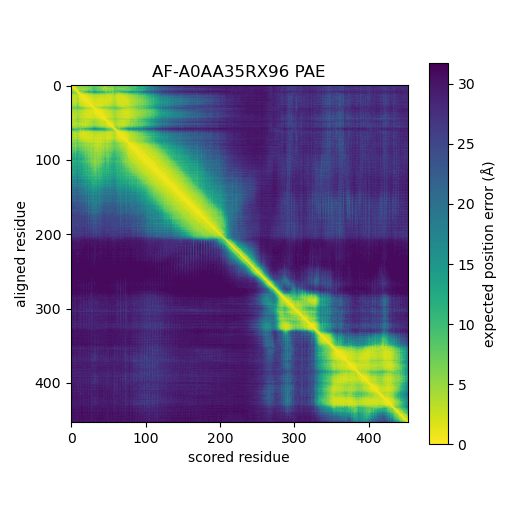62 1.781 -22.879 1.00 73.62 285 VAL A CA 1
ATOM 2237 C C . VAL A 1 285 ? -31.881 0.697 -22.076 1.00 73.62 285 VAL A C 1
ATOM 2239 O O . VAL A 1 285 ? -33.040 0.424 -22.384 1.00 73.62 285 VAL A O 1
ATOM 2242 N N . PRO A 1 286 ? -31.225 0.064 -21.088 1.00 77.00 286 PRO A N 1
ATOM 2243 C CA . PRO A 1 286 ? -31.860 -0.971 -20.283 1.00 77.00 286 PRO A CA 1
ATOM 2244 C C . PRO A 1 286 ? -32.904 -0.379 -19.328 1.00 77.00 286 PRO A C 1
ATOM 2246 O O . PRO A 1 286 ? -32.768 0.765 -18.884 1.00 77.00 286 PRO A O 1
ATOM 2249 N N . ASN A 1 287 ? -33.923 -1.162 -18.962 1.00 81.00 287 ASN A N 1
ATOM 225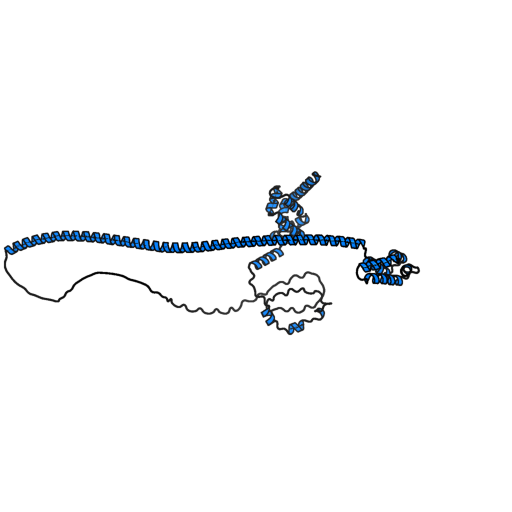0 C CA . ASN A 1 287 ? -34.969 -0.707 -18.032 1.00 81.00 287 ASN A CA 1
ATOM 2251 C C . ASN A 1 287 ? -34.499 -0.698 -16.568 1.00 81.00 287 ASN A C 1
ATOM 2253 O O . ASN A 1 287 ? -35.048 0.025 -15.734 1.00 81.00 287 ASN A O 1
ATOM 2257 N N . VAL A 1 288 ? -33.478 -1.498 -16.246 1.00 79.31 288 VAL A N 1
ATOM 2258 C CA . VAL A 1 288 ? -32.921 -1.670 -14.895 1.00 79.31 288 VAL A CA 1
ATOM 2259 C C . VAL A 1 288 ? -31.403 -1.442 -14.889 1.00 79.31 288 VAL A C 1
ATOM 2261 O O . VAL A 1 288 ? -30.745 -1.643 -15.910 1.00 79.31 288 VAL A O 1
ATOM 2264 N N . PRO A 1 289 ? -30.802 -1.016 -13.758 1.00 78.56 289 PRO A N 1
ATOM 2265 C CA . PRO A 1 289 ? -29.357 -0.830 -13.678 1.00 78.56 289 PRO A CA 1
ATOM 2266 C C . PRO A 1 289 ? -28.637 -2.180 -13.764 1.00 78.56 289 PRO A C 1
ATOM 2268 O O . PRO A 1 289 ? -28.781 -3.027 -12.881 1.00 78.56 289 PRO A O 1
ATOM 2271 N N . LEU A 1 290 ? -27.836 -2.359 -14.811 1.00 84.00 290 LEU A N 1
ATOM 2272 C CA . LEU A 1 290 ? -27.031 -3.556 -15.046 1.00 84.00 290 LEU A CA 1
ATOM 2273 C C . LEU A 1 290 ? -25.563 -3.327 -14.651 1.00 84.00 290 LEU A C 1
ATOM 2275 O O . LEU A 1 290 ? -25.079 -2.192 -14.701 1.00 84.00 290 LEU A O 1
ATOM 2279 N N . PRO A 1 291 ? -24.833 -4.379 -14.241 1.00 80.81 291 PRO A N 1
ATOM 2280 C CA . PRO A 1 291 ? -23.417 -4.301 -13.945 1.00 80.81 291 PRO A CA 1
ATOM 2281 C C . PRO A 1 291 ? -22.660 -3.904 -15.208 1.00 80.81 291 PRO A C 1
ATOM 2283 O O . PRO A 1 291 ? -22.909 -4.414 -16.299 1.00 80.81 291 PRO A O 1
ATOM 2286 N N . MET A 1 292 ? -21.715 -2.983 -15.046 1.00 80.56 292 MET A N 1
ATOM 2287 C CA . MET A 1 292 ? -20.893 -2.520 -16.153 1.00 80.56 292 MET A CA 1
ATOM 2288 C C . MET A 1 292 ? -19.949 -3.633 -16.608 1.00 80.56 292 MET A C 1
ATOM 2290 O O . MET A 1 292 ? -19.202 -4.202 -15.809 1.00 80.56 292 MET A O 1
ATOM 2294 N N . LEU A 1 293 ? -19.947 -3.904 -17.910 1.00 81.38 293 LEU A N 1
ATOM 2295 C CA . LEU A 1 293 ? -18.958 -4.774 -18.522 1.00 81.38 293 LEU A CA 1
ATOM 2296 C C . LEU A 1 293 ? -17.638 -4.002 -18.681 1.00 81.38 293 LEU A C 1
ATOM 2298 O O . LEU A 1 293 ? -17.568 -3.019 -19.415 1.00 81.38 293 LEU A O 1
ATOM 2302 N N . ASN A 1 294 ? -16.584 -4.447 -17.992 1.00 80.31 294 ASN A N 1
ATOM 2303 C CA . ASN A 1 294 ? -15.259 -3.810 -17.993 1.00 80.31 294 ASN A CA 1
ATOM 2304 C C . ASN A 1 294 ? -14.447 -4.137 -19.261 1.00 80.31 294 ASN A C 1
ATOM 2306 O O . ASN A 1 294 ? -13.351 -4.692 -19.188 1.00 80.31 294 ASN A O 1
ATOM 2310 N N . TRP A 1 295 ? -14.992 -3.825 -20.433 1.00 87.31 295 TRP A N 1
ATOM 2311 C CA . TRP A 1 295 ? -14.311 -3.989 -21.717 1.00 87.31 295 TRP A CA 1
ATOM 2312 C C . TRP A 1 295 ? -13.583 -2.717 -22.172 1.00 87.31 295 TRP A C 1
ATOM 2314 O O . TRP A 1 295 ? -13.936 -1.598 -21.799 1.00 87.31 295 TRP A O 1
ATOM 2324 N N . LEU A 1 296 ? -12.548 -2.895 -22.995 1.00 81.44 296 LEU A N 1
ATOM 2325 C CA . LEU A 1 296 ? -11.816 -1.799 -23.626 1.00 81.44 296 LEU A CA 1
ATOM 2326 C C . LEU A 1 296 ? -12.337 -1.602 -25.058 1.00 81.44 296 LEU A C 1
ATOM 2328 O O . LEU A 1 296 ? -12.152 -2.497 -25.886 1.00 81.44 296 LEU A O 1
ATOM 2332 N N . PRO A 1 297 ? -12.977 -0.461 -25.376 1.00 81.69 297 PRO A N 1
ATOM 2333 C CA . PRO A 1 297 ? -13.517 -0.222 -26.708 1.00 81.69 297 PRO A CA 1
ATOM 2334 C C . PRO A 1 297 ? -12.394 -0.030 -27.736 1.00 81.69 297 PRO A C 1
ATOM 2336 O O . PRO A 1 297 ? -11.435 0.715 -27.511 1.00 81.69 297 PRO A O 1
ATOM 2339 N N . ILE A 1 298 ? -12.534 -0.676 -28.894 1.00 80.44 298 ILE A N 1
ATOM 2340 C CA . ILE A 1 298 ? -11.609 -0.529 -30.022 1.00 80.44 298 ILE A CA 1
ATOM 2341 C C . ILE A 1 298 ? -11.981 0.736 -30.798 1.00 80.44 298 ILE A C 1
ATOM 2343 O O . ILE A 1 298 ? -13.115 0.897 -31.237 1.00 80.44 298 ILE A O 1
ATOM 2347 N N . LYS A 1 299 ? -11.013 1.640 -30.979 1.00 77.56 299 LYS A N 1
ATOM 2348 C CA . LYS A 1 299 ? -11.236 2.946 -31.622 1.00 77.56 299 LYS A CA 1
ATOM 2349 C C . LYS A 1 299 ? -11.302 2.887 -33.151 1.00 77.56 299 LYS A C 1
ATOM 2351 O O . LYS A 1 299 ? -11.921 3.758 -33.748 1.00 77.56 299 LYS A O 1
ATOM 2356 N N . ASN A 1 300 ? -10.652 1.904 -33.781 1.00 79.50 300 ASN A N 1
ATOM 2357 C CA . ASN A 1 300 ? -10.611 1.772 -35.238 1.00 79.50 300 ASN A CA 1
ATOM 2358 C C . ASN A 1 300 ? -10.846 0.310 -35.675 1.00 79.50 300 ASN A C 1
ATOM 2360 O O . ASN A 1 300 ? -9.916 -0.496 -35.595 1.00 79.50 300 ASN A O 1
ATOM 2364 N N . PRO A 1 301 ? -12.068 -0.048 -36.111 1.00 75.38 301 PRO A N 1
ATOM 2365 C CA . PRO A 1 301 ? -12.406 -1.420 -36.484 1.00 75.38 301 PRO A CA 1
ATOM 2366 C C . PRO A 1 301 ? -12.035 -1.803 -37.932 1.00 75.38 301 PRO A C 1
ATOM 2368 O O . PRO A 1 301 ? -12.189 -2.972 -38.279 1.00 75.38 301 PRO A O 1
ATOM 2371 N N . GLU A 1 302 ? -11.520 -0.885 -38.764 1.00 75.81 302 GLU A N 1
ATOM 2372 C CA . GLU A 1 302 ? -11.366 -1.048 -40.230 1.00 75.81 302 GLU A CA 1
ATOM 2373 C C . GLU A 1 302 ? -10.530 -2.255 -40.703 1.00 75.81 302 GLU A C 1
ATOM 2375 O O . GLU A 1 302 ? -10.714 -2.736 -41.823 1.00 75.81 302 GLU A O 1
ATOM 2380 N N . HIS A 1 303 ? -9.629 -2.766 -39.861 1.00 79.00 303 HIS A N 1
ATOM 2381 C CA . HIS A 1 303 ? -8.791 -3.943 -40.143 1.00 79.00 303 HIS A CA 1
ATOM 2382 C C . HIS A 1 303 ? -9.006 -5.071 -39.128 1.00 79.00 303 HIS A C 1
ATOM 2384 O O . HIS A 1 303 ? -8.097 -5.848 -38.839 1.00 79.00 303 HIS A O 1
ATOM 2390 N N . THR A 1 304 ? -10.198 -5.138 -38.540 1.00 82.75 304 THR A N 1
ATOM 2391 C CA . THR A 1 304 ? -10.545 -6.127 -37.518 1.00 82.75 304 THR A CA 1
ATOM 2392 C C . THR A 1 304 ? -11.759 -6.939 -37.940 1.00 82.75 304 THR A C 1
ATOM 2394 O O . THR A 1 304 ? -12.534 -6.514 -38.795 1.00 82.75 304 THR A O 1
ATOM 2397 N N . ILE A 1 305 ? -11.969 -8.075 -37.275 1.00 84.62 305 ILE A N 1
ATOM 2398 C CA . ILE A 1 305 ? -13.170 -8.899 -37.456 1.00 84.62 305 ILE A CA 1
ATOM 2399 C C . ILE A 1 305 ? -14.469 -8.104 -37.243 1.00 84.62 305 ILE A C 1
ATOM 2401 O O . ILE A 1 305 ? -15.485 -8.437 -37.832 1.00 84.62 305 ILE A O 1
ATOM 2405 N N . PHE A 1 306 ? -14.434 -7.021 -36.458 1.00 81.88 306 PHE A N 1
ATOM 2406 C CA . PHE A 1 306 ? -15.602 -6.206 -36.118 1.00 81.88 306 PHE A CA 1
ATOM 2407 C C . PHE A 1 306 ? -16.123 -5.337 -37.269 1.00 81.88 306 PHE A C 1
ATOM 2409 O O . PHE A 1 306 ? -17.196 -4.758 -37.132 1.00 81.88 306 PHE A O 1
ATOM 2416 N N . LYS A 1 307 ? -15.392 -5.232 -38.388 1.00 80.94 307 LYS A N 1
ATOM 2417 C CA . LYS A 1 307 ? -15.841 -4.481 -39.569 1.00 80.94 307 LYS A CA 1
ATOM 2418 C C . LYS A 1 307 ? -17.094 -5.086 -40.205 1.00 80.94 307 LYS A C 1
ATOM 2420 O O . LYS A 1 307 ? -17.988 -4.344 -40.598 1.00 80.94 307 LYS A O 1
ATOM 2425 N N . ASP A 1 308 ? -17.156 -6.415 -40.259 1.00 80.00 308 ASP A N 1
ATOM 2426 C CA . ASP A 1 308 ? -18.228 -7.149 -40.939 1.00 80.00 308 ASP A CA 1
ATOM 2427 C C . ASP A 1 308 ? -19.322 -7.641 -39.968 1.00 80.00 308 ASP A C 1
ATOM 2429 O O . ASP A 1 308 ? -20.287 -8.279 -40.388 1.00 80.00 308 ASP A O 1
ATOM 2433 N N . LEU A 1 309 ? -19.197 -7.349 -38.664 1.00 81.25 309 LEU A N 1
ATOM 2434 C CA . LEU A 1 309 ? -20.206 -7.702 -37.662 1.00 81.25 309 LEU A CA 1
ATOM 2435 C C . LEU A 1 309 ? -21.324 -6.650 -37.614 1.00 81.25 309 LEU A C 1
ATOM 2437 O O . LEU A 1 309 ? -21.096 -5.488 -37.263 1.00 81.25 309 LEU A O 1
ATOM 2441 N N . ASN A 1 310 ? -22.552 -7.085 -37.910 1.00 77.69 310 ASN A N 1
ATOM 2442 C CA . ASN A 1 310 ? -23.761 -6.300 -37.687 1.00 77.69 310 ASN A CA 1
ATOM 2443 C C . ASN A 1 310 ? -24.574 -6.868 -36.514 1.00 77.69 310 ASN A C 1
ATOM 2445 O O . ASN A 1 310 ? -25.155 -7.948 -36.610 1.00 77.69 310 ASN A O 1
ATOM 2449 N N . ASP A 1 311 ? -24.642 -6.102 -35.427 1.00 78.88 311 ASP A N 1
ATOM 2450 C CA . ASP A 1 311 ? -25.307 -6.499 -34.184 1.00 78.88 311 ASP A CA 1
ATOM 2451 C C . ASP A 1 311 ? -26.823 -6.208 -34.211 1.00 78.88 311 ASP A C 1
ATOM 2453 O O . ASP A 1 311 ? -27.556 -6.681 -33.349 1.00 78.88 311 ASP A O 1
ATOM 2457 N N . GLU A 1 312 ? -27.324 -5.453 -35.200 1.00 78.88 312 GLU A N 1
ATOM 2458 C CA . GLU A 1 312 ? -28.728 -5.005 -35.261 1.00 78.88 312 GLU A CA 1
ATOM 2459 C C . GLU A 1 312 ? -29.719 -6.169 -35.381 1.00 78.88 312 GLU A C 1
ATOM 2461 O O . GLU A 1 312 ? -30.714 -6.207 -34.661 1.00 78.88 312 GLU A O 1
ATOM 2466 N N . ALA A 1 313 ? -29.409 -7.168 -36.213 1.00 73.75 313 ALA A N 1
ATOM 2467 C CA . ALA A 1 313 ? -30.256 -8.353 -36.371 1.00 73.75 313 ALA A CA 1
ATOM 2468 C C . ALA A 1 313 ? -30.338 -9.194 -35.080 1.00 73.75 313 ALA A C 1
ATOM 2470 O O . ALA A 1 313 ? -31.342 -9.860 -34.824 1.00 73.75 313 ALA A O 1
ATOM 2471 N N . VAL A 1 314 ? -29.287 -9.150 -34.255 1.00 77.38 314 VAL A N 1
ATOM 2472 C CA . VAL A 1 314 ? -29.224 -9.845 -32.963 1.00 77.38 314 VAL A CA 1
ATOM 2473 C C . VAL A 1 314 ? -30.025 -9.078 -31.909 1.00 77.38 314 VAL A C 1
ATOM 2475 O O . VAL A 1 314 ? -30.766 -9.679 -31.137 1.00 77.38 314 VAL A O 1
ATOM 2478 N N . LEU A 1 315 ? -29.939 -7.745 -31.909 1.00 76.25 315 LEU A N 1
ATOM 2479 C CA . LEU A 1 315 ? -30.700 -6.888 -30.996 1.00 76.25 315 LEU A CA 1
ATOM 2480 C C . LEU A 1 315 ? -32.216 -6.940 -31.248 1.00 76.25 315 LEU A C 1
ATOM 2482 O O . LEU A 1 315 ? -32.979 -6.803 -30.299 1.00 76.25 315 LEU A O 1
ATOM 2486 N N . GLU A 1 316 ? -32.661 -7.150 -32.491 1.00 79.31 316 GLU A N 1
ATOM 2487 C CA . GLU A 1 316 ? -34.090 -7.293 -32.821 1.00 79.31 316 GLU A CA 1
ATOM 2488 C C . GLU A 1 316 ? -34.674 -8.669 -32.465 1.00 79.31 316 GLU A C 1
ATOM 2490 O O . GLU A 1 316 ? -35.888 -8.798 -32.306 1.00 79.31 316 GLU A O 1
ATOM 2495 N N . THR A 1 317 ? -33.836 -9.704 -32.345 1.00 77.44 317 THR A N 1
ATOM 2496 C CA . THR A 1 317 ? -34.286 -11.085 -32.094 1.00 77.44 317 THR A CA 1
ATOM 2497 C C . THR A 1 317 ? -34.210 -11.511 -30.629 1.00 77.44 317 THR A C 1
ATOM 2499 O O . THR A 1 317 ? -34.840 -12.503 -30.262 1.00 77.44 317 THR A O 1
ATOM 2502 N N . ILE A 1 318 ? -33.471 -10.784 -29.787 1.00 79.19 318 ILE A N 1
ATOM 2503 C CA . ILE A 1 318 ? -33.281 -11.120 -28.371 1.00 79.19 318 ILE A CA 1
ATOM 2504 C C . ILE A 1 318 ? -34.234 -10.306 -27.487 1.00 79.19 318 ILE A C 1
ATOM 2506 O O . ILE A 1 318 ? -34.247 -9.078 -27.532 1.00 79.19 318 ILE A O 1
ATOM 2510 N N . ASP A 1 319 ? -34.980 -10.994 -26.620 1.00 80.94 319 ASP A N 1
ATOM 2511 C CA . ASP A 1 319 ? -35.698 -10.370 -25.504 1.00 80.94 319 ASP A CA 1
ATOM 2512 C C . ASP A 1 319 ? -34.745 -10.154 -24.319 1.00 80.94 319 ASP A C 1
ATOM 2514 O O . ASP A 1 319 ? -34.207 -11.102 -23.741 1.00 80.94 319 ASP A O 1
ATOM 2518 N N . PHE A 1 320 ? -34.534 -8.892 -23.948 1.00 82.50 320 PHE A N 1
ATOM 2519 C CA . PHE A 1 320 ? -33.650 -8.512 -22.846 1.00 82.50 320 PHE A CA 1
ATOM 2520 C C . PHE A 1 320 ? -34.320 -8.583 -21.470 1.00 82.50 320 PHE A C 1
ATOM 2522 O O . PHE A 1 320 ? -33.628 -8.422 -20.470 1.00 82.50 320 PHE A O 1
ATOM 2529 N N . SER A 1 321 ? -35.623 -8.863 -21.382 1.00 84.25 321 SER A N 1
ATOM 2530 C CA . SER A 1 321 ? -36.369 -8.841 -20.115 1.00 84.25 321 SER A CA 1
ATOM 2531 C C . SER A 1 321 ? -35.845 -9.867 -19.101 1.00 84.25 321 SER A C 1
ATOM 2533 O O . SER A 1 321 ? -35.644 -9.548 -17.928 1.00 84.25 321 SER A O 1
ATOM 2535 N N . GLU A 1 322 ? -35.566 -11.098 -19.547 1.00 83.12 322 GLU A N 1
ATOM 2536 C CA . GLU A 1 322 ? -35.008 -12.149 -18.683 1.00 83.12 322 GLU A CA 1
ATOM 2537 C C . GLU A 1 322 ? -33.552 -11.842 -18.300 1.00 83.12 322 GLU A C 1
ATOM 2539 O O . GLU A 1 322 ? -33.153 -11.988 -17.142 1.00 83.12 322 GLU A O 1
ATOM 2544 N N . PHE A 1 323 ? -32.767 -11.345 -19.260 1.00 84.88 323 PHE A N 1
ATOM 2545 C CA . PHE A 1 323 ? -31.385 -10.923 -19.035 1.00 84.88 323 PHE A CA 1
ATOM 2546 C C . PHE A 1 323 ? -31.309 -9.802 -17.991 1.00 84.88 323 PHE A C 1
ATOM 2548 O O . PHE A 1 323 ? -30.533 -9.878 -17.039 1.00 84.88 323 PHE A O 1
ATOM 2555 N N . GLU A 1 324 ? -32.166 -8.793 -18.113 1.00 87.94 324 GLU A N 1
ATOM 2556 C CA . GLU A 1 324 ? -32.271 -7.687 -17.172 1.00 87.94 324 GLU A CA 1
ATOM 2557 C C . GLU A 1 324 ? -32.638 -8.161 -15.762 1.00 87.94 324 GLU A C 1
ATOM 2559 O O . GLU A 1 324 ? -32.010 -7.747 -14.786 1.00 87.94 324 GLU A O 1
ATOM 2564 N N . ALA A 1 325 ? -33.590 -9.088 -15.643 1.00 83.44 325 ALA A N 1
ATOM 2565 C CA . ALA A 1 325 ? -33.993 -9.654 -14.359 1.00 83.44 325 ALA A CA 1
ATOM 2566 C C . ALA A 1 325 ? -32.869 -10.456 -13.674 1.00 83.44 325 ALA A C 1
ATOM 2568 O O . ALA A 1 325 ? -32.734 -10.403 -12.447 1.00 83.44 325 ALA A O 1
ATOM 2569 N N . MET A 1 326 ? -32.054 -11.181 -14.449 1.00 82.12 326 MET A N 1
ATOM 2570 C CA . MET A 1 326 ? -30.933 -11.975 -13.930 1.00 82.12 326 MET A CA 1
ATOM 2571 C C . MET A 1 326 ? -29.724 -11.120 -13.547 1.00 82.12 326 MET A C 1
ATOM 2573 O O . MET A 1 326 ? -29.067 -11.400 -12.542 1.00 82.12 326 MET A O 1
ATOM 2577 N N . PHE A 1 327 ? -29.426 -10.088 -14.337 1.00 82.25 327 PHE A N 1
ATOM 2578 C CA . PHE A 1 327 ? -28.223 -9.276 -14.175 1.00 82.25 327 PHE A CA 1
ATOM 2579 C C . PHE A 1 327 ? -28.467 -7.946 -13.463 1.00 82.25 327 PHE A C 1
ATOM 2581 O O . PHE A 1 327 ? -27.499 -7.239 -13.221 1.00 82.25 327 PHE A O 1
ATOM 2588 N N . GLN A 1 328 ? -29.691 -7.583 -13.070 1.00 86.06 328 GLN A N 1
ATOM 2589 C CA . GLN A 1 328 ? -29.923 -6.339 -12.328 1.00 86.06 328 GLN A CA 1
ATOM 2590 C C . GLN A 1 328 ? -29.026 -6.217 -11.086 1.00 86.06 328 GLN A C 1
ATOM 2592 O O . GLN A 1 328 ? -28.920 -7.116 -10.243 1.00 86.06 328 GLN A O 1
ATOM 2597 N N . VAL A 1 329 ? -28.403 -5.052 -10.932 1.00 78.31 329 VAL A N 1
ATOM 2598 C CA . VAL A 1 329 ? -27.666 -4.712 -9.721 1.00 78.31 329 VAL A CA 1
ATOM 2599 C C . VAL A 1 329 ? -28.695 -4.434 -8.636 1.00 78.31 329 VAL A C 1
ATOM 2601 O O . VAL A 1 329 ? -29.332 -3.378 -8.614 1.00 78.31 329 VAL A O 1
ATOM 2604 N N . LYS A 1 330 ? -28.852 -5.379 -7.702 1.00 65.38 330 LYS A N 1
ATOM 2605 C CA . LYS A 1 330 ? -29.560 -5.107 -6.447 1.00 65.38 330 LYS A CA 1
ATOM 2606 C C . LYS A 1 330 ? -28.916 -3.866 -5.837 1.00 65.38 330 LYS A C 1
ATOM 2608 O O . LYS A 1 330 ? -27.698 -3.849 -5.665 1.00 65.38 330 LYS A O 1
ATOM 2613 N N . ARG A 1 331 ? -29.706 -2.832 -5.523 1.00 56.31 331 ARG A N 1
ATOM 2614 C CA . ARG A 1 331 ? -29.226 -1.701 -4.720 1.00 56.31 331 ARG A CA 1
ATOM 2615 C C . ARG A 1 331 ? -28.769 -2.263 -3.378 1.00 56.31 331 ARG A C 1
ATOM 2617 O O . ARG A 1 331 ? -29.565 -2.423 -2.462 1.00 56.31 331 ARG A O 1
ATOM 2624 N N . ILE A 1 332 ? -27.491 -2.601 -3.280 1.00 54.34 332 ILE A N 1
ATOM 2625 C CA . ILE A 1 332 ? -26.829 -2.738 -1.997 1.00 54.34 332 ILE A CA 1
ATOM 2626 C C . ILE A 1 332 ? -26.893 -1.327 -1.428 1.00 54.34 332 ILE A C 1
ATOM 2628 O O . ILE A 1 332 ? -26.388 -0.393 -2.057 1.00 54.34 332 ILE A O 1
ATOM 2632 N N . GLU A 1 333 ? -27.590 -1.146 -0.308 1.00 54.16 333 GLU A N 1
ATOM 2633 C CA . GLU A 1 333 ? -27.515 0.099 0.447 1.00 54.16 333 GLU A CA 1
ATOM 2634 C C . GLU A 1 333 ? -26.030 0.407 0.642 1.00 54.16 333 GLU A C 1
ATOM 2636 O O . GLU A 1 333 ? -25.318 -0.342 1.317 1.00 54.16 333 GLU A O 1
ATOM 2641 N N . LYS A 1 334 ? -25.531 1.440 -0.053 1.00 52.56 334 LYS A N 1
ATOM 2642 C CA . LYS A 1 334 ? -24.116 1.809 -0.001 1.00 52.56 334 LYS A CA 1
ATOM 2643 C C . LYS A 1 334 ? -23.754 1.967 1.472 1.00 52.56 334 LYS A C 1
ATOM 2645 O O . LYS A 1 334 ? -24.406 2.724 2.194 1.00 52.56 334 LYS A O 1
ATOM 2650 N N . SER A 1 335 ? -22.731 1.247 1.929 1.00 56.12 335 SER A N 1
ATOM 2651 C CA . SER A 1 335 ? -22.285 1.361 3.314 1.00 56.12 335 SER A CA 1
ATOM 2652 C C . SER A 1 335 ? -21.931 2.819 3.605 1.00 56.12 335 SER A C 1
ATOM 2654 O O . SER A 1 335 ? -21.410 3.525 2.737 1.00 56.12 335 SER A O 1
ATOM 2656 N N . LYS A 1 336 ? -22.130 3.281 4.847 1.00 60.00 336 LYS A N 1
ATOM 2657 C CA . LYS A 1 336 ? -21.693 4.623 5.282 1.00 60.00 336 LYS A CA 1
ATOM 2658 C C . LYS A 1 336 ? -20.216 4.896 4.942 1.00 60.00 336 LYS A C 1
ATOM 2660 O O . LYS A 1 336 ? -19.834 6.049 4.763 1.00 60.00 336 LYS A O 1
ATOM 2665 N N . LYS A 1 337 ? -19.384 3.849 4.836 1.00 58.22 337 LYS A N 1
ATOM 2666 C CA . LYS A 1 337 ? -17.983 3.951 4.396 1.00 58.22 337 LYS A CA 1
ATOM 2667 C C . LYS A 1 337 ? -17.830 4.265 2.905 1.00 58.22 337 LYS A C 1
ATOM 2669 O O . LYS A 1 337 ? -16.940 5.037 2.561 1.00 58.22 337 LYS A O 1
ATOM 2674 N N . ASP A 1 338 ? -18.681 3.709 2.051 1.00 63.34 338 ASP A N 1
ATOM 2675 C CA . ASP A 1 338 ? -18.609 3.900 0.599 1.00 63.34 338 ASP A CA 1
ATOM 2676 C C . ASP A 1 338 ? -19.112 5.290 0.209 1.00 63.34 338 ASP A C 1
ATOM 2678 O O . ASP A 1 338 ? -18.449 5.983 -0.557 1.00 63.34 338 ASP A O 1
ATOM 2682 N N . LEU A 1 339 ? -20.194 5.752 0.847 1.00 66.88 339 LEU A N 1
ATOM 2683 C CA . LEU A 1 339 ? -20.688 7.129 0.718 1.00 66.88 339 LEU A CA 1
ATOM 2684 C C . LEU A 1 339 ? -19.618 8.148 1.134 1.00 66.88 339 LEU A C 1
ATOM 2686 O O . LEU A 1 339 ? -19.333 9.092 0.406 1.00 66.88 339 LEU A O 1
ATOM 2690 N N . LYS A 1 340 ? -18.943 7.908 2.265 1.00 68.25 340 LYS A N 1
ATOM 2691 C CA . LYS A 1 340 ? -17.872 8.790 2.750 1.00 68.25 340 LYS A CA 1
ATOM 2692 C C . LYS A 1 340 ? -16.631 8.772 1.852 1.00 68.25 340 LYS A C 1
ATOM 2694 O O . LYS A 1 340 ? -15.920 9.769 1.759 1.00 68.25 340 LYS A O 1
ATOM 2699 N N . ARG A 1 341 ? -16.347 7.646 1.190 1.00 67.75 341 ARG A N 1
ATOM 2700 C CA . ARG A 1 341 ? -15.257 7.538 0.212 1.00 67.75 341 ARG A CA 1
ATOM 2701 C C . ARG A 1 341 ? -15.580 8.310 -1.065 1.00 67.75 341 ARG A C 1
ATOM 2703 O O . ARG A 1 341 ? -14.697 8.978 -1.589 1.00 67.75 341 ARG A O 1
ATOM 2710 N N . GLU A 1 342 ? -16.819 8.235 -1.533 1.00 69.44 342 GLU A N 1
ATOM 2711 C CA . GLU A 1 342 ? -17.301 8.950 -2.716 1.00 69.44 342 GLU A CA 1
ATOM 2712 C C . GLU A 1 342 ? -17.348 10.467 -2.475 1.00 69.44 342 GLU A C 1
ATOM 2714 O O . GLU A 1 342 ? -16.806 11.218 -3.282 1.00 69.44 342 GLU A O 1
ATOM 2719 N N . GLU A 1 343 ? -17.833 10.915 -1.310 1.00 68.94 343 GLU A N 1
ATOM 2720 C CA . GLU A 1 343 ? -17.744 12.322 -0.882 1.00 68.94 343 GLU A CA 1
ATOM 2721 C C . GLU A 1 343 ? -16.292 12.819 -0.812 1.00 68.94 343 GLU A C 1
ATOM 2723 O O . GLU A 1 343 ? -15.986 13.934 -1.229 1.00 68.94 343 GLU A O 1
ATOM 2728 N N . ASN A 1 344 ? -15.369 12.000 -0.295 1.00 65.06 344 ASN A N 1
ATOM 2729 C CA . ASN A 1 344 ? -13.953 12.366 -0.237 1.00 65.06 344 ASN A CA 1
ATOM 2730 C C . ASN A 1 344 ? -13.314 12.453 -1.631 1.00 65.06 344 ASN A C 1
ATOM 2732 O O . ASN A 1 344 ? -12.442 13.291 -1.840 1.00 65.06 344 ASN A O 1
ATOM 2736 N N . LEU A 1 345 ? -13.730 11.606 -2.576 1.00 66.50 345 LEU A N 1
ATOM 2737 C CA . LEU A 1 345 ? -13.253 11.638 -3.961 1.00 66.50 345 LEU A CA 1
ATOM 2738 C C . LEU A 1 345 ? -13.817 12.840 -4.729 1.00 66.50 345 LEU A C 1
ATOM 2740 O O . LEU A 1 345 ? -13.075 13.466 -5.481 1.00 66.50 345 LEU A O 1
ATOM 2744 N N . GLN A 1 346 ? -15.082 13.202 -4.496 1.00 67.31 346 GLN A N 1
ATOM 2745 C CA . GLN A 1 346 ? -15.686 14.417 -5.050 1.00 67.31 346 GLN A CA 1
ATOM 2746 C C . GLN A 1 346 ? -14.975 15.673 -4.540 1.00 67.31 346 GLN A C 1
ATOM 2748 O O . GLN A 1 346 ? -14.519 16.476 -5.351 1.00 67.31 346 GLN A O 1
ATOM 2753 N N . LYS A 1 347 ? -14.742 15.773 -3.223 1.00 63.97 347 LYS A N 1
ATOM 2754 C CA . LYS A 1 347 ? -13.969 16.874 -2.621 1.00 63.97 347 LYS A CA 1
ATOM 2755 C C . LYS A 1 347 ? -12.549 16.980 -3.168 1.00 63.97 347 LYS A C 1
ATOM 2757 O O . LYS A 1 347 ? -12.017 18.077 -3.245 1.00 63.97 347 LYS A O 1
ATOM 2762 N N . LEU A 1 348 ? -11.928 15.859 -3.541 1.00 63.22 348 LEU A N 1
ATOM 2763 C CA . LEU A 1 348 ? -10.607 15.858 -4.172 1.00 63.22 348 LEU A CA 1
ATOM 2764 C C . LEU A 1 348 ? -10.661 16.370 -5.622 1.00 63.22 348 LEU A C 1
ATOM 2766 O O . LEU A 1 348 ? -9.707 16.981 -6.083 1.00 63.22 348 LEU A O 1
ATOM 2770 N N . SER A 1 349 ? -11.763 16.120 -6.341 1.00 59.97 349 SER A N 1
ATOM 2771 C CA . SER A 1 349 ? -11.958 16.587 -7.723 1.00 59.97 349 SER A CA 1
ATOM 2772 C C . SER A 1 349 ? -12.327 18.070 -7.826 1.00 59.97 349 SER A C 1
ATOM 2774 O O . SER A 1 349 ? -12.075 18.689 -8.853 1.00 59.97 349 SER A O 1
ATOM 2776 N N . GLU A 1 350 ? -12.891 18.636 -6.756 1.00 67.06 350 GLU A N 1
ATOM 2777 C CA . GLU A 1 350 ? -13.246 20.057 -6.640 1.00 67.06 350 GLU A CA 1
ATOM 2778 C C . GLU A 1 350 ? -12.052 20.939 -6.231 1.00 67.06 350 GLU A C 1
ATOM 2780 O O . GLU A 1 350 ? -12.174 22.162 -6.191 1.00 67.06 350 GLU A O 1
ATOM 2785 N N . GLN A 1 351 ? -10.893 20.341 -5.927 1.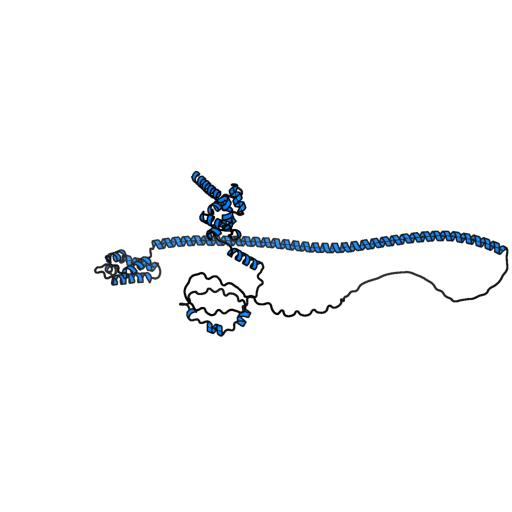00 77.56 351 GLN A N 1
ATOM 2786 C CA . GLN A 1 351 ? -9.706 21.090 -5.528 1.00 77.56 351 GLN A CA 1
ATOM 2787 C C . GLN A 1 351 ? -9.021 21.774 -6.714 1.00 77.56 351 GLN A C 1
ATOM 2789 O O . GLN A 1 351 ? -8.780 21.199 -7.775 1.00 77.56 351 GLN A O 1
ATOM 2794 N N . LEU A 1 352 ? -8.647 23.026 -6.486 1.00 74.69 352 LEU A N 1
ATOM 2795 C CA . LEU A 1 352 ? -7.883 23.873 -7.380 1.00 74.69 352 LEU A CA 1
ATOM 2796 C C . LEU A 1 352 ? -6.398 23.491 -7.282 1.00 74.69 352 LEU A C 1
ATOM 2798 O O . LEU A 1 352 ? -5.748 23.718 -6.256 1.00 74.69 352 LEU A O 1
ATOM 2802 N N . HIS A 1 353 ? -5.874 22.908 -8.360 1.00 82.00 353 HIS A N 1
ATOM 2803 C CA . HIS A 1 353 ? -4.468 22.535 -8.495 1.00 82.00 353 HIS A CA 1
ATOM 2804 C C . HIS A 1 353 ? -3.721 23.574 -9.327 1.00 82.00 353 HIS A C 1
ATOM 2806 O O . HIS A 1 353 ? -3.896 23.646 -10.542 1.00 82.00 353 HIS A O 1
ATOM 2812 N N . LEU A 1 354 ? -2.913 24.393 -8.655 1.00 82.56 354 LEU A N 1
ATOM 2813 C CA . LEU A 1 354 ? -2.150 25.485 -9.274 1.00 82.56 354 LEU A CA 1
ATOM 2814 C C . LEU A 1 354 ? -0.680 25.119 -9.481 1.00 82.56 354 LEU A C 1
ATOM 2816 O O . LEU A 1 354 ? -0.017 25.698 -10.333 1.00 82.56 354 LEU A O 1
ATOM 2820 N N . ILE A 1 355 ? -0.175 24.149 -8.719 1.00 85.38 355 ILE A N 1
ATOM 2821 C CA . ILE A 1 355 ? 1.211 23.691 -8.800 1.00 85.38 355 ILE A CA 1
ATOM 2822 C C . ILE A 1 355 ? 1.263 22.416 -9.642 1.00 85.38 355 ILE A C 1
ATOM 2824 O O . ILE A 1 355 ? 0.336 21.602 -9.629 1.00 85.38 355 ILE A O 1
ATOM 2828 N N . GLU A 1 356 ? 2.369 22.208 -10.359 1.00 88.50 356 GLU A N 1
ATOM 2829 C CA . GLU A 1 356 ? 2.597 20.985 -11.127 1.00 88.50 356 GLU A CA 1
ATOM 2830 C C . GLU A 1 356 ? 2.358 19.734 -10.260 1.00 88.50 356 GLU A C 1
ATOM 2832 O O . GLU A 1 356 ? 2.905 19.585 -9.164 1.00 88.50 356 GLU A O 1
ATOM 2837 N N . GLN A 1 357 ? 1.567 18.787 -10.765 1.00 84.38 357 GLN A N 1
ATOM 2838 C CA . GLN A 1 357 ? 1.074 17.653 -9.982 1.00 84.38 357 GLN A CA 1
ATOM 2839 C C . GLN A 1 357 ? 2.194 16.795 -9.364 1.00 84.38 357 GLN A C 1
ATOM 2841 O O . GLN A 1 357 ? 2.043 16.267 -8.258 1.00 84.38 357 GLN A O 1
ATOM 2846 N N . ARG A 1 358 ? 3.336 16.652 -10.051 1.00 85.88 358 ARG A N 1
ATOM 2847 C CA . ARG A 1 358 ? 4.508 15.933 -9.528 1.00 85.88 358 ARG A CA 1
ATOM 2848 C C . ARG A 1 358 ? 5.125 16.667 -8.336 1.00 85.88 358 ARG A C 1
ATOM 2850 O O . ARG A 1 358 ? 5.414 16.041 -7.315 1.00 85.88 358 ARG A O 1
ATOM 2857 N N . ARG A 1 359 ? 5.277 17.987 -8.447 1.00 87.19 359 ARG A N 1
ATOM 2858 C CA . ARG A 1 359 ? 5.798 18.862 -7.390 1.00 87.19 359 ARG A CA 1
ATOM 2859 C C . ARG A 1 359 ? 4.848 18.910 -6.194 1.00 87.19 359 ARG A C 1
ATOM 2861 O O . ARG A 1 359 ? 5.296 18.683 -5.073 1.00 87.19 359 ARG A O 1
ATOM 2868 N N . ALA A 1 360 ? 3.544 19.051 -6.427 1.00 88.38 360 ALA A N 1
ATOM 2869 C CA . ALA A 1 360 ? 2.516 19.008 -5.386 1.00 88.38 360 ALA A CA 1
ATOM 2870 C C . ALA A 1 360 ? 2.531 17.686 -4.591 1.00 88.38 360 ALA A C 1
ATOM 2872 O O . ALA A 1 360 ? 2.504 17.692 -3.360 1.00 88.38 360 ALA A O 1
ATOM 2873 N N . ARG A 1 361 ? 2.656 16.533 -5.266 1.00 87.44 361 ARG A N 1
ATOM 2874 C CA . ARG A 1 361 ? 2.775 15.224 -4.592 1.00 87.44 361 ARG A CA 1
ATOM 2875 C C . ARG A 1 361 ? 4.032 15.127 -3.730 1.00 87.44 361 ARG A C 1
ATOM 2877 O O . ARG A 1 361 ? 3.946 14.702 -2.579 1.00 87.44 361 ARG A O 1
ATOM 2884 N N . ASN A 1 362 ? 5.182 15.538 -4.266 1.00 89.94 362 ASN A N 1
ATOM 2885 C CA . ASN A 1 362 ? 6.447 15.536 -3.527 1.00 89.94 362 ASN A CA 1
ATOM 2886 C C . ASN A 1 362 ? 6.377 16.437 -2.288 1.00 89.94 362 ASN A C 1
ATOM 2888 O O . ASN A 1 362 ? 6.887 16.073 -1.230 1.00 89.94 362 ASN A O 1
ATOM 2892 N N . LEU A 1 363 ? 5.682 17.566 -2.398 1.00 89.75 363 LEU A N 1
ATOM 2893 C CA . LEU A 1 363 ? 5.470 18.491 -1.298 1.00 89.75 363 LEU A CA 1
ATOM 2894 C C . LEU A 1 363 ? 4.589 17.912 -0.191 1.00 89.75 363 LEU A C 1
ATOM 2896 O O . LEU A 1 363 ? 4.912 18.042 0.986 1.00 89.75 363 LEU A O 1
ATOM 2900 N N . VAL A 1 364 ? 3.503 17.222 -0.545 1.00 90.50 364 VAL A N 1
ATOM 2901 C CA . VAL A 1 364 ? 2.652 16.539 0.443 1.00 90.50 364 VAL A CA 1
ATOM 2902 C C . VAL A 1 364 ? 3.438 15.447 1.175 1.00 90.50 364 VAL A C 1
ATOM 2904 O O . VAL A 1 364 ? 3.292 15.285 2.387 1.00 90.50 364 VAL A O 1
ATOM 2907 N N . ILE A 1 365 ? 4.317 14.723 0.474 1.00 90.38 365 ILE A N 1
ATOM 2908 C CA . ILE A 1 365 ? 5.219 13.740 1.095 1.00 90.38 365 ILE A CA 1
ATOM 2909 C C . ILE A 1 365 ? 6.196 14.433 2.054 1.00 90.38 365 ILE A C 1
ATOM 2911 O O . ILE A 1 365 ? 6.370 13.973 3.183 1.00 90.38 365 ILE A O 1
ATOM 2915 N N . ALA A 1 366 ? 6.799 15.548 1.636 1.00 87.50 366 ALA A N 1
ATOM 2916 C CA . ALA A 1 366 ? 7.717 16.320 2.469 1.00 87.50 366 ALA A CA 1
ATOM 2917 C C . ALA A 1 366 ? 7.023 16.873 3.722 1.00 87.50 366 ALA A C 1
ATOM 2919 O O . ALA A 1 366 ? 7.507 16.661 4.828 1.00 87.50 366 ALA A O 1
ATOM 2920 N N . LYS A 1 367 ? 5.835 17.470 3.577 1.00 89.06 367 LYS A N 1
ATOM 2921 C CA . LYS A 1 367 ? 4.995 17.935 4.690 1.00 89.06 367 LYS A CA 1
ATOM 2922 C C . LYS A 1 367 ? 4.701 16.815 5.693 1.00 89.06 367 LYS A C 1
ATOM 2924 O O . LYS A 1 367 ? 4.804 17.027 6.898 1.00 89.06 367 LYS A O 1
ATOM 2929 N N . ARG A 1 368 ? 4.361 15.611 5.215 1.00 92.31 368 ARG A N 1
ATOM 2930 C CA . ARG A 1 368 ? 4.122 14.444 6.086 1.00 92.31 368 ARG A CA 1
ATOM 2931 C C . ARG A 1 368 ? 5.378 14.000 6.827 1.00 92.31 368 ARG A C 1
ATOM 2933 O O . ARG A 1 368 ? 5.269 13.626 7.986 1.00 92.31 368 ARG A O 1
ATOM 2940 N N . ARG A 1 369 ? 6.545 14.057 6.177 1.00 88.25 369 ARG A N 1
ATOM 2941 C CA . ARG A 1 369 ? 7.845 13.788 6.811 1.00 88.25 369 ARG A CA 1
ATOM 2942 C C . ARG A 1 369 ? 8.173 14.795 7.910 1.00 88.25 369 ARG A C 1
ATOM 2944 O O . ARG A 1 369 ? 8.606 14.380 8.971 1.00 88.25 369 ARG A O 1
ATOM 2951 N N . ILE A 1 370 ? 7.911 16.078 7.664 1.00 87.31 370 ILE A N 1
ATOM 2952 C CA . ILE A 1 370 ? 8.130 17.156 8.640 1.00 87.31 370 ILE A CA 1
ATOM 2953 C C . ILE A 1 370 ? 7.195 17.002 9.850 1.00 87.31 370 ILE A C 1
ATOM 2955 O O . ILE A 1 370 ? 7.550 17.394 10.953 1.00 87.31 370 ILE A O 1
ATOM 2959 N N . GLY A 1 371 ? 5.996 16.438 9.670 1.00 88.06 371 GLY A N 1
ATOM 2960 C CA . GLY A 1 371 ? 5.111 16.063 10.781 1.00 88.06 371 GLY A CA 1
ATOM 2961 C C . GLY A 1 371 ? 4.443 17.235 11.515 1.00 88.06 371 GLY A C 1
ATOM 2962 O O . GLY A 1 371 ? 3.733 17.020 12.497 1.00 88.06 371 GLY A O 1
ATOM 2963 N N . HIS A 1 372 ? 4.611 18.467 11.029 1.00 87.25 372 HIS A N 1
ATOM 2964 C CA . HIS A 1 372 ? 4.065 19.681 11.634 1.00 87.25 372 HIS A CA 1
ATOM 2965 C C . HIS A 1 372 ? 3.039 20.376 10.726 1.00 87.25 372 HIS A C 1
ATOM 2967 O O . HIS A 1 372 ? 3.033 20.223 9.504 1.00 87.25 372 HIS A O 1
ATOM 2973 N N . THR A 1 373 ? 2.134 21.150 11.332 1.00 88.69 373 THR A N 1
ATOM 2974 C CA . THR A 1 373 ? 1.158 21.968 10.594 1.00 88.69 373 THR A CA 1
ATOM 2975 C C . THR A 1 373 ? 1.841 23.175 9.951 1.00 88.69 373 THR A C 1
ATOM 2977 O O . THR A 1 373 ? 2.867 23.631 10.452 1.00 88.69 373 THR A O 1
ATOM 2980 N N . SER A 1 374 ? 1.248 23.745 8.891 1.00 85.75 374 SER A N 1
ATOM 2981 C CA . SER A 1 374 ? 1.782 24.950 8.229 1.00 85.75 374 SER A CA 1
ATOM 2982 C C . SER A 1 374 ? 2.074 26.068 9.239 1.00 85.75 374 SER A C 1
ATOM 2984 O O . SER A 1 374 ? 3.134 26.675 9.196 1.00 85.75 374 SER A O 1
ATOM 2986 N N . TYR A 1 375 ? 1.184 26.258 10.222 1.00 87.94 375 TYR A N 1
ATOM 2987 C CA . TYR A 1 375 ? 1.359 27.229 11.306 1.00 87.94 375 TYR A CA 1
ATOM 2988 C C . TYR A 1 375 ? 2.616 26.976 12.152 1.00 87.94 375 TYR A C 1
ATOM 2990 O O . TYR A 1 375 ? 3.393 27.898 12.381 1.00 87.94 375 TYR A O 1
ATOM 2998 N N . ARG A 1 376 ? 2.824 25.733 12.609 1.00 87.56 376 ARG A N 1
ATOM 2999 C CA . ARG A 1 376 ? 3.982 25.370 13.442 1.00 87.56 376 ARG A CA 1
ATOM 3000 C C . ARG A 1 376 ? 5.288 25.501 12.671 1.00 87.56 376 ARG A C 1
ATOM 3002 O O . ARG A 1 376 ? 6.247 26.047 13.195 1.00 87.56 376 ARG A O 1
ATOM 3009 N N . VAL A 1 377 ? 5.295 25.072 11.411 1.00 85.19 377 VAL A N 1
ATOM 3010 C CA . VAL A 1 377 ? 6.455 25.231 10.525 1.00 85.19 377 VAL A CA 1
ATOM 3011 C C . VAL A 1 377 ? 6.810 26.713 10.364 1.00 85.19 377 VAL A C 1
ATOM 3013 O O . VAL A 1 377 ? 7.967 27.085 10.534 1.00 85.19 377 VAL A O 1
ATOM 3016 N N . THR A 1 378 ? 5.822 27.578 10.118 1.00 83.81 378 THR A N 1
ATOM 3017 C CA . THR A 1 378 ? 6.032 29.031 10.055 1.00 83.81 378 THR A CA 1
ATOM 3018 C C . THR A 1 378 ? 6.587 29.607 11.359 1.00 83.81 378 THR A C 1
ATOM 3020 O O . THR A 1 378 ? 7.488 30.441 11.312 1.00 83.81 378 THR A O 1
ATOM 3023 N N . GLU A 1 379 ? 6.069 29.179 12.511 1.00 83.31 379 GLU A N 1
ATOM 3024 C CA . GLU A 1 379 ? 6.531 29.615 13.835 1.00 83.31 379 GLU A CA 1
ATOM 3025 C C . GLU A 1 379 ? 7.997 29.228 14.078 1.00 83.31 379 GLU A C 1
ATOM 3027 O O . GLU A 1 379 ? 8.796 30.086 14.453 1.00 83.31 379 GLU A O 1
ATOM 3032 N N . PHE A 1 380 ? 8.380 27.983 13.778 1.00 83.06 380 PHE A N 1
ATOM 3033 C CA . PHE A 1 380 ? 9.764 27.522 13.923 1.00 83.06 380 PHE A CA 1
ATOM 3034 C C . PHE A 1 380 ? 10.733 28.297 13.022 1.00 83.06 380 PHE A C 1
ATOM 3036 O O . PHE A 1 380 ? 11.781 28.746 13.487 1.00 83.06 380 PHE A O 1
ATOM 3043 N N . ILE A 1 381 ? 10.353 28.554 11.764 1.00 81.38 381 ILE A N 1
ATOM 3044 C CA . ILE A 1 381 ? 11.156 29.367 10.833 1.00 81.38 381 ILE A CA 1
ATOM 3045 C C . ILE A 1 381 ? 11.295 30.813 11.340 1.00 81.38 381 ILE A C 1
ATOM 3047 O O . ILE A 1 381 ? 12.369 31.412 11.260 1.00 81.38 381 ILE A O 1
ATOM 3051 N N . MET A 1 382 ? 10.221 31.393 11.883 1.00 78.88 382 MET A N 1
ATOM 3052 C CA . MET A 1 382 ? 10.223 32.762 12.413 1.00 78.88 382 MET A CA 1
ATOM 3053 C C . MET A 1 382 ? 11.005 32.915 13.720 1.00 78.88 382 MET A C 1
ATOM 3055 O O . MET A 1 382 ? 11.546 33.988 13.993 1.00 78.88 382 MET A O 1
ATOM 3059 N N . ASN A 1 383 ? 11.110 31.860 14.516 1.00 79.94 383 ASN A N 1
ATOM 3060 C CA . ASN A 1 383 ? 11.838 31.900 15.780 1.00 79.94 383 ASN A CA 1
ATOM 3061 C C . ASN A 1 383 ? 13.265 31.350 15.663 1.00 79.94 383 ASN A C 1
ATOM 3063 O O . ASN A 1 383 ? 14.004 31.414 16.638 1.00 79.94 383 ASN A O 1
ATOM 3067 N N . ALA A 1 384 ? 13.664 30.875 14.474 1.00 75.50 384 ALA A N 1
ATOM 3068 C CA . ALA A 1 384 ? 14.923 30.159 14.253 1.00 75.50 384 ALA A CA 1
ATOM 3069 C C . ALA A 1 384 ? 15.109 28.999 15.252 1.00 75.50 384 ALA A C 1
ATOM 3071 O O . ALA A 1 384 ? 16.193 28.786 15.791 1.00 75.50 384 ALA A O 1
ATOM 3072 N N . ASP A 1 385 ? 14.019 28.276 15.512 1.00 77.25 385 ASP A N 1
ATOM 3073 C CA . ASP A 1 385 ? 13.972 27.176 16.470 1.00 77.25 385 ASP A CA 1
ATOM 3074 C C . ASP A 1 385 ? 14.472 25.880 15.813 1.00 77.25 385 ASP A C 1
ATOM 3076 O O . ASP A 1 385 ? 13.747 25.220 15.064 1.00 77.25 385 ASP A O 1
ATOM 3080 N N . LEU A 1 386 ? 15.738 25.550 16.078 1.00 73.31 386 LEU A N 1
ATOM 3081 C CA . LEU A 1 386 ? 16.417 24.358 15.559 1.00 73.31 386 LEU A CA 1
ATOM 3082 C C . LEU A 1 386 ? 16.089 23.080 16.349 1.00 73.31 386 LEU A C 1
ATOM 3084 O O . LEU A 1 386 ? 16.361 21.985 15.856 1.00 73.31 386 LEU A O 1
ATOM 3088 N N . ASP A 1 387 ? 15.486 23.203 17.537 1.00 74.88 387 ASP A N 1
ATOM 3089 C CA . ASP A 1 387 ? 15.047 22.060 18.345 1.00 74.88 387 ASP A CA 1
ATOM 3090 C C . ASP A 1 387 ? 13.656 21.582 17.893 1.00 74.88 387 ASP A C 1
ATOM 3092 O O . ASP A 1 387 ? 13.381 20.380 17.848 1.00 74.88 387 ASP A O 1
ATOM 3096 N N . GLY A 1 388 ? 12.781 22.522 17.513 1.00 74.19 388 GLY A N 1
ATOM 3097 C CA . GLY A 1 388 ? 11.447 22.246 16.971 1.00 74.19 388 GLY A CA 1
ATOM 3098 C C . GLY A 1 388 ? 11.429 21.858 15.488 1.00 74.19 388 GLY A C 1
ATOM 3099 O O . GLY A 1 388 ? 10.558 21.097 15.062 1.00 74.19 388 GLY A O 1
ATOM 3100 N N . LEU A 1 389 ? 12.391 22.340 14.693 1.00 81.00 389 LEU A N 1
ATOM 3101 C CA . LEU A 1 389 ? 12.517 22.030 13.267 1.00 81.00 389 LEU A CA 1
ATOM 3102 C C . LEU A 1 389 ? 13.925 21.509 12.958 1.00 81.00 389 LEU A C 1
ATOM 3104 O O . LEU A 1 389 ? 14.857 22.280 12.738 1.00 81.00 389 LEU A O 1
ATOM 3108 N N . LEU A 1 390 ? 14.056 20.179 12.925 1.00 81.50 390 LEU A N 1
ATOM 3109 C CA . LEU A 1 390 ? 15.338 19.508 12.707 1.00 81.50 390 LEU A CA 1
ATOM 3110 C C . LEU A 1 390 ? 16.031 19.979 11.407 1.00 81.50 390 LEU A C 1
ATOM 3112 O O . LEU A 1 390 ? 15.347 20.245 10.413 1.00 81.50 390 LEU A O 1
ATOM 3116 N N . PRO A 1 391 ? 17.378 19.969 11.352 1.00 78.50 391 PRO A N 1
ATOM 3117 C CA . PRO A 1 391 ? 18.145 20.365 10.166 1.00 78.50 391 PRO A CA 1
ATOM 3118 C C . PRO A 1 391 ? 17.723 19.648 8.873 1.00 78.50 391 PRO A C 1
ATOM 3120 O O . PRO A 1 391 ? 17.579 20.279 7.827 1.00 78.50 391 PRO A O 1
ATOM 3123 N N . GLU A 1 392 ? 17.418 18.350 8.950 1.00 80.56 392 GLU A N 1
ATOM 3124 C CA . GLU A 1 392 ? 16.943 17.558 7.806 1.00 80.56 392 GLU A CA 1
ATOM 3125 C C . GLU A 1 392 ? 15.584 18.051 7.268 1.00 80.56 392 GLU A C 1
ATOM 3127 O O . GLU A 1 392 ? 15.319 18.012 6.064 1.00 80.56 392 GLU A O 1
ATOM 3132 N N . HIS A 1 393 ? 14.709 18.558 8.144 1.00 84.31 393 HIS A N 1
ATOM 3133 C CA . HIS A 1 393 ? 13.428 19.153 7.756 1.00 84.31 393 HIS A CA 1
ATOM 3134 C C . HIS A 1 393 ? 13.614 20.533 7.115 1.00 84.31 393 HIS A C 1
ATOM 3136 O O . HIS A 1 393 ? 12.886 20.868 6.177 1.00 84.31 393 HIS A O 1
ATOM 3142 N N . CYS A 1 394 ? 14.610 21.304 7.560 1.00 80.38 394 CYS A N 1
ATOM 3143 C CA . CYS A 1 394 ? 14.997 22.570 6.937 1.00 80.38 394 CYS A CA 1
ATOM 3144 C C . CYS A 1 394 ? 15.502 22.358 5.502 1.00 80.38 394 CYS A C 1
ATOM 3146 O O . CYS A 1 394 ? 15.026 23.029 4.588 1.00 80.38 394 CYS A O 1
ATOM 3148 N N . GLU A 1 395 ? 16.378 21.377 5.267 1.00 81.75 395 GLU A N 1
ATOM 3149 C CA . GLU A 1 395 ? 16.846 21.031 3.914 1.00 81.75 395 GLU A CA 1
ATOM 3150 C C . GLU A 1 395 ? 15.705 20.612 2.980 1.00 81.75 395 GLU A C 1
ATOM 3152 O O . GLU A 1 395 ? 15.710 20.925 1.785 1.00 81.75 395 GLU A O 1
ATOM 3157 N N . LEU A 1 396 ? 14.710 19.897 3.512 1.00 84.12 396 LEU A N 1
ATOM 3158 C CA . LEU A 1 396 ? 13.513 19.549 2.754 1.00 84.12 396 LEU A CA 1
ATOM 3159 C C . LEU A 1 396 ? 12.699 20.796 2.405 1.00 84.12 396 LEU A C 1
ATOM 3161 O O . LEU A 1 396 ? 12.300 20.933 1.253 1.00 84.12 396 LEU A O 1
ATOM 3165 N N . LEU A 1 397 ? 12.484 21.715 3.349 1.00 84.06 397 LEU A N 1
ATOM 3166 C CA . LEU A 1 397 ? 11.744 22.960 3.108 1.00 84.06 397 LEU A CA 1
ATOM 3167 C C . LEU A 1 397 ? 12.435 23.867 2.080 1.00 84.06 397 LEU A C 1
ATOM 3169 O O . LEU A 1 397 ? 11.749 24.445 1.238 1.00 84.06 397 LEU A O 1
ATOM 3173 N N . LEU A 1 398 ? 13.771 23.923 2.077 1.00 82.19 398 LEU A N 1
ATOM 3174 C CA . LEU A 1 398 ? 14.548 24.689 1.094 1.00 82.19 398 LEU A CA 1
ATOM 3175 C C . LEU A 1 398 ? 14.314 24.213 -0.352 1.00 82.19 398 LEU A C 1
ATOM 3177 O O . LEU A 1 398 ? 14.262 25.027 -1.271 1.00 82.19 398 LEU A O 1
ATOM 3181 N N . LYS A 1 399 ? 14.088 22.910 -0.569 1.00 82.69 399 LYS A N 1
ATOM 3182 C CA . LYS A 1 399 ? 13.789 22.338 -1.902 1.00 82.69 399 LYS A CA 1
ATOM 3183 C C . LYS A 1 399 ? 12.402 22.718 -2.434 1.00 82.69 399 LYS A C 1
ATOM 3185 O O . LYS A 1 399 ? 12.123 22.529 -3.620 1.00 82.69 399 LYS A O 1
ATOM 3190 N N . PHE A 1 400 ? 11.533 23.230 -1.566 1.00 82.25 400 PHE A N 1
ATOM 3191 C CA . PHE A 1 400 ? 10.139 23.553 -1.862 1.00 82.25 400 PHE A CA 1
ATOM 3192 C C . PHE A 1 400 ? 9.810 25.034 -1.666 1.00 82.25 400 PHE A C 1
ATOM 3194 O O . PHE A 1 400 ? 8.641 25.392 -1.516 1.00 82.25 400 PHE A O 1
ATOM 3201 N N . ILE A 1 401 ? 10.826 25.899 -1.715 1.00 83.62 401 ILE A N 1
ATOM 3202 C CA . ILE A 1 401 ? 10.601 27.336 -1.851 1.00 83.62 401 ILE A CA 1
ATOM 3203 C C . ILE A 1 401 ? 9.825 27.559 -3.165 1.00 83.62 401 ILE A C 1
ATOM 3205 O O . ILE A 1 401 ? 10.243 27.035 -4.209 1.00 83.62 401 ILE A O 1
ATOM 3209 N N . PRO A 1 402 ? 8.665 28.245 -3.122 1.00 82.94 402 PRO A N 1
ATOM 3210 C CA . PRO A 1 402 ? 7.916 28.554 -4.332 1.00 82.94 402 PRO A CA 1
ATOM 3211 C C . PRO A 1 402 ? 8.722 29.494 -5.222 1.00 82.94 402 PRO A C 1
ATOM 3213 O O . PRO A 1 402 ? 9.409 30.382 -4.719 1.00 82.94 402 PRO A O 1
ATOM 3216 N N . THR A 1 403 ? 8.622 29.318 -6.537 1.00 83.56 403 THR A N 1
ATOM 3217 C CA . THR A 1 403 ? 9.151 30.315 -7.478 1.00 83.56 403 THR A CA 1
ATOM 3218 C C . THR A 1 403 ? 8.327 31.605 -7.406 1.00 83.56 403 THR A C 1
ATOM 3220 O O . THR A 1 403 ? 7.185 31.593 -6.939 1.00 83.56 403 THR A O 1
ATOM 3223 N N . GLU A 1 404 ? 8.876 32.726 -7.885 1.00 80.88 404 GLU A N 1
ATOM 3224 C CA . GLU A 1 404 ? 8.134 33.997 -7.946 1.00 80.88 404 GLU A CA 1
ATOM 3225 C C . GLU A 1 404 ? 6.826 33.861 -8.745 1.00 80.88 404 GLU A C 1
ATOM 3227 O O . GLU A 1 404 ? 5.797 34.407 -8.348 1.00 80.88 404 GLU A O 1
ATOM 3232 N N . GLU A 1 405 ? 6.842 33.070 -9.823 1.00 81.31 405 GLU A N 1
ATOM 3233 C CA . GLU A 1 405 ? 5.662 32.755 -10.638 1.00 81.31 405 GLU A CA 1
ATOM 3234 C C . GLU A 1 405 ? 4.620 31.947 -9.848 1.00 81.31 405 GLU A C 1
ATOM 3236 O O . GLU A 1 405 ? 3.452 32.333 -9.795 1.00 81.31 405 GLU A O 1
ATOM 3241 N N . GLU A 1 406 ? 5.038 30.875 -9.160 1.00 85.00 406 GLU A N 1
ATOM 3242 C CA . GLU A 1 406 ? 4.153 30.053 -8.321 1.00 85.00 406 GLU A CA 1
ATOM 3243 C C . GLU A 1 406 ? 3.531 30.881 -7.190 1.00 85.00 406 GLU A C 1
ATOM 3245 O O . GLU A 1 406 ? 2.340 30.761 -6.894 1.00 85.00 406 GLU A O 1
ATOM 3250 N N . LEU A 1 407 ? 4.322 31.749 -6.555 1.00 85.56 407 LEU A N 1
ATOM 3251 C CA . LEU A 1 407 ? 3.843 32.603 -5.478 1.00 85.56 407 LEU A CA 1
ATOM 3252 C C . LEU A 1 407 ? 2.868 33.670 -5.987 1.00 85.56 407 LEU A C 1
ATOM 3254 O O . LEU A 1 407 ? 1.857 33.938 -5.327 1.00 85.56 407 LEU A O 1
ATOM 3258 N N . ALA A 1 408 ? 3.136 34.257 -7.154 1.00 85.00 408 ALA A N 1
ATOM 3259 C CA . ALA A 1 408 ? 2.235 35.205 -7.798 1.00 85.00 408 ALA A CA 1
ATOM 3260 C C . ALA A 1 408 ? 0.898 34.541 -8.160 1.00 85.00 408 ALA A C 1
ATOM 3262 O O . ALA A 1 408 ? -0.164 35.096 -7.857 1.00 85.00 408 ALA A O 1
ATOM 3263 N N . ASP A 1 409 ? 0.931 33.329 -8.716 1.00 84.44 409 ASP A N 1
ATOM 3264 C CA . ASP A 1 409 ? -0.270 32.579 -9.083 1.00 84.44 409 ASP A CA 1
ATOM 3265 C C . ASP A 1 409 ? -1.092 32.148 -7.864 1.00 84.44 409 ASP A C 1
ATOM 3267 O O . ASP A 1 409 ? -2.318 32.318 -7.856 1.00 84.44 409 ASP A O 1
ATOM 3271 N N . LEU A 1 410 ? -0.445 31.678 -6.794 1.00 86.38 410 LEU A N 1
ATOM 3272 C CA . LEU A 1 410 ? -1.114 31.362 -5.527 1.00 86.38 410 LEU A CA 1
ATOM 3273 C C . LEU A 1 410 ? -1.719 32.614 -4.876 1.00 86.38 410 LEU A C 1
ATOM 3275 O O . LEU A 1 410 ? -2.848 32.579 -4.382 1.00 86.38 410 LEU A O 1
ATOM 3279 N N . THR A 1 411 ? -1.014 33.746 -4.917 1.00 85.75 411 THR A N 1
ATOM 3280 C CA . THR A 1 411 ? -1.496 35.020 -4.357 1.00 85.75 411 THR A CA 1
ATOM 3281 C C . THR A 1 411 ? -2.681 35.567 -5.144 1.00 85.75 411 THR A C 1
ATOM 3283 O O . THR A 1 411 ? -3.673 35.995 -4.549 1.00 85.75 411 THR A O 1
ATOM 3286 N N . LYS A 1 412 ? -2.647 35.478 -6.476 1.00 86.81 412 LYS A N 1
ATOM 3287 C CA . LYS A 1 412 ? -3.762 35.848 -7.359 1.00 86.81 412 LYS A CA 1
ATOM 3288 C C . LYS A 1 412 ? -5.027 35.036 -7.060 1.00 86.81 412 LYS A C 1
ATOM 3290 O O . LYS A 1 412 ? -6.138 35.566 -7.102 1.00 86.81 412 LYS A O 1
ATOM 3295 N N . HIS A 1 413 ? -4.864 33.766 -6.695 1.00 86.06 413 HIS A N 1
ATOM 3296 C CA . HIS A 1 413 ? -5.958 32.854 -6.363 1.00 86.06 413 HIS A CA 1
ATOM 3297 C C . HIS A 1 413 ? -6.293 32.785 -4.863 1.00 86.06 413 HIS A C 1
ATOM 3299 O O . HIS A 1 413 ? -7.154 32.003 -4.466 1.00 86.06 413 HIS A O 1
ATOM 3305 N N . SER A 1 414 ? -5.703 33.647 -4.028 1.00 83.69 414 SER A N 1
ATOM 3306 C CA . SER A 1 414 ? -5.895 33.657 -2.565 1.00 83.69 414 SER A CA 1
ATOM 3307 C C . SER A 1 414 ? -7.336 33.920 -2.093 1.00 83.69 414 SER A C 1
ATOM 3309 O O . SER A 1 414 ? -7.701 33.601 -0.966 1.00 83.69 414 SER A O 1
ATOM 3311 N N . HIS A 1 415 ? -8.214 34.444 -2.947 1.00 82.56 415 HIS A N 1
ATOM 3312 C CA . HIS A 1 415 ? -9.644 34.564 -2.640 1.00 82.56 415 HIS A CA 1
ATOM 3313 C C . HIS A 1 415 ? -10.360 33.195 -2.598 1.00 82.56 415 HIS A C 1
ATOM 3315 O O . HIS A 1 415 ? -11.420 33.071 -1.988 1.00 82.56 415 HIS A O 1
ATOM 3321 N N . ARG A 1 416 ? -9.766 32.150 -3.194 1.00 84.06 416 ARG A N 1
ATOM 3322 C CA . ARG A 1 416 ? -10.281 30.770 -3.259 1.00 84.06 416 ARG A CA 1
ATOM 3323 C C . ARG A 1 416 ? -9.452 29.780 -2.437 1.00 84.06 416 ARG A C 1
ATOM 3325 O O . ARG A 1 416 ? -9.372 28.603 -2.763 1.00 84.06 416 ARG A O 1
ATOM 3332 N N . LEU A 1 417 ? -8.881 30.219 -1.312 1.00 79.12 417 LEU A N 1
ATOM 3333 C CA . LEU A 1 417 ? -8.054 29.356 -0.449 1.00 79.12 417 LEU A CA 1
ATOM 3334 C C . LEU A 1 417 ? -8.759 28.076 0.022 1.00 79.12 417 LEU A C 1
ATOM 3336 O O . LEU A 1 417 ? -8.094 27.085 0.316 1.00 79.12 417 LEU A O 1
ATOM 3340 N N . HIS A 1 418 ? -10.087 28.091 0.154 1.00 80.44 418 HIS A N 1
ATOM 3341 C CA . HIS A 1 418 ? -10.872 26.924 0.567 1.00 80.44 418 HIS A CA 1
ATOM 3342 C C . HIS A 1 418 ? -10.922 25.814 -0.497 1.00 80.44 418 HIS A C 1
ATOM 3344 O O . HIS A 1 418 ? -11.142 24.661 -0.142 1.00 80.44 418 HIS A O 1
ATOM 3350 N N . GLU A 1 419 ? -10.665 26.154 -1.762 1.00 83.50 419 GLU A N 1
ATOM 3351 C CA . GLU A 1 419 ? -10.590 25.217 -2.886 1.00 83.50 419 GLU A CA 1
ATOM 3352 C C . GLU A 1 419 ? -9.160 24.704 -3.102 1.00 83.50 419 GLU A C 1
ATOM 3354 O O . GLU A 1 419 ? -8.962 23.766 -3.860 1.00 83.50 419 GLU A O 1
ATOM 3359 N N . PHE A 1 420 ? -8.141 25.286 -2.460 1.00 86.81 420 PHE A N 1
ATOM 3360 C CA . PHE A 1 420 ? -6.751 24.890 -2.697 1.00 86.81 420 PHE A CA 1
ATOM 3361 C C . PHE A 1 420 ? -6.508 23.434 -2.303 1.00 86.81 420 PHE A C 1
ATOM 3363 O O . PHE A 1 420 ? -6.919 22.978 -1.230 1.00 86.81 420 PHE A O 1
ATOM 3370 N N . GLY A 1 421 ? -5.760 22.730 -3.152 1.00 84.94 421 GLY A N 1
ATOM 3371 C CA . GLY A 1 421 ? -5.180 21.447 -2.791 1.00 84.94 421 GLY A CA 1
ATOM 3372 C C . GLY A 1 421 ? -4.260 21.553 -1.569 1.00 84.94 421 GLY A C 1
ATOM 3373 O O . GLY A 1 421 ? -3.798 22.625 -1.162 1.00 84.94 421 GLY A O 1
ATOM 3374 N N . GLU A 1 422 ? -3.992 20.406 -0.941 1.00 87.19 422 GLU A N 1
ATOM 3375 C CA . GLU A 1 422 ? -3.183 20.335 0.284 1.00 87.19 422 GLU A CA 1
ATOM 3376 C C . GLU A 1 422 ? -1.780 20.947 0.106 1.00 87.19 422 GLU A C 1
ATOM 3378 O O . GLU A 1 422 ? -1.230 21.523 1.049 1.00 87.19 422 GLU A O 1
ATOM 3383 N N . ALA A 1 423 ? -1.211 20.826 -1.097 1.00 88.12 423 ALA A N 1
ATOM 3384 C CA . ALA A 1 423 ? 0.113 21.329 -1.432 1.00 88.12 423 ALA A CA 1
ATOM 3385 C C . ALA A 1 423 ? 0.129 22.856 -1.588 1.00 88.12 423 ALA A C 1
ATOM 3387 O O . ALA A 1 423 ? 0.963 23.540 -0.996 1.00 88.12 423 ALA A O 1
ATOM 3388 N N . GLU A 1 424 ? -0.830 23.382 -2.345 1.00 89.62 424 GLU A N 1
ATOM 3389 C CA . GLU A 1 424 ? -1.027 24.801 -2.626 1.00 89.62 424 GLU A CA 1
ATOM 3390 C C . GLU A 1 424 ? -1.276 25.578 -1.334 1.00 89.62 424 GLU A C 1
ATOM 3392 O O . GLU A 1 424 ? -0.665 26.621 -1.098 1.00 89.62 424 GLU A O 1
ATOM 3397 N N . ARG A 1 425 ? -2.119 25.023 -0.454 1.00 88.75 425 ARG A N 1
ATOM 3398 C CA . ARG A 1 425 ? -2.401 25.583 0.871 1.00 88.75 425 ARG A CA 1
ATOM 3399 C C . ARG A 1 425 ? -1.135 25.666 1.725 1.00 88.75 425 ARG A C 1
ATOM 3401 O O . ARG A 1 425 ? -0.872 26.694 2.338 1.00 88.75 425 ARG A O 1
ATOM 3408 N N . PHE A 1 426 ? -0.349 24.589 1.761 1.00 89.25 426 PHE A N 1
ATOM 3409 C CA . PHE A 1 426 ? 0.867 24.531 2.571 1.00 89.25 426 PHE A CA 1
ATOM 3410 C C . PHE A 1 426 ? 1.926 25.524 2.091 1.00 89.25 426 PHE A C 1
ATOM 3412 O O . PHE A 1 426 ? 2.452 26.273 2.911 1.00 89.25 426 PHE A O 1
ATOM 3419 N N . ILE A 1 427 ? 2.209 25.560 0.783 1.00 88.44 427 ILE A N 1
ATOM 3420 C CA . ILE A 1 427 ? 3.162 26.523 0.223 1.00 88.44 427 ILE A CA 1
ATOM 3421 C C . ILE A 1 427 ? 2.704 27.944 0.512 1.00 88.44 427 ILE A C 1
ATOM 3423 O O . ILE A 1 427 ? 3.512 28.721 1.002 1.00 88.44 427 ILE A O 1
ATOM 3427 N N . TYR A 1 428 ? 1.438 28.274 0.242 1.00 88.19 428 TYR A N 1
ATOM 3428 C CA . TYR A 1 428 ? 0.921 29.628 0.429 1.00 88.19 428 TYR A CA 1
ATOM 3429 C C . TYR A 1 428 ? 1.002 30.092 1.891 1.00 88.19 428 TYR A C 1
ATOM 3431 O O . TYR A 1 428 ? 1.492 31.185 2.166 1.00 88.19 428 TYR A O 1
ATOM 3439 N N . ASP A 1 429 ? 0.573 29.252 2.840 1.00 86.56 429 ASP A N 1
ATOM 3440 C CA . ASP A 1 429 ? 0.578 29.591 4.268 1.00 86.56 429 ASP A CA 1
ATOM 3441 C C . ASP A 1 429 ? 2.007 29.804 4.802 1.00 86.56 429 ASP A C 1
ATOM 3443 O O . ASP A 1 429 ? 2.253 30.710 5.605 1.00 86.56 429 ASP A O 1
ATOM 3447 N N . VAL A 1 430 ? 2.959 28.976 4.355 1.00 83.94 430 VAL A N 1
ATOM 3448 C CA . VAL A 1 430 ? 4.364 29.078 4.769 1.00 83.94 430 VAL A CA 1
ATOM 3449 C C . VAL A 1 430 ? 5.032 30.276 4.092 1.00 83.94 430 VAL A C 1
ATOM 3451 O O . VAL A 1 430 ? 5.676 31.078 4.774 1.00 83.94 430 VAL A O 1
ATOM 3454 N N . SER A 1 431 ? 4.852 30.457 2.784 1.00 82.31 431 SER A N 1
ATOM 3455 C CA . SER A 1 431 ? 5.511 31.508 2.004 1.00 82.31 431 SER A CA 1
ATOM 3456 C C . SER A 1 431 ? 5.019 32.909 2.361 1.00 82.31 431 SER A C 1
ATOM 3458 O O . SER A 1 431 ? 5.847 33.801 2.523 1.00 82.31 431 SER A O 1
ATOM 3460 N N . GLN A 1 432 ? 3.720 33.112 2.607 1.00 78.00 432 GLN A N 1
ATOM 3461 C CA . GLN A 1 432 ? 3.163 34.434 2.932 1.00 78.00 432 GLN A CA 1
ATOM 3462 C C . GLN A 1 432 ? 3.891 35.110 4.104 1.00 78.00 432 GLN A C 1
ATOM 3464 O O . GLN A 1 432 ? 4.041 36.329 4.136 1.00 78.00 432 GLN A O 1
ATOM 3469 N N . LYS A 1 433 ? 4.340 34.314 5.078 1.00 70.06 433 LYS A N 1
ATOM 3470 C CA . LYS A 1 433 ? 5.001 34.815 6.285 1.00 70.06 433 LYS A CA 1
ATOM 3471 C C . LYS A 1 433 ? 6.514 34.671 6.241 1.00 70.06 433 LYS A C 1
ATOM 3473 O O . LYS A 1 433 ? 7.193 35.472 6.869 1.00 70.06 433 LYS A O 1
ATOM 3478 N N . THR A 1 434 ? 7.042 33.667 5.537 1.00 65.00 434 THR A N 1
ATOM 3479 C CA . THR A 1 434 ? 8.457 33.264 5.636 1.00 65.00 434 THR A CA 1
ATOM 3480 C C . THR A 1 434 ? 9.269 33.422 4.355 1.00 65.00 434 THR A C 1
ATOM 3482 O O . THR A 1 434 ? 10.479 33.241 4.431 1.00 65.00 434 THR A O 1
ATOM 3485 N N . HIS A 1 435 ? 8.670 33.787 3.214 1.00 67.81 435 HIS A N 1
ATOM 3486 C CA . HIS A 1 435 ? 9.336 33.778 1.902 1.00 67.81 435 HIS A CA 1
ATOM 3487 C C . HIS A 1 435 ? 10.679 34.523 1.902 1.00 67.81 435 HIS A C 1
ATOM 3489 O O . HIS A 1 435 ? 11.709 33.928 1.600 1.00 67.81 435 HIS A O 1
ATOM 3495 N N . THR A 1 436 ? 10.706 35.757 2.407 1.00 61.12 436 THR A N 1
ATOM 3496 C CA . THR A 1 436 ? 11.933 36.564 2.506 1.00 61.12 436 THR A CA 1
ATOM 3497 C C . THR A 1 436 ? 12.975 35.955 3.453 1.00 61.12 436 THR A C 1
ATOM 3499 O O . THR A 1 436 ? 14.174 36.112 3.254 1.00 61.12 436 THR A O 1
ATOM 3502 N N . ARG A 1 437 ? 12.539 35.246 4.502 1.00 60.03 437 ARG A N 1
ATOM 3503 C CA . ARG A 1 437 ? 13.422 34.666 5.524 1.00 60.03 437 ARG A CA 1
ATOM 3504 C C . ARG A 1 437 ? 13.972 33.301 5.116 1.00 60.03 437 ARG A C 1
ATOM 3506 O O . ARG A 1 437 ? 15.110 32.997 5.442 1.00 60.03 437 ARG A O 1
ATOM 3513 N N . LEU A 1 438 ? 13.203 32.504 4.375 1.00 61.97 438 LEU A N 1
ATOM 3514 C CA . LEU A 1 438 ? 13.666 31.249 3.778 1.00 61.97 438 LEU A CA 1
ATOM 3515 C C . LEU A 1 438 ? 14.705 31.502 2.682 1.00 61.97 438 LEU A C 1
ATOM 3517 O O . LEU A 1 438 ? 15.693 30.779 2.620 1.00 61.97 438 LEU A O 1
ATOM 3521 N N . GLU A 1 439 ? 14.548 32.558 1.881 1.00 62.41 439 GLU A N 1
ATOM 3522 C CA . GLU A 1 439 ? 15.577 33.004 0.930 1.00 62.41 439 GLU A CA 1
ATOM 3523 C C . GLU A 1 439 ? 16.837 33.511 1.637 1.00 62.41 439 GLU A C 1
ATOM 3525 O O . GLU A 1 439 ? 17.951 33.157 1.252 1.00 62.41 439 GLU A O 1
ATOM 3530 N N . GLN A 1 440 ? 16.676 34.274 2.723 1.00 58.06 440 GLN A N 1
ATOM 3531 C CA . GLN A 1 440 ? 17.800 34.695 3.561 1.00 58.06 440 GLN A CA 1
ATOM 3532 C C . GLN A 1 440 ? 18.512 33.504 4.210 1.00 58.06 440 GLN A C 1
ATOM 3534 O O . GLN A 1 440 ? 19.736 33.475 4.192 1.00 58.06 440 GLN A O 1
ATOM 3539 N N . CYS A 1 441 ? 17.790 32.505 4.728 1.00 57.06 441 CYS A N 1
ATOM 3540 C CA . CYS A 1 441 ? 18.374 31.267 5.251 1.00 57.06 441 CYS A CA 1
ATOM 3541 C C . CYS A 1 441 ? 19.054 30.441 4.153 1.00 57.06 441 CYS A C 1
ATOM 3543 O O . CYS A 1 441 ? 20.120 29.894 4.403 1.00 57.06 441 CYS A O 1
ATOM 3545 N N . ASN A 1 442 ? 18.502 30.394 2.936 1.00 60.66 442 ASN A N 1
ATOM 3546 C CA . ASN A 1 442 ? 19.147 29.764 1.783 1.00 60.66 442 ASN A CA 1
ATOM 3547 C C . ASN A 1 442 ? 20.474 30.468 1.444 1.00 60.66 442 ASN A C 1
ATOM 3549 O O . ASN A 1 442 ? 21.496 29.814 1.265 1.00 60.66 442 ASN A O 1
ATOM 3553 N N . MET A 1 443 ? 20.501 31.807 1.451 1.00 51.47 443 MET A N 1
ATOM 3554 C CA . MET A 1 443 ? 21.750 32.564 1.304 1.00 51.47 443 MET A CA 1
ATOM 3555 C C . MET A 1 443 ? 22.716 32.349 2.475 1.00 51.47 443 MET A C 1
ATOM 3557 O O . ME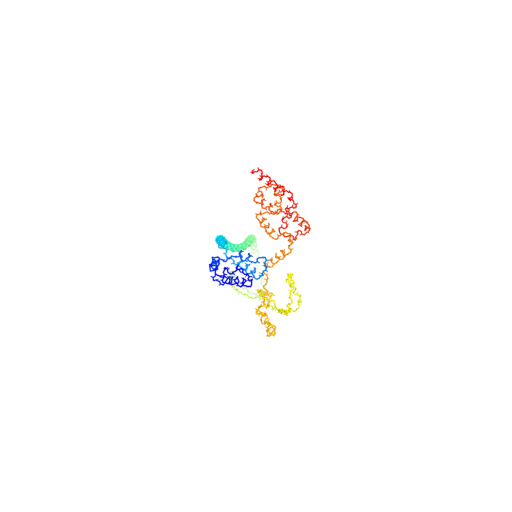T A 1 443 ? 23.912 32.234 2.244 1.00 51.47 443 MET A O 1
ATOM 3561 N N . PHE A 1 444 ? 22.229 32.268 3.717 1.00 47.34 444 PHE A N 1
ATOM 3562 C CA . PHE A 1 444 ? 23.064 32.084 4.910 1.00 47.34 444 PHE A CA 1
ATOM 3563 C C . PHE A 1 444 ? 23.675 30.676 4.979 1.00 47.34 444 PHE A C 1
ATOM 3565 O O . PHE A 1 444 ? 24.841 30.533 5.333 1.00 47.34 444 PHE A O 1
ATOM 3572 N N . CYS A 1 445 ? 22.918 29.642 4.597 1.00 53.94 445 CYS A N 1
ATOM 3573 C CA . CYS A 1 445 ? 23.400 28.266 4.480 1.00 53.94 445 CYS A CA 1
ATOM 3574 C C . CYS A 1 445 ? 24.386 28.106 3.318 1.00 53.94 445 CYS A C 1
ATOM 3576 O O . CYS A 1 445 ? 25.426 27.490 3.515 1.00 53.94 445 CYS A O 1
ATOM 3578 N N . ASN A 1 446 ? 24.122 28.709 2.151 1.00 52.78 446 ASN A N 1
ATOM 3579 C CA . ASN A 1 446 ? 25.084 28.706 1.042 1.00 52.78 446 ASN A CA 1
ATOM 3580 C C . ASN A 1 446 ? 26.362 29.484 1.398 1.00 52.78 446 ASN A C 1
ATOM 3582 O O . ASN A 1 446 ? 27.454 29.010 1.118 1.00 52.78 446 ASN A O 1
ATOM 3586 N N . TRP A 1 447 ? 26.252 30.615 2.103 1.00 39.62 447 TRP A N 1
ATOM 3587 C CA . TRP A 1 447 ? 27.407 31.383 2.580 1.00 39.62 447 TRP A CA 1
ATOM 3588 C C . TRP A 1 447 ? 28.232 30.631 3.638 1.00 39.62 447 TRP A C 1
ATOM 3590 O O . TRP A 1 447 ? 29.457 30.670 3.592 1.00 39.62 447 TRP A O 1
ATOM 3600 N N . LEU A 1 448 ? 27.591 29.911 4.567 1.00 37.19 448 LEU A N 1
ATOM 3601 C CA . LEU A 1 448 ? 28.284 29.065 5.549 1.00 37.19 448 LEU A CA 1
ATOM 3602 C C . LEU A 1 448 ? 28.912 27.813 4.918 1.00 37.19 448 LEU A C 1
ATOM 3604 O O . LEU A 1 448 ? 29.976 27.394 5.367 1.00 37.19 448 LEU A O 1
ATOM 3608 N N . CYS A 1 449 ? 28.292 27.231 3.888 1.00 41.12 449 CYS A N 1
ATOM 3609 C CA . CYS A 1 449 ? 28.883 26.135 3.118 1.00 41.12 449 CYS A CA 1
ATOM 3610 C C . CYS A 1 449 ? 30.081 26.602 2.276 1.00 41.12 449 CYS A C 1
ATOM 3612 O O . CYS A 1 449 ? 31.101 25.922 2.282 1.00 41.12 449 CYS A O 1
ATOM 3614 N N . ASP A 1 450 ? 30.005 27.770 1.631 1.00 37.44 450 ASP A N 1
ATOM 3615 C CA . ASP A 1 450 ? 31.120 28.336 0.856 1.00 37.44 450 ASP A CA 1
ATOM 3616 C C . ASP A 1 450 ? 32.266 28.845 1.749 1.00 37.44 450 ASP A C 1
ATOM 3618 O O . ASP A 1 450 ? 33.426 28.792 1.353 1.00 37.44 450 ASP A O 1
ATOM 3622 N N . ALA A 1 451 ? 31.978 29.307 2.971 1.00 35.22 451 ALA A N 1
ATOM 3623 C CA . ALA A 1 451 ? 32.995 29.731 3.940 1.00 35.22 451 ALA A CA 1
ATOM 3624 C C . ALA A 1 451 ? 33.692 28.562 4.669 1.00 35.22 451 ALA A C 1
ATOM 3626 O O . ALA A 1 451 ? 34.667 28.787 5.388 1.00 35.22 451 ALA A O 1
ATOM 3627 N N . ALA A 1 452 ? 33.188 27.333 4.514 1.00 37.12 452 ALA A N 1
ATOM 3628 C CA . ALA A 1 452 ? 33.734 26.118 5.120 1.00 37.12 452 ALA A CA 1
ATOM 3629 C C . ALA A 1 452 ? 34.551 25.245 4.140 1.00 37.12 452 ALA A C 1
ATOM 3631 O O . ALA A 1 452 ? 35.007 24.170 4.541 1.00 37.12 452 ALA A O 1
ATOM 3632 N N . CYS A 1 453 ? 34.747 25.696 2.893 1.00 33.09 453 CYS A N 1
ATOM 3633 C CA . CYS A 1 453 ? 35.597 25.056 1.882 1.00 33.09 453 CYS A CA 1
ATOM 3634 C C . CYS A 1 453 ? 36.967 25.726 1.736 1.00 33.09 453 CYS A C 1
ATOM 3636 O O . CYS A 1 453 ? 37.035 26.976 1.725 1.00 33.09 453 CYS A O 1
#

Solvent-accessible surface area (backbone atoms only — not comparable to full-atom values): 27808 Å² total; per-residue (Å²): 110,71,45,62,56,58,57,38,83,86,72,54,66,70,59,42,25,52,53,42,46,48,53,48,47,57,32,68,71,36,81,53,71,69,46,23,45,49,49,51,49,54,43,44,74,63,54,49,45,74,71,52,48,60,56,60,40,75,86,57,84,55,66,61,41,53,49,38,52,49,52,44,62,73,70,56,74,55,64,65,62,52,52,51,53,48,51,53,51,53,48,53,53,49,52,55,47,53,51,49,53,51,51,52,50,53,54,52,52,52,50,51,52,50,50,55,50,51,53,51,50,50,52,49,50,54,53,52,51,54,50,49,52,54,50,50,55,48,51,52,55,49,51,54,51,51,51,54,48,51,54,50,54,52,52,50,54,53,49,52,54,50,52,51,50,51,51,51,52,51,50,52,52,50,54,51,50,56,50,51,50,52,52,52,52,51,45,54,52,49,52,56,50,47,54,51,48,50,55,50,48,58,57,50,61,73,75,58,88,83,86,89,80,88,84,90,90,86,88,82,87,81,91,83,85,80,89,78,83,90,79,83,86,87,82,85,88,82,89,82,90,88,82,88,87,81,84,86,81,82,84,86,80,86,87,76,88,81,82,86,73,82,87,82,73,81,76,82,82,82,80,87,76,82,88,80,95,68,85,81,72,85,80,84,78,72,97,58,62,60,71,81,78,94,71,83,84,80,90,73,45,89,90,44,81,64,60,80,60,72,62,64,71,55,62,76,71,55,77,56,67,65,54,48,70,73,48,43,56,75,83,68,78,72,49,76,66,53,54,52,49,50,53,52,52,51,58,60,69,65,35,48,77,87,60,60,69,69,58,34,51,53,45,48,52,48,46,60,72,61,68,57,52,50,68,55,50,42,50,28,66,74,66,69,36,60,86,84,44,44,68,73,48,50,59,54,51,65,75,59,62,70,49,74,66,56,47,50,54,51,58,75,46,51,92,49,57,88,35,39,30,78,35,56,45,41,49,48,61,29,39,78,79,35,46,76,56,53,53,48,48,52,51,50,52,50,49,54,54,60,71,72,106